Protein 1PWB (pdb70)

Sequence (452 aa):
ASLRQQVEALQGQVQHLQAAFSQYKKVELFPNGQSVGEKIFKTAGFVKPFTEAQLLCTQAGGQLASPRSAAENAALQQLVVAKNEAAFLSMTDSKTEGKFTYPTGESLVYSNWAPGEPNDDGGSEDCVEIFTNGKWNDRACGEKRLVVCEFASLRQQVEALQGQVQHLQAAFSQYKKVELFPNGQSVGEKIFKTAGFVKPFTEAQLLCTQAGGQLASPRSAAENAALQQLVVAKNEAAFLSMTDSKTEGKFTYPTGESLVYSNWAPGEPNDDGGSEDCVEIFTNGKWNDRACGEKRLVVCEFSLRQQVEALQGQVQHLQAAFSQYKKVELFPNGQSVGEKIFKTAGFVKPFTEAQLLCTQAGGQLASPRSAAENAALQQLVVAKNEAAFLSMTDSKTEGKFTYPTGESLVYSNWAPGEPNDDGGSEDCVEIFTNGKWNDRACGEKRLVVCEF

Foldseek 3Di:
DVVVVVVVVVVVVVVVVVVVVVVVVVVVPPPFWFDDDPKIKGFPLFKDFQVVLQCVQVVVVFGFAADQDPRSLVRVLSNCLVSVWKAWGQWWCVPPPPFIDHPVRHGHNDAFADPPPDDCPVVAFTTWIAHNVSHIYGHHSGDITTRMTMD/DVVVVVVVVVVVVVVVVVVVVVVVVVVVCPPAWFDFDPKIKGFPLFKDFQVVLQCVQVVVVFGFAADQDPRSLVRVLVNCLVSVWWAWGQWWCVPPPPFIDHPVRHGHNDAAADPPPPPCVVVAFTTWIAHNVSHIYGHHRRDITTRMTMD/DVVVVVVVVVVVVVVCVVVVVVVVVVVCPPAWFDFDPKMKGWPLFKDFQVVLQCVQVVVVFGFAADQDPRSLVRVLVNCLVSVWKAWGQWWCVPPPPFIDHPVRHGHNDAFADPPPPDCPVVAFTTWIAHNVSHIYGHHRRDMTTRMTMD

CATH classification: 3.10.100.10

Secondary structure (DSSP, 8-state):
-HHHHHHHHHHHHHHHHHHHHHHHHHHHHTTTEEEETTEEEEEEEEEEEHHHHHHHHHHTTSEE----SHHHHHHHHHHHHHHT--EE-S-B-SSSTT--B-TTSPBPS---BPTT----GGG---EEEE-TTS-EEEE-TTSEEEEEEE-/-HHHHHHHHHHHHHHHHHHHHHHHHHHHHTTTEEEETTEEEEEEEEEEEHHHHHHHHHHTTSEE----SHHHHHHHHHHHHHHT--EE-S-B-SSSTT--B-TTSPBPS---BPTT----GGG---EEEE-TTS-EEEE-TTSEEEEEEE-/-HHHHHHHHHHHHHHHHHHHHHHHHHHHTTTEEEETTEEEEEEEEEEEHHHHHHHHHHTTSEE----SHHHHHHHHHHHHHHT--EEEEEE-SSSTT--B-TTSPBPS---BPTT----GGG---EEEE-TTS-EEEE-TTSEEEEEEE-

Organism: Homo sapiens (NCBI:txid9606)

Structure (mmCIF, N/CA/C/O backbone):
data_1PWB
#
_entry.id   1PWB
#
_cell.length_a   55.480
_cell.length_b   108.300
_cell.length_c   55.780
_cell.angle_alpha   90.00
_cell.angle_beta   91.43
_cell.angle_gamma   90.00
#
_symmetry.space_group_name_H-M   'P 1 21 1'
#
loop_
_entity.id
_entity.type
_entity.pdbx_description
1 polymer 'Pulmonary surfactant-associated protein D'
2 branched alpha-D-glucopyranose-(1-4)-alpha-D-glucopyranose
3 non-polymer 'CALCIUM ION'
4 non-polymer alpha-D-glucopyranose
5 water water
#
loop_
_atom_site.group_PDB
_atom_site.id
_atom_site.type_symbol
_atom_site.label_atom_id
_atom_site.label_alt_id
_atom_site.label_comp_id
_atom_site.label_asym_id
_atom_site.label_entity_id
_atom_site.label_seq_id
_atom_site.pdbx_PDB_ins_code
_atom_site.Cartn_x
_atom_site.Cartn_y
_atom_site.Cartn_z
_atom_site.occupancy
_atom_site.B_iso_or_equiv
_atom_site.auth_seq_id
_atom_site.auth_comp_id
_atom_site.auth_asym_id
_atom_site.auth_atom_id
_atom_site.pdbx_PDB_model_num
ATOM 1 N N . ALA A 1 27 ? 0.756 48.578 30.079 1.00 45.20 205 ALA A N 1
ATOM 2 C CA . ALA A 1 27 ? 0.662 48.255 28.629 1.00 45.54 205 ALA A CA 1
ATOM 3 C C . ALA A 1 27 ? 2.057 48.334 28.009 1.00 46.02 205 ALA A C 1
ATOM 4 O O . ALA A 1 27 ? 2.257 48.026 26.818 1.00 46.86 205 ALA A O 1
ATOM 6 N N . SER A 1 28 ? 3.014 48.767 28.827 1.00 46.00 206 SER A N 1
ATOM 7 C CA . SER A 1 28 ? 4.397 48.887 28.406 1.00 45.75 206 SER A CA 1
ATOM 8 C C . SER A 1 28 ? 5.022 47.497 28.449 1.00 45.05 206 SER A C 1
ATOM 9 O O . SER A 1 28 ? 5.994 47.214 27.742 1.00 44.59 206 SER A O 1
ATOM 12 N N . LEU A 1 29 ? 4.469 46.634 29.299 1.00 44.64 207 LEU A N 1
ATOM 13 C CA . LEU A 1 29 ? 4.960 45.271 29.412 1.00 44.58 207 LEU A CA 1
ATOM 14 C C . LEU A 1 29 ? 4.313 44.501 28.258 1.00 45.28 207 LEU A C 1
ATOM 15 O O . LEU A 1 29 ? 4.929 43.614 27.663 1.00 44.93 207 LEU A O 1
ATOM 20 N N . ARG A 1 30 ? 3.073 44.862 27.941 1.00 46.19 208 ARG A N 1
ATOM 21 C CA . ARG A 1 30 ? 2.343 44.228 26.853 1.00 46.57 208 ARG A CA 1
ATOM 22 C C . ARG A 1 30 ? 3.135 44.385 25.560 1.00 46.24 208 ARG A C 1
ATOM 23 O O . ARG A 1 30 ? 3.336 43.416 24.825 1.00 46.24 208 ARG A O 1
ATOM 31 N N . GLN A 1 31 ? 3.582 45.610 25.292 1.00 45.72 209 GLN A N 1
ATOM 32 C CA . GLN A 1 31 ? 4.348 45.914 24.090 1.00 46.25 209 GLN A CA 1
ATOM 33 C C . GLN A 1 31 ? 5.735 45.283 24.150 1.00 45.55 209 GLN A C 1
ATOM 34 O O . GLN A 1 31 ? 6.297 44.899 23.124 1.00 45.19 209 GLN A O 1
ATOM 40 N N . GLN A 1 32 ? 6.283 45.183 25.355 1.00 44.63 210 GLN A N 1
ATOM 41 C CA . GLN A 1 32 ? 7.602 44.590 25.552 1.00 43.49 210 GLN A CA 1
ATOM 42 C C . GLN A 1 32 ? 7.543 43.086 25.282 1.00 42.10 210 GLN A C 1
ATOM 43 O O . GLN A 1 32 ? 8.450 42.516 24.671 1.00 41.29 210 GLN A O 1
ATOM 49 N N . VAL A 1 33 ? 6.468 42.457 25.747 1.00 40.66 211 VAL A N 1
ATOM 50 C CA . VAL A 1 33 ? 6.260 41.026 25.566 1.00 39.80 211 VAL A CA 1
ATOM 51 C C . VAL A 1 33 ? 6.014 40.754 24.090 1.00 39.31 211 VAL A C 1
ATOM 52 O O . VAL A 1 33 ? 6.460 39.743 23.545 1.00 38.86 211 VAL A O 1
ATOM 56 N N . GLU A 1 34 ? 5.299 41.673 23.450 1.00 38.33 212 GLU A N 1
ATOM 57 C CA . GLU A 1 34 ? 4.993 41.552 22.035 1.00 37.68 212 GLU A CA 1
ATOM 58 C C . GLU A 1 34 ? 6.292 41.583 21.243 1.00 35.51 212 GLU A C 1
ATOM 59 O O . GLU A 1 34 ? 6.484 40.793 20.321 1.00 34.44 212 GLU A O 1
ATOM 65 N N . ALA A 1 35 ? 7.185 42.494 21.618 1.00 32.42 213 ALA A N 1
ATOM 66 C CA . ALA A 1 35 ? 8.470 42.631 20.945 1.00 30.90 213 ALA A CA 1
ATOM 67 C C . ALA A 1 35 ? 9.317 41.378 21.131 1.00 30.38 213 ALA A C 1
ATOM 68 O O . ALA A 1 35 ? 9.810 40.793 20.168 1.00 28.83 213 ALA A O 1
ATOM 70 N N . LEU A 1 36 ? 9.475 40.971 22.384 1.00 29.84 214 LEU A N 1
ATOM 71 C CA . LEU A 1 36 ? 10.263 39.795 22.706 1.00 29.23 214 LEU A CA 1
ATOM 72 C C . LEU A 1 36 ? 9.773 38.551 21.973 1.00 28.20 214 LEU A C 1
ATOM 73 O O . LEU A 1 36 ? 10.572 37.734 21.525 1.00 27.84 214 LEU A O 1
ATOM 78 N N . GLN A 1 37 ? 8.460 38.406 21.840 1.00 27.19 215 GLN A N 1
ATOM 79 C CA . GLN A 1 37 ? 7.919 37.238 21.165 1.00 27.15 215 GLN A CA 1
ATOM 80 C C . GLN A 1 37 ? 8.240 37.234 19.677 1.00 25.61 215 GLN A C 1
ATOM 81 O O . GLN A 1 37 ? 8.484 36.179 19.095 1.00 24.23 215 GLN A O 1
ATOM 87 N N . GLY A 1 38 ? 8.225 38.413 19.061 1.00 23.90 216 GLY A N 1
ATOM 88 C CA . GLY A 1 38 ? 8.547 38.505 17.649 1.00 22.39 216 GLY A CA 1
ATOM 89 C C . GLY A 1 38 ? 9.977 38.038 17.446 1.00 22.07 216 GLY A C 1
ATOM 90 O O . GLY A 1 38 ? 10.275 37.284 16.518 1.00 21.59 216 GLY A O 1
ATOM 91 N N . GLN A 1 39 ? 10.866 38.483 18.328 1.00 20.74 217 GLN A N 1
ATOM 92 C CA . GLN A 1 39 ? 12.268 38.100 18.260 1.00 20.91 217 GLN A CA 1
ATOM 93 C C . GLN A 1 39 ? 12.423 36.602 18.468 1.00 18.35 217 GLN A C 1
ATOM 94 O O . GLN A 1 39 ? 13.234 35.953 17.804 1.00 17.24 217 GLN A O 1
ATOM 100 N N . VAL A 1 40 ? 11.649 36.066 19.404 1.00 16.89 218 VAL A N 1
ATOM 101 C CA . VAL A 1 40 ? 11.699 34.647 19.719 1.00 16.61 218 VAL A CA 1
ATOM 102 C C . VAL A 1 40 ? 11.174 33.820 18.553 1.00 15.45 218 VAL A C 1
ATOM 103 O O . VAL A 1 40 ? 11.742 32.785 18.200 1.00 14.13 218 VAL A O 1
ATOM 107 N N . GLN A 1 41 ? 10.099 34.282 17.935 1.00 15.52 219 GLN A N 1
ATOM 108 C CA . GLN A 1 41 ? 9.554 33.539 16.820 1.00 16.24 219 GLN A CA 1
ATOM 109 C C . GLN A 1 41 ? 10.468 33.625 15.596 1.00 15.53 219 GLN A C 1
ATOM 110 O O . GLN A 1 41 ? 10.557 32.681 14.817 1.00 14.54 219 GLN A O 1
ATOM 116 N N . HIS A 1 42 ? 11.172 34.743 15.440 1.00 15.54 220 HIS A N 1
ATOM 117 C CA . HIS A 1 42 ? 12.103 34.877 14.326 1.00 15.97 220 HIS A CA 1
ATOM 118 C C . HIS A 1 42 ? 13.274 33.920 14.563 1.00 16.42 220 HIS A C 1
ATOM 119 O O . HIS A 1 42 ? 13.796 33.311 13.627 1.00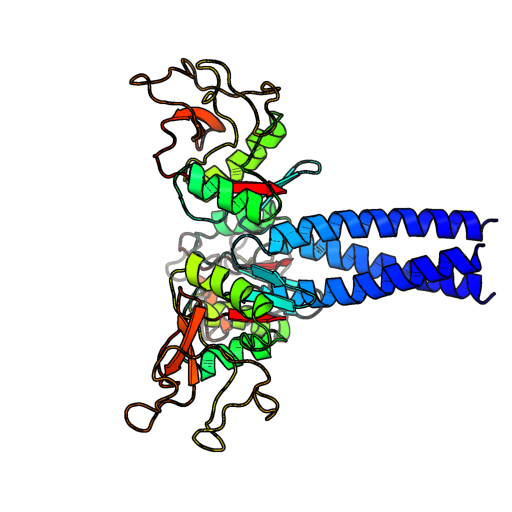 15.27 220 HIS A O 1
ATOM 126 N N . LEU A 1 43 ? 13.680 33.794 15.826 1.00 15.41 221 LEU A N 1
ATOM 127 C CA . LEU A 1 43 ? 14.773 32.902 16.207 1.00 15.23 221 LEU A CA 1
ATOM 128 C C . LEU A 1 43 ? 14.355 31.451 15.968 1.00 14.09 221 LEU A C 1
ATOM 129 O O . LEU A 1 43 ? 15.156 30.634 15.517 1.00 14.29 221 LEU A O 1
ATOM 134 N N . GLN A 1 44 ? 13.095 31.135 16.270 1.00 13.78 222 GLN A N 1
ATOM 135 C CA . GLN A 1 44 ? 12.568 29.784 16.064 1.00 13.38 222 GLN A CA 1
ATOM 136 C C . GLN A 1 44 ? 12.628 29.417 14.577 1.00 12.90 222 GLN A C 1
ATOM 137 O O . GLN A 1 44 ? 12.993 28.300 14.214 1.00 13.40 222 GLN A O 1
ATOM 143 N N . ALA A 1 45 ? 12.264 30.364 13.720 1.00 11.53 223 ALA A N 1
ATOM 144 C CA . ALA A 1 45 ? 12.282 30.136 12.275 1.00 11.19 223 ALA A CA 1
ATOM 145 C C . ALA A 1 45 ? 13.716 29.935 11.780 1.00 10.35 223 ALA A C 1
ATOM 146 O O . ALA A 1 45 ? 13.981 29.017 11.011 1.00 11.26 223 ALA A O 1
ATOM 148 N N . ALA A 1 46 ? 14.637 30.783 12.232 1.00 11.66 224 ALA A N 1
ATOM 149 C CA . ALA A 1 46 ? 16.036 30.678 11.819 1.00 12.41 224 ALA A CA 1
ATOM 150 C C . ALA A 1 46 ? 16.635 29.374 12.314 1.00 12.82 224 ALA A C 1
ATOM 151 O O . ALA A 1 46 ? 17.345 28.689 11.583 1.00 13.01 224 ALA A O 1
ATOM 153 N N . PHE A 1 47 ? 16.346 29.029 13.563 1.00 13.23 225 PHE A N 1
ATOM 154 C CA . PHE A 1 47 ? 16.870 27.795 14.122 1.00 14.43 225 PHE A CA 1
ATOM 155 C C . PHE A 1 47 ? 16.373 26.569 13.350 1.00 13.29 225 PHE A C 1
ATOM 156 O O . PHE A 1 47 ? 17.144 25.648 13.073 1.00 14.19 225 PHE A O 1
ATOM 164 N N . SER A 1 48 ? 15.086 26.556 13.012 1.00 13.58 226 SER A N 1
ATOM 165 C CA . SER A 1 48 ? 14.492 25.446 12.270 1.00 13.02 226 SER A CA 1
ATOM 166 C C . SER A 1 48 ? 15.186 25.263 10.917 1.00 12.09 226 SER A C 1
ATOM 167 O O . SER A 1 48 ? 15.453 24.138 10.490 1.00 12.65 226 SER A O 1
ATOM 170 N N . GLN A 1 49 ? 15.469 26.377 10.246 1.00 11.17 227 GLN A N 1
ATOM 171 C CA . GLN A 1 49 ? 16.142 26.331 8.954 1.00 11.22 227 GLN A CA 1
ATOM 172 C C . GLN A 1 49 ? 17.563 25.800 9.110 1.00 10.98 227 GLN A C 1
ATOM 173 O O . GLN A 1 49 ? 17.998 24.939 8.337 1.00 11.56 227 GLN A O 1
ATOM 179 N N . TYR A 1 50 ? 18.292 26.308 10.108 1.00 10.24 228 TYR A N 1
ATOM 180 C CA . TYR A 1 50 ? 19.665 25.864 10.320 1.00 10.69 228 TYR A CA 1
ATOM 181 C C . TYR A 1 50 ? 19.750 24.402 10.775 1.00 11.34 228 TYR A C 1
ATOM 182 O O . TYR A 1 50 ? 20.739 23.718 10.514 1.00 12.29 228 TYR A O 1
ATOM 191 N N . LYS A 1 51 ? 18.703 23.907 11.425 1.00 11.87 229 LYS A N 1
ATOM 192 C CA . LYS A 1 51 ? 18.693 22.516 11.859 1.00 13.67 229 LYS A CA 1
ATOM 193 C C . LYS A 1 51 ? 18.596 21.590 10.638 1.00 12.72 229 LYS A C 1
ATOM 194 O O . LYS A 1 51 ? 19.286 20.572 10.572 1.00 11.78 229 LYS A O 1
ATOM 200 N N . LYS A 1 52 ? 17.745 21.946 9.674 1.00 12.33 230 LYS A N 1
ATOM 201 C CA . LYS A 1 52 ? 17.595 21.148 8.452 1.00 12.54 230 LYS A CA 1
ATOM 202 C C . LYS A 1 52 ? 18.922 21.125 7.689 1.00 11.79 230 LYS A C 1
ATOM 203 O O . LYS A 1 52 ? 19.350 20.085 7.185 1.00 12.49 230 LYS A O 1
ATOM 209 N N . VAL A 1 53 ? 19.567 22.284 7.607 1.00 9.92 231 VAL A N 1
ATOM 210 C CA . VAL A 1 53 ? 20.852 22.407 6.930 1.00 10.73 231 VAL A CA 1
ATOM 211 C C . VAL A 1 53 ? 21.899 21.521 7.626 1.00 11.32 231 VAL A C 1
ATOM 212 O O . VAL A 1 53 ? 22.686 20.823 6.985 1.00 11.72 231 VAL A O 1
ATOM 216 N N . GLU A 1 54 ? 21.893 21.555 8.954 1.00 11.15 232 GLU A N 1
ATOM 217 C CA . GLU A 1 54 ? 22.837 20.795 9.758 1.00 10.92 232 GLU A CA 1
ATOM 218 C C . GLU A 1 54 ? 22.764 19.294 9.530 1.00 10.66 232 GLU A C 1
ATOM 219 O O . GLU A 1 54 ? 23.791 18.616 9.465 1.00 12.23 232 GLU A O 1
ATOM 225 N N . LEU A 1 55 ? 21.546 18.776 9.415 1.00 10.82 233 LEU A N 1
ATOM 226 C CA . LEU A 1 55 ? 21.347 17.343 9.244 1.00 10.79 233 LEU A CA 1
ATOM 227 C C . LEU A 1 55 ? 21.622 16.826 7.840 1.00 10.89 233 LEU A C 1
ATOM 228 O O . LEU A 1 55 ? 21.728 15.619 7.638 1.00 12.06 233 LEU A O 1
ATOM 233 N N . PHE A 1 56 ? 21.748 17.725 6.870 1.00 10.88 234 PHE A N 1
ATOM 234 C CA . PHE A 1 56 ? 22.015 17.295 5.503 1.00 11.25 234 PHE A CA 1
ATOM 235 C C . PHE A 1 56 ? 23.514 17.321 5.212 1.00 10.95 234 PHE A C 1
ATOM 236 O O . PHE A 1 56 ? 24.153 18.361 5.351 1.00 11.88 234 PHE A O 1
ATOM 244 N N . PRO A 1 57 ? 24.089 16.186 4.787 1.00 11.35 235 PRO A N 1
ATOM 245 C CA . PRO A 1 57 ? 23.522 14.857 4.547 1.00 11.36 235 PRO A CA 1
ATOM 246 C C . PRO A 1 57 ? 23.919 13.790 5.577 1.00 11.94 235 PRO A C 1
ATOM 247 O O . PRO A 1 57 ? 23.617 12.613 5.380 1.00 12.60 235 PRO A O 1
ATOM 251 N N . ASN A 1 58 ? 24.586 14.177 6.658 1.00 11.41 236 ASN A N 1
ATOM 252 C CA . ASN A 1 58 ? 25.063 13.182 7.614 1.00 12.18 236 ASN A CA 1
ATOM 253 C C . ASN A 1 58 ? 24.258 12.938 8.871 1.00 11.23 236 ASN A C 1
ATOM 254 O O . ASN A 1 58 ? 24.706 12.178 9.739 1.00 11.93 236 ASN A O 1
ATOM 259 N N . GLY A 1 59 ? 23.085 13.557 8.976 1.00 11.41 237 GLY A N 1
ATOM 260 C CA . GLY A 1 59 ? 22.265 13.366 10.161 1.00 11.56 237 GLY A CA 1
ATOM 261 C C . GLY A 1 59 ? 20.838 12.932 9.874 1.00 12.72 237 GLY A C 1
ATOM 262 O O . GLY A 1 59 ? 20.368 13.019 8.737 1.00 13.02 237 GLY A O 1
ATOM 263 N N . GLN A 1 60 ? 20.155 12.450 10.909 1.00 11.69 238 GLN A N 1
ATOM 264 C CA . GLN A 1 60 ? 18.768 12.017 10.803 1.00 12.94 238 GLN A CA 1
ATOM 265 C C . GLN A 1 60 ? 18.081 12.304 12.126 1.00 13.21 238 GLN A C 1
ATOM 266 O O . GLN A 1 60 ? 18.572 11.905 13.181 1.00 13.23 238 GLN A O 1
ATOM 272 N N . SER A 1 61 ? 16.951 12.994 12.074 1.00 12.86 239 SER A N 1
ATOM 273 C CA . SER A 1 61 ? 16.197 13.290 13.282 1.00 14.00 239 SER A CA 1
ATOM 274 C C . SER A 1 61 ? 14.989 12.353 13.337 1.00 14.37 239 SER A C 1
ATOM 275 O O . SER A 1 61 ? 14.328 12.123 12.328 1.00 15.58 239 SER A O 1
ATOM 280 N N . VAL A 1 62 ? 14.725 11.792 14.510 1.00 12.66 240 VAL A N 1
ATOM 281 C CA . VAL A 1 62 ? 13.589 10.902 14.706 1.00 12.85 240 VAL A CA 1
ATOM 282 C C . VAL A 1 62 ? 13.112 11.150 16.134 1.00 14.12 240 VAL A C 1
ATOM 283 O O . VAL A 1 62 ? 13.832 10.875 17.102 1.00 13.18 240 VAL A O 1
ATOM 287 N N . GLY A 1 63 ? 11.904 11.698 16.263 1.00 14.25 241 GLY A N 1
ATOM 288 C CA . GLY A 1 63 ? 11.394 12.020 17.582 1.00 14.88 241 GLY A CA 1
ATOM 289 C C . GLY A 1 63 ? 12.268 13.134 18.123 1.00 14.22 241 GLY A C 1
ATOM 290 O O . GLY A 1 63 ? 12.566 14.085 17.410 1.00 15.05 241 GLY A O 1
ATOM 291 N N . GLU A 1 64 ? 12.697 13.014 19.372 1.00 14.60 242 GLU A N 1
ATOM 292 C CA . GLU A 1 64 ? 13.556 14.026 19.978 1.00 15.09 242 GLU A CA 1
ATOM 293 C C . GLU A 1 64 ? 15.026 13.601 19.894 1.00 13.86 242 GLU A C 1
ATOM 294 O O . GLU A 1 64 ? 15.911 14.247 20.452 1.00 13.17 242 GLU A O 1
ATOM 300 N N . LYS A 1 65 ? 15.271 12.516 19.168 1.00 13.20 243 LYS A N 1
ATOM 301 C CA . LYS A 1 65 ? 16.615 11.978 19.000 1.00 12.57 243 LYS A CA 1
ATOM 302 C C . LYS A 1 65 ? 17.236 12.387 17.663 1.00 11.81 243 LYS A C 1
ATOM 303 O O . LYS A 1 65 ? 16.542 12.529 16.660 1.00 12.97 243 LYS A O 1
ATOM 309 N N . ILE A 1 66 ? 18.550 12.585 17.660 1.00 10.30 244 ILE A N 1
ATOM 310 C CA . ILE A 1 66 ? 19.259 12.935 16.441 1.00 10.33 244 ILE A CA 1
ATOM 311 C C . ILE A 1 66 ? 20.459 12.012 16.262 1.00 10.71 244 ILE A C 1
ATOM 312 O O . ILE A 1 66 ? 21.295 11.896 17.161 1.00 10.64 244 ILE A O 1
ATOM 317 N N . PHE A 1 67 ? 20.523 11.348 15.107 1.00 10.28 245 PHE A N 1
ATOM 318 C CA . PHE A 1 67 ? 21.640 10.471 14.764 1.00 10.13 245 PHE A CA 1
ATOM 319 C C . PHE A 1 67 ? 22.540 11.269 13.831 1.00 9.91 245 PHE A C 1
ATOM 320 O O . PHE A 1 67 ? 22.047 11.990 12.963 1.00 10.68 245 PHE A O 1
ATOM 328 N N . LYS A 1 68 ? 23.851 11.159 14.011 1.00 10.14 246 LYS A N 1
ATOM 329 C CA . LYS A 1 68 ? 24.784 11.822 13.106 1.00 10.37 246 LYS A CA 1
ATOM 330 C C . LYS A 1 68 ? 26.010 10.950 12.935 1.00 10.82 246 LYS A C 1
ATOM 331 O O . LYS A 1 68 ? 26.596 10.491 13.915 1.00 10.62 246 LYS A O 1
ATOM 337 N N . THR A 1 69 ? 26.391 10.709 11.687 1.00 10.49 247 THR A N 1
ATOM 338 C CA . THR A 1 69 ? 27.565 9.900 11.422 1.00 11.89 247 THR A CA 1
ATOM 339 C C . THR A 1 69 ? 28.804 10.770 11.234 1.00 11.84 247 THR A C 1
ATOM 340 O O . THR A 1 69 ? 28.726 11.901 10.735 1.00 12.33 247 THR A O 1
ATOM 344 N N . ALA A 1 70 ? 29.948 10.235 11.650 1.00 11.85 248 ALA A N 1
ATOM 345 C CA . ALA A 1 70 ? 31.220 10.929 11.512 1.00 12.96 248 ALA A CA 1
ATOM 346 C C . ALA A 1 70 ? 31.705 10.738 10.079 1.00 14.65 248 ALA A C 1
ATOM 347 O O . ALA A 1 70 ? 32.596 11.445 9.613 1.00 16.15 248 ALA A O 1
ATOM 349 N N . GLY A 1 71 ? 31.120 9.769 9.383 1.00 14.41 249 GLY A N 1
ATOM 350 C CA . GLY A 1 71 ? 31.512 9.524 8.010 1.00 16.46 249 GLY A CA 1
ATOM 351 C C . GLY A 1 71 ? 32.692 8.587 7.826 1.00 17.39 249 GLY A C 1
ATOM 352 O O . GLY A 1 71 ? 33.094 8.332 6.694 1.00 20.73 249 GLY A O 1
ATOM 353 N N . PHE A 1 72 ? 33.260 8.079 8.918 1.00 16.54 250 PHE A N 1
ATOM 354 C CA . PHE A 1 72 ? 34.388 7.150 8.828 1.00 16.15 250 PHE A CA 1
ATOM 355 C C . PHE A 1 72 ? 34.181 5.956 9.762 1.00 15.35 250 PHE A C 1
ATOM 356 O O . PHE A 1 72 ? 33.261 5.959 10.583 1.00 14.64 250 PHE A O 1
ATOM 364 N N . VAL A 1 73 ? 35.033 4.944 9.635 1.00 15.02 251 VAL A N 1
ATOM 365 C CA . VAL A 1 73 ? 34.927 3.748 10.467 1.00 14.20 251 VAL A CA 1
ATOM 366 C C . VAL A 1 73 ? 35.994 3.699 11.556 1.00 14.96 251 VAL A C 1
ATOM 367 O O . VAL A 1 73 ? 37.069 4.270 11.403 1.00 15.70 251 VAL A O 1
ATOM 371 N N . LYS A 1 74 ? 35.677 3.014 12.654 1.00 14.85 252 LYS A N 1
ATOM 372 C CA . LYS A 1 74 ? 36.584 2.856 13.793 1.00 15.50 252 LYS A CA 1
ATOM 373 C C . LYS A 1 74 ? 36.195 1.616 14.604 1.00 15.16 252 LYS A C 1
ATOM 374 O O . LYS A 1 74 ? 35.060 1.149 14.531 1.00 13.83 252 LYS A O 1
ATOM 380 N N . PRO A 1 75 ? 37.151 1.041 15.354 1.00 15.63 253 PRO A N 1
ATOM 381 C CA . PRO A 1 75 ? 36.805 -0.133 16.169 1.00 15.11 253 PRO A CA 1
ATOM 382 C C . PRO A 1 75 ? 35.834 0.383 17.241 1.00 13.97 253 PRO A C 1
ATOM 383 O O . PRO A 1 75 ? 35.760 1.591 17.475 1.00 13.35 253 PRO A O 1
ATOM 387 N N . PHE A 1 76 ? 35.111 -0.517 17.895 1.00 12.82 254 PHE A N 1
ATOM 388 C CA . PHE A 1 76 ? 34.122 -0.119 18.894 1.00 12.55 254 PHE A CA 1
ATOM 389 C C . PHE A 1 76 ? 34.583 0.815 20.011 1.00 13.04 254 PHE A C 1
ATOM 390 O O . PHE A 1 76 ? 33.954 1.838 20.260 1.00 12.21 254 PHE A O 1
ATOM 398 N N . THR A 1 77 ? 35.666 0.468 20.695 1.00 14.28 255 THR A N 1
ATOM 399 C CA . THR A 1 77 ? 36.132 1.301 21.799 1.00 15.17 255 THR A CA 1
ATOM 400 C C . THR A 1 77 ? 36.415 2.737 21.379 1.00 14.04 255 THR A C 1
ATOM 401 O O . THR A 1 77 ? 36.035 3.680 22.076 1.00 13.09 255 THR A O 1
ATOM 405 N N . GLU A 1 78 ? 37.076 2.897 20.239 1.00 13.35 256 GLU A N 1
ATOM 406 C CA . GLU A 1 78 ? 37.393 4.224 19.734 1.00 15.17 256 GLU A CA 1
ATOM 407 C C . GLU A 1 78 ? 36.132 4.972 19.308 1.00 14.37 256 GLU A C 1
ATOM 408 O O . GLU A 1 78 ? 36.015 6.176 19.522 1.00 14.07 256 GLU A O 1
ATOM 419 N N . ALA A 1 79 ? 35.183 4.253 18.717 1.00 13.12 257 ALA A N 1
ATOM 420 C CA . ALA A 1 79 ? 33.934 4.862 18.280 1.00 12.80 257 ALA A CA 1
ATOM 421 C C . ALA A 1 79 ? 33.125 5.319 19.495 1.00 12.37 257 ALA A C 1
ATOM 422 O O . ALA A 1 79 ? 32.539 6.403 19.493 1.00 12.46 257 ALA A O 1
ATOM 424 N N . GLN A 1 80 ? 33.100 4.483 20.532 1.00 12.19 258 GLN A N 1
ATOM 425 C CA . GLN A 1 80 ? 32.363 4.784 21.760 1.00 12.03 258 GLN A CA 1
ATOM 426 C C . GLN A 1 80 ? 32.931 6.027 22.438 1.00 11.94 258 GLN A C 1
ATOM 427 O O . GLN A 1 80 ? 32.185 6.870 22.938 1.00 12.31 258 GLN A O 1
ATOM 433 N N . LEU A 1 81 ? 34.259 6.136 22.444 1.00 12.61 259 LEU A N 1
ATOM 434 C CA . LEU A 1 81 ? 34.925 7.283 23.052 1.00 12.93 259 LEU A CA 1
ATOM 435 C C . LEU A 1 81 ? 34.598 8.570 22.291 1.00 12.55 259 LEU A C 1
ATOM 436 O O . LEU A 1 81 ? 34.367 9.612 22.899 1.00 13.45 259 LEU A O 1
ATOM 441 N N . LEU A 1 82 ? 34.569 8.490 20.961 1.00 12.35 260 LEU A N 1
ATOM 442 C CA . LEU A 1 82 ? 34.261 9.656 20.133 1.00 12.55 260 LEU A CA 1
ATOM 443 C C . LEU A 1 82 ? 32.871 10.194 20.463 1.00 12.53 260 LEU A C 1
ATOM 444 O O . LEU A 1 82 ? 32.692 11.400 20.628 1.00 13.80 260 LEU A O 1
ATOM 449 N N . CYS A 1 83 ? 31.890 9.302 20.570 1.00 12.44 261 CYS A N 1
ATOM 450 C CA . CYS A 1 83 ? 30.524 9.718 20.877 1.00 12.61 261 CYS A CA 1
ATOM 451 C C . CYS A 1 83 ? 30.363 10.288 22.286 1.00 13.54 261 CYS A C 1
ATOM 452 O O . CYS A 1 83 ? 29.691 11.304 22.474 1.00 13.58 261 CYS A O 1
ATOM 455 N N . THR A 1 84 ? 30.965 9.640 23.279 1.00 14.20 262 THR A N 1
ATOM 456 C CA . THR A 1 84 ? 30.847 10.129 24.647 1.00 14.45 262 THR A CA 1
ATOM 457 C C . THR A 1 84 ? 31.576 11.465 24.825 1.00 13.54 262 THR A C 1
ATOM 458 O O . THR A 1 84 ? 31.073 12.363 25.491 1.00 14.46 262 THR A O 1
ATOM 462 N N . GLN A 1 85 ? 32.751 11.610 24.222 1.00 13.79 263 GLN A N 1
ATOM 463 C CA . GLN A 1 85 ? 33.493 12.867 24.328 1.00 14.67 263 GLN A CA 1
ATOM 464 C C . GLN A 1 85 ? 32.711 14.005 23.666 1.00 15.30 263 GLN A C 1
ATOM 465 O O . GLN A 1 85 ? 32.857 15.171 24.037 1.00 15.75 263 GLN A O 1
ATOM 471 N N . ALA A 1 86 ? 31.878 13.657 22.689 1.00 13.72 264 ALA A N 1
ATOM 472 C CA . ALA A 1 86 ? 31.073 14.639 21.976 1.00 12.93 264 ALA A CA 1
ATOM 473 C C . ALA A 1 86 ? 29.784 14.981 22.733 1.00 12.60 264 ALA A C 1
ATOM 474 O O . ALA A 1 86 ? 28.977 15.786 22.267 1.00 13.33 264 ALA A O 1
ATOM 476 N N . GLY A 1 87 ? 29.595 14.361 23.895 1.00 12.08 265 GLY A N 1
ATOM 477 C CA . GLY A 1 87 ? 28.409 14.616 24.692 1.00 11.28 265 GLY A CA 1
ATOM 478 C C . GLY A 1 87 ? 27.230 13.730 24.348 1.00 11.82 265 GLY A C 1
ATOM 479 O O . GLY A 1 87 ? 26.105 14.003 24.751 1.00 12.81 265 GLY A O 1
ATOM 480 N N . GLY A 1 88 ? 27.479 12.670 23.589 1.00 11.92 266 GLY A N 1
ATOM 481 C CA . GLY A 1 88 ? 26.404 11.767 23.226 1.00 12.71 266 GLY A CA 1
ATOM 482 C C . GLY A 1 88 ? 26.814 10.331 23.474 1.00 13.39 266 GLY A C 1
ATOM 483 O O . GLY A 1 88 ? 27.589 10.047 24.388 1.00 13.13 266 GLY A O 1
ATOM 484 N N . GLN A 1 89 ? 26.285 9.418 22.669 1.00 13.00 267 GLN A N 1
ATOM 485 C CA . GLN A 1 89 ? 26.629 8.009 22.797 1.00 13.73 267 GLN A CA 1
ATOM 486 C C . GLN A 1 89 ? 26.427 7.325 21.453 1.00 12.80 267 GLN A C 1
ATOM 487 O O . GLN A 1 89 ? 25.849 7.909 20.541 1.00 11.66 267 GLN A O 1
ATOM 493 N N . LEU A 1 90 ? 26.929 6.101 21.319 1.00 11.70 268 LEU A N 1
ATOM 494 C CA . LEU A 1 90 ? 26.778 5.376 20.064 1.00 11.14 268 LEU A CA 1
ATOM 495 C C . LEU A 1 90 ? 25.289 5.160 19.784 1.00 9.97 268 LEU A C 1
ATOM 496 O O . LEU A 1 90 ? 24.470 5.110 20.712 1.00 10.44 268 LEU A O 1
ATOM 501 N N . ALA A 1 91 ? 24.945 5.053 18.500 1.00 9.56 269 ALA A N 1
ATOM 502 C CA . ALA A 1 91 ? 23.564 4.848 18.078 1.00 10.30 269 ALA A CA 1
ATOM 503 C C . ALA A 1 91 ? 22.910 3.718 18.870 1.00 9.88 269 ALA A C 1
ATOM 504 O O . ALA A 1 91 ? 23.428 2.605 18.924 1.00 10.16 269 ALA A O 1
ATOM 506 N N . SER A 1 92 ? 21.768 4.025 19.478 1.00 10.75 270 SER A N 1
ATOM 507 C CA . SER A 1 92 ? 21.018 3.069 20.290 1.00 11.46 270 SER A CA 1
ATOM 508 C C . SER A 1 92 ? 19.550 3.066 19.891 1.00 12.49 270 SER A C 1
ATOM 509 O O . SER A 1 92 ? 18.706 3.584 20.623 1.00 13.94 270 SER A O 1
ATOM 512 N N . PRO A 1 93 ? 19.226 2.478 18.724 1.00 12.87 271 PRO A N 1
ATOM 513 C CA . PRO A 1 93 ? 17.827 2.441 18.281 1.00 13.46 271 PRO A CA 1
ATOM 514 C C . PRO A 1 93 ? 16.943 1.691 19.282 1.00 14.46 271 PRO A C 1
ATOM 515 O O . PRO A 1 93 ? 17.188 0.522 19.599 1.00 14.29 271 PRO A O 1
ATOM 519 N N . ARG A 1 94 ? 15.921 2.377 19.782 1.00 13.82 272 ARG A N 1
ATOM 520 C CA . ARG A 1 94 ? 15.017 1.787 20.756 1.00 15.07 272 ARG A CA 1
ATOM 521 C C . ARG A 1 94 ? 13.628 1.457 20.207 1.00 15.63 272 ARG A C 1
ATOM 522 O O . ARG A 1 94 ? 12.749 1.041 20.955 1.00 16.05 272 ARG A O 1
ATOM 530 N N . SER A 1 95 ? 13.442 1.628 18.901 1.00 14.81 273 SER A N 1
ATOM 531 C CA . SER A 1 95 ? 12.161 1.344 18.257 1.00 15.45 273 SER A CA 1
ATOM 532 C C . SER A 1 95 ? 12.358 1.105 16.763 1.00 14.72 273 SER A C 1
ATOM 533 O O . SER A 1 95 ? 13.430 1.368 16.222 1.00 14.78 273 SER A O 1
ATOM 536 N N . ALA A 1 96 ? 11.323 0.605 16.096 1.00 14.47 274 ALA A N 1
ATOM 537 C CA . ALA A 1 96 ? 11.411 0.353 14.662 1.00 15.56 274 ALA A CA 1
ATOM 538 C C . ALA A 1 96 ? 11.638 1.676 13.923 1.00 14.62 274 ALA A C 1
ATOM 539 O O . ALA A 1 96 ? 12.363 1.721 12.931 1.00 16.03 274 ALA A O 1
ATOM 541 N N . ALA A 1 97 ? 11.022 2.748 14.417 1.00 15.98 275 ALA A N 1
ATOM 542 C CA . ALA A 1 97 ? 11.163 4.071 13.808 1.00 15.34 275 ALA A CA 1
ATOM 543 C C . ALA A 1 97 ? 12.598 4.567 13.925 1.00 14.56 275 ALA A C 1
ATOM 544 O O . ALA A 1 97 ? 13.163 5.085 12.960 1.00 15.09 275 ALA A O 1
ATOM 546 N N . GLU A 1 98 ? 13.190 4.412 15.107 1.00 13.90 276 GLU A N 1
ATOM 547 C CA . GLU A 1 98 ? 14.571 4.840 15.302 1.00 12.96 276 GLU A CA 1
ATOM 548 C C . GLU A 1 98 ? 15.524 4.008 14.446 1.00 12.10 276 GLU A C 1
ATOM 549 O O . GLU A 1 98 ? 16.463 4.540 13.852 1.00 12.68 276 GLU A O 1
ATOM 555 N N . ASN A 1 99 ? 15.279 2.703 14.371 1.00 12.29 277 ASN A N 1
ATOM 556 C CA . ASN A 1 99 ? 16.139 1.834 13.577 1.00 12.79 277 ASN A CA 1
ATOM 557 C C . ASN A 1 99 ? 16.099 2.212 12.094 1.00 13.03 277 ASN A C 1
ATOM 558 O O . ASN A 1 99 ? 17.128 2.189 11.409 1.00 13.05 277 ASN A O 1
ATOM 563 N N . ALA A 1 100 ? 14.906 2.558 11.608 1.00 13.73 278 ALA A N 1
ATOM 564 C CA . ALA A 1 100 ? 14.726 2.948 10.214 1.00 14.68 278 ALA A CA 1
ATOM 565 C C . ALA A 1 100 ? 15.499 4.229 9.902 1.00 15.11 278 ALA A C 1
ATOM 566 O O . ALA A 1 100 ? 16.091 4.357 8.832 1.00 15.60 278 ALA A O 1
ATOM 568 N N . ALA A 1 101 ? 15.490 5.175 10.839 1.00 14.70 279 ALA A N 1
ATOM 569 C CA . ALA A 1 101 ? 16.207 6.437 10.652 1.00 14.37 279 ALA A CA 1
ATOM 570 C C . ALA A 1 101 ? 17.705 6.173 10.598 1.00 13.87 279 ALA A C 1
ATOM 571 O O . ALA A 1 101 ? 18.399 6.691 9.728 1.00 14.48 279 ALA A O 1
ATOM 573 N N . LEU A 1 102 ? 18.203 5.356 11.528 1.00 12.99 280 LEU A N 1
ATOM 574 C CA . LEU A 1 102 ? 19.621 5.024 11.557 1.00 12.40 280 LEU A CA 1
ATOM 575 C C . LEU A 1 102 ? 19.995 4.300 10.260 1.00 13.00 280 LEU A C 1
ATOM 576 O O . LEU A 1 102 ? 21.059 4.547 9.687 1.00 13.51 280 LEU A O 1
ATOM 581 N N . GLN A 1 103 ? 19.114 3.411 9.803 1.00 13.90 281 GLN A N 1
ATOM 582 C CA . GLN A 1 103 ? 19.350 2.653 8.571 1.00 14.48 281 GLN A CA 1
ATOM 583 C C . GLN A 1 103 ? 19.573 3.577 7.371 1.00 15.10 281 GLN A C 1
ATOM 584 O O . GLN A 1 103 ? 20.363 3.267 6.478 1.00 15.58 281 GLN A O 1
ATOM 590 N N . GLN A 1 104 ? 18.889 4.718 7.363 1.00 15.80 282 GLN A N 1
ATOM 591 C CA . GLN A 1 104 ? 19.035 5.684 6.277 1.00 16.30 282 GLN A CA 1
ATOM 592 C C . GLN A 1 104 ? 20.492 6.115 6.128 1.00 16.46 282 GLN A C 1
ATOM 593 O O . GLN A 1 104 ? 21.018 6.195 5.015 1.00 16.59 282 GLN A O 1
ATOM 599 N N . LEU A 1 105 ? 21.147 6.387 7.255 1.00 15.77 283 LEU A N 1
ATOM 600 C CA . LEU A 1 105 ? 22.538 6.815 7.235 1.00 15.43 283 LEU A CA 1
ATOM 601 C C . LEU A 1 105 ? 23.476 5.693 6.802 1.00 15.98 283 LEU A C 1
ATOM 602 O O . LEU A 1 105 ? 24.441 5.924 6.068 1.00 16.54 283 LEU A O 1
ATOM 607 N N . VAL A 1 106 ? 23.197 4.478 7.268 1.00 15.76 284 VAL A N 1
ATOM 608 C CA . VAL A 1 106 ? 24.015 3.325 6.916 1.00 15.17 284 VAL A CA 1
ATOM 609 C C . VAL A 1 106 ? 23.900 3.073 5.407 1.00 15.14 284 VAL A C 1
ATOM 610 O O . VAL A 1 106 ? 24.897 2.778 4.739 1.00 14.87 284 VAL A O 1
ATOM 614 N N . VAL A 1 107 ? 22.683 3.201 4.885 1.00 15.47 285 VAL A N 1
ATOM 615 C CA . VAL A 1 107 ? 22.427 3.013 3.459 1.00 16.76 285 VAL A CA 1
ATOM 616 C C . VAL A 1 107 ? 23.136 4.099 2.651 1.00 17.57 285 VAL A C 1
ATOM 617 O O . VAL A 1 107 ? 23.763 3.809 1.631 1.00 18.17 285 VAL A O 1
ATOM 621 N N . ALA A 1 108 ? 23.040 5.347 3.109 1.00 18.22 286 ALA A N 1
ATOM 622 C CA . ALA A 1 108 ? 23.680 6.456 2.411 1.00 19.11 286 ALA A CA 1
ATOM 623 C C . ALA A 1 108 ? 25.198 6.300 2.325 1.00 19.40 286 ALA A C 1
ATOM 624 O O . ALA A 1 108 ? 25.799 6.566 1.282 1.00 19.14 286 ALA A O 1
ATOM 626 N N . LYS A 1 109 ? 25.818 5.865 3.418 1.00 19.02 287 LYS A N 1
ATOM 627 C CA . LYS A 1 109 ? 27.269 5.698 3.442 1.00 19.83 287 LYS A CA 1
ATOM 628 C C . LYS A 1 109 ? 27.686 4.320 2.937 1.00 19.34 287 LYS A C 1
ATOM 629 O O . LYS A 1 109 ? 28.861 4.082 2.651 1.00 18.05 287 LYS A O 1
ATOM 635 N N . ASN A 1 110 ? 26.711 3.421 2.821 1.00 20.04 288 ASN A N 1
ATOM 636 C CA . ASN A 1 110 ? 26.964 2.055 2.373 1.00 20.32 288 ASN A CA 1
ATOM 637 C C . ASN A 1 110 ? 28.027 1.407 3.260 1.00 19.78 288 ASN A C 1
ATOM 638 O O . ASN A 1 110 ? 28.944 0.733 2.773 1.00 19.64 288 ASN A O 1
ATOM 643 N N . GLU A 1 111 ? 27.898 1.623 4.569 1.00 18.10 289 GLU A N 1
ATOM 644 C CA . GLU A 1 111 ? 28.838 1.066 5.539 1.00 17.77 289 GLU A CA 1
ATOM 645 C C . GLU A 1 111 ? 28.085 0.665 6.805 1.00 15.91 289 GLU A C 1
ATOM 646 O O . GLU A 1 111 ? 27.421 1.500 7.423 1.00 13.75 289 GLU A O 1
ATOM 652 N N . ALA A 1 112 ? 28.187 -0.609 7.185 1.00 14.96 290 ALA A N 1
ATOM 653 C CA . ALA A 1 112 ? 27.531 -1.106 8.398 1.00 14.18 290 ALA A CA 1
ATOM 654 C C . ALA A 1 112 ? 28.089 -0.316 9.573 1.00 12.81 290 ALA A C 1
ATOM 655 O O . ALA A 1 112 ? 29.279 0.012 9.605 1.00 12.66 290 ALA A O 1
ATOM 657 N N . ALA A 1 113 ? 27.226 -0.026 10.542 1.00 12.57 291 ALA A N 1
ATOM 658 C CA . ALA A 1 113 ? 27.621 0.764 11.702 1.00 12.21 291 ALA A CA 1
ATOM 659 C C . ALA A 1 113 ? 27.513 -0.003 13.023 1.00 11.77 291 ALA A C 1
ATOM 660 O O . ALA A 1 113 ? 26.789 -0.988 13.132 1.00 12.84 291 ALA A O 1
ATOM 662 N N . PHE A 1 114 ? 28.246 0.463 14.027 1.00 11.61 292 PHE A N 1
ATOM 663 C CA . PHE A 1 114 ? 28.201 -0.133 15.365 1.00 11.31 292 PHE A CA 1
ATOM 664 C C . PHE A 1 114 ? 27.044 0.486 16.145 1.00 11.14 292 PHE A C 1
ATOM 665 O O . PHE A 1 114 ? 26.736 1.669 15.973 1.00 11.36 292 PHE A O 1
ATOM 673 N N . LEU A 1 115 ? 26.411 -0.312 17.000 1.00 11.03 293 LEU A N 1
ATOM 674 C CA . LEU A 1 115 ? 25.360 0.191 17.882 1.00 10.53 293 LEU A CA 1
ATOM 675 C C . LEU A 1 115 ? 26.086 0.315 19.224 1.00 10.15 293 LEU A C 1
ATOM 676 O O . LEU A 1 115 ? 27.232 -0.121 19.342 1.00 10.24 293 LEU A O 1
ATOM 681 N N . SER A 1 116 ? 25.439 0.896 20.225 1.00 10.35 294 SER A N 1
ATOM 682 C CA . SER A 1 116 ? 26.072 1.071 21.532 1.00 10.63 294 SER A CA 1
ATOM 683 C C . SER A 1 116 ? 26.082 -0.172 22.411 1.00 11.69 294 SER A C 1
ATOM 684 O O . SER A 1 116 ? 26.936 -0.304 23.300 1.00 12.67 294 SER A O 1
ATOM 687 N N . MET A 1 117 ? 25.124 -1.061 22.163 1.00 11.95 295 MET A N 1
ATOM 688 C CA . MET A 1 117 ? 24.928 -2.264 22.964 1.00 11.47 295 MET A CA 1
ATOM 689 C C . MET A 1 117 ? 25.941 -3.404 22.859 1.00 12.48 295 MET A C 1
ATOM 690 O O . MET A 1 117 ? 26.443 -3.715 21.782 1.00 12.70 295 MET A O 1
ATOM 695 N N . THR A 1 118 ? 26.225 -4.020 24.005 1.00 12.66 296 THR A N 1
ATOM 696 C CA . THR A 1 118 ? 27.168 -5.132 24.092 1.00 12.52 296 THR A CA 1
ATOM 697 C C . THR A 1 118 ? 26.710 -6.158 25.127 1.00 12.55 296 THR A C 1
ATOM 698 O O . THR A 1 118 ? 25.846 -5.875 25.955 1.00 12.47 296 THR A O 1
ATOM 702 N N . ASP A 1 119 ? 27.289 -7.355 25.067 1.00 13.41 297 ASP A N 1
ATOM 703 C CA . ASP A 1 119 ? 26.973 -8.394 26.043 1.00 13.31 297 ASP A CA 1
ATOM 704 C C . ASP A 1 119 ? 28.286 -8.831 26.678 1.00 13.96 297 ASP A C 1
ATOM 705 O O . ASP A 1 119 ? 28.505 -10.002 26.966 1.00 14.92 297 ASP A O 1
ATOM 710 N N . SER A 1 120 ? 29.155 -7.853 26.899 1.00 14.75 298 SER A N 1
ATOM 711 C CA . SER A 1 120 ? 30.464 -8.081 27.501 1.00 16.12 298 SER A CA 1
ATOM 712 C C . SER A 1 120 ? 30.391 -8.508 28.974 1.00 16.77 298 SER A C 1
ATOM 713 O O . SER A 1 120 ? 31.191 -9.332 29.425 1.00 17.25 298 SER A O 1
ATOM 716 N N . LYS A 1 121 ? 29.446 -7.946 29.722 1.00 17.05 299 LYS A N 1
ATOM 717 C CA . LYS A 1 121 ? 29.311 -8.278 31.138 1.00 18.63 299 LYS A CA 1
ATOM 718 C C . LYS A 1 121 ? 28.765 -9.685 31.360 1.00 18.44 299 LYS A C 1
ATOM 719 O O . LYS A 1 121 ? 29.292 -10.443 32.167 1.00 18.82 299 LYS A O 1
ATOM 725 N N . THR A 1 122 ? 27.698 -10.023 30.646 1.00 18.06 300 THR A N 1
ATOM 726 C CA . THR A 1 122 ? 27.078 -11.339 30.750 1.00 18.03 300 THR A CA 1
ATOM 727 C C . THR A 1 122 ? 26.816 -11.819 29.334 1.00 17.24 300 THR A C 1
ATOM 728 O O . THR A 1 122 ? 25.911 -11.312 28.667 1.00 16.68 300 THR A O 1
ATOM 732 N N . GLU A 1 123 ? 27.611 -12.780 28.873 1.00 15.94 301 GLU A N 1
ATOM 733 C CA . GLU A 1 123 ? 27.457 -13.318 27.522 1.00 15.70 301 GLU A CA 1
ATOM 734 C C . GLU A 1 123 ? 26.003 -13.694 27.216 1.00 16.90 301 GLU A C 1
ATOM 735 O O . GLU A 1 123 ? 25.340 -14.371 28.007 1.00 17.58 301 GLU A O 1
ATOM 741 N N . GLY A 1 124 ? 25.506 -13.237 26.068 1.00 16.62 302 GLY A N 1
ATOM 742 C CA . GLY A 1 124 ? 24.143 -13.540 25.670 1.00 16.67 302 GLY A CA 1
ATOM 743 C C . GLY A 1 124 ? 23.138 -12.478 26.062 1.00 17.06 302 GLY A C 1
ATOM 744 O O . GLY A 1 124 ? 22.045 -12.418 25.508 1.00 18.43 302 GLY A O 1
ATOM 745 N N . LYS A 1 125 ? 23.508 -11.632 27.017 1.00 17.34 303 LYS A N 1
ATOM 746 C CA . LYS A 1 125 ? 22.626 -10.570 27.483 1.00 18.19 303 LYS A CA 1
ATOM 747 C C . LYS A 1 125 ? 23.126 -9.195 27.037 1.00 16.33 303 LYS A C 1
ATOM 748 O O . LYS A 1 125 ? 24.024 -8.616 27.646 1.00 16.09 303 LYS A O 1
ATOM 754 N N . PHE A 1 126 ? 22.533 -8.678 25.966 1.00 15.62 304 PHE A N 1
ATOM 755 C CA . PHE A 1 126 ? 22.924 -7.381 25.430 1.00 14.66 304 PHE A CA 1
ATOM 756 C C . PHE A 1 126 ? 22.288 -6.237 26.202 1.00 14.37 304 PHE A C 1
ATOM 757 O O . PHE A 1 126 ? 21.105 -6.275 26.536 1.00 15.25 304 PHE A O 1
ATOM 765 N N . THR A 1 127 ? 23.089 -5.222 26.496 1.00 14.03 305 THR A N 1
ATOM 766 C CA . THR A 1 127 ? 22.609 -4.076 27.253 1.00 14.41 305 THR A CA 1
ATOM 767 C C . THR A 1 127 ? 23.119 -2.755 26.699 1.00 14.14 305 THR A C 1
ATOM 768 O O . THR A 1 127 ? 24.133 -2.710 25.991 1.00 13.40 305 THR A O 1
ATOM 772 N N . TYR A 1 128 ? 22.403 -1.686 27.040 1.00 14.31 306 TYR A N 1
ATOM 773 C CA . TYR A 1 128 ? 22.777 -0.340 26.642 1.00 15.01 306 TYR A CA 1
ATOM 774 C C . TYR A 1 128 ? 23.921 0.043 27.573 1.00 17.06 306 TYR A C 1
ATOM 775 O O . TYR A 1 128 ? 24.150 -0.629 28.577 1.00 16.82 306 TYR A O 1
ATOM 784 N N . PRO A 1 129 ? 24.666 1.113 27.249 1.00 19.08 307 PRO A N 1
ATOM 785 C CA . PRO A 1 129 ? 25.779 1.534 28.106 1.00 21.32 307 PRO A CA 1
ATOM 786 C C . PRO A 1 129 ? 25.416 1.655 29.598 1.00 23.35 307 PRO A C 1
ATOM 787 O O . PRO A 1 129 ? 26.279 1.503 30.466 1.00 24.72 307 PRO A O 1
ATOM 791 N N . THR A 1 130 ? 24.146 1.920 29.888 1.00 24.66 308 THR A N 1
ATOM 792 C CA . THR A 1 130 ? 23.674 2.060 31.266 1.00 26.75 308 THR A CA 1
ATOM 793 C C . THR A 1 130 ? 23.439 0.729 31.983 1.00 26.73 308 THR A C 1
ATOM 794 O O . THR A 1 130 ? 23.044 0.710 33.149 1.00 28.27 308 THR A O 1
ATOM 798 N N . GLY A 1 131 ? 23.670 -0.381 31.288 1.00 24.66 309 GLY A N 1
ATOM 799 C CA . GLY A 1 131 ? 23.461 -1.680 31.897 1.00 23.14 309 GLY A CA 1
ATOM 800 C C . GLY A 1 131 ? 22.032 -2.169 31.751 1.00 22.13 309 GLY A C 1
ATOM 801 O O . GLY A 1 131 ? 21.720 -3.302 32.110 1.00 22.21 309 GLY A O 1
ATOM 802 N N . GLU A 1 132 ? 21.161 -1.314 31.221 1.00 22.55 310 GLU A N 1
ATOM 803 C CA . GLU A 1 132 ? 19.753 -1.654 31.009 1.00 22.68 310 GLU A CA 1
ATOM 804 C C . GLU A 1 132 ? 19.589 -2.660 29.858 1.00 22.65 310 GLU A C 1
ATOM 805 O O . GLU A 1 132 ? 20.320 -2.609 28.866 1.00 21.53 310 GLU A O 1
ATOM 811 N N . SER A 1 133 ? 18.633 -3.574 29.995 1.00 21.88 311 SER A N 1
ATOM 812 C CA . SER A 1 133 ? 18.378 -4.583 28.967 1.00 22.69 311 SER A CA 1
ATOM 813 C C . SER A 1 133 ? 17.654 -3.990 27.756 1.00 21.43 311 SER A C 1
ATOM 814 O O . SER A 1 133 ? 16.896 -3.030 27.886 1.00 21.72 311 SER A O 1
ATOM 817 N N . LEU A 1 134 ? 17.886 -4.572 26.585 1.00 21.23 312 LEU A N 1
ATOM 818 C CA . LEU A 1 134 ? 17.273 -4.088 25.350 1.00 20.11 312 LEU A CA 1
ATOM 819 C C . LEU A 1 134 ? 15.754 -4.011 25.435 1.00 20.01 312 LEU A C 1
ATOM 820 O O . LEU A 1 134 ? 15.110 -4.879 26.018 1.00 21.50 312 LEU A O 1
ATOM 825 N N . VAL A 1 135 ? 15.184 -2.966 24.851 1.00 19.17 313 VAL A N 1
ATOM 826 C CA . VAL A 1 135 ? 13.736 -2.793 24.835 1.00 19.55 313 VAL A CA 1
ATOM 827 C C . VAL A 1 135 ? 13.241 -2.974 23.400 1.00 19.55 313 VAL A C 1
ATOM 828 O O . VAL A 1 135 ? 12.040 -2.909 23.130 1.00 20.30 313 VAL A O 1
ATOM 832 N N . TYR A 1 136 ? 14.188 -3.205 22.491 1.00 18.34 314 TYR A N 1
ATOM 833 C CA . TYR A 1 136 ? 13.913 -3.415 21.071 1.00 16.47 314 TYR A CA 1
ATOM 834 C C . TYR A 1 136 ? 15.124 -4.091 20.441 1.00 15.64 314 TYR A C 1
ATOM 835 O O . TYR A 1 136 ? 16.261 -3.863 20.857 1.00 15.15 314 TYR A O 1
ATOM 844 N N . SER A 1 137 ? 14.877 -4.937 19.447 1.00 16.31 315 SER A N 1
ATOM 845 C CA . SER A 1 137 ? 15.953 -5.625 18.740 1.00 16.46 315 SER A CA 1
ATOM 846 C C . SER A 1 137 ? 15.502 -5.945 17.314 1.00 16.42 315 SER A C 1
ATOM 847 O O . SER A 1 137 ? 14.302 -6.041 17.041 1.00 16.97 315 SER A O 1
ATOM 850 N N . ASN A 1 138 ? 16.464 -6.086 16.407 1.00 14.66 316 ASN A N 1
ATOM 851 C CA . ASN A 1 138 ? 16.168 -6.387 15.012 1.00 14.25 316 ASN A CA 1
ATOM 852 C C . ASN A 1 138 ? 17.240 -7.324 14.467 1.00 14.53 316 ASN A C 1
ATOM 853 O O . ASN A 1 138 ? 17.832 -7.067 13.419 1.00 14.48 316 ASN A O 1
ATOM 858 N N . TRP A 1 139 ? 17.478 -8.418 15.186 1.00 14.74 317 TRP A N 1
ATOM 859 C CA . TRP A 1 139 ? 18.482 -9.401 14.800 1.00 14.12 317 TRP A CA 1
ATOM 860 C C . TRP A 1 139 ? 18.185 -10.080 13.472 1.00 14.90 317 TRP A C 1
ATOM 861 O O . TRP A 1 139 ? 17.045 -10.447 13.192 1.00 15.25 317 TRP A O 1
ATOM 872 N N . ALA A 1 140 ? 19.222 -10.254 12.664 1.00 15.67 318 ALA A N 1
ATOM 873 C CA . ALA A 1 140 ? 19.075 -10.944 11.389 1.00 17.04 318 ALA A CA 1
ATOM 874 C C . ALA A 1 140 ? 18.847 -12.408 11.759 1.00 18.21 318 ALA A C 1
ATOM 875 O O . ALA A 1 140 ? 19.203 -12.831 12.859 1.00 17.67 318 ALA A O 1
ATOM 877 N N . PRO A 1 141 ? 18.241 -13.198 10.857 1.00 19.25 319 PRO A N 1
ATOM 878 C CA . PRO A 1 141 ? 18.001 -14.614 11.163 1.00 19.41 319 PRO A CA 1
ATOM 879 C C . PRO A 1 141 ? 19.282 -15.324 11.592 1.00 17.77 319 PRO A C 1
ATOM 880 O O . PRO A 1 141 ? 20.319 -15.177 10.951 1.00 18.80 319 PRO A O 1
ATOM 884 N N . GLY A 1 142 ? 19.204 -16.076 12.687 1.00 17.95 320 GLY A N 1
ATOM 885 C CA . GLY A 1 142 ? 20.367 -16.793 13.187 1.00 17.81 320 GLY A CA 1
ATOM 886 C C . GLY A 1 142 ? 21.257 -16.005 14.145 1.00 17.70 320 GLY A C 1
ATOM 887 O O . GLY A 1 142 ? 22.229 -16.549 14.670 1.00 18.82 320 GLY A O 1
ATOM 888 N N . GLU A 1 143 ? 20.931 -14.735 14.377 1.00 16.90 321 GLU A N 1
ATOM 889 C CA . GLU A 1 143 ? 21.720 -13.881 15.278 1.00 15.51 321 GLU A CA 1
ATOM 890 C C . GLU A 1 143 ? 20.928 -13.538 16.540 1.00 15.11 321 GLU A C 1
ATOM 891 O O . GLU A 1 143 ? 19.695 -13.566 16.526 1.00 14.86 321 GLU A O 1
ATOM 897 N N . PRO A 1 144 ? 21.627 -13.213 17.649 1.00 14.54 322 PRO A N 1
ATOM 898 C CA . PRO A 1 144 ? 23.091 -13.155 17.772 1.00 14.55 322 PRO A CA 1
ATOM 899 C C . PRO A 1 144 ? 23.625 -14.572 18.006 1.00 16.02 322 PRO A C 1
ATOM 900 O O . PRO A 1 144 ? 23.010 -15.347 18.739 1.00 18.21 322 PRO A O 1
ATOM 904 N N . ASN A 1 145 ? 24.760 -14.915 17.404 1.00 14.62 323 ASN A N 1
ATOM 905 C CA . ASN A 1 145 ? 25.295 -16.268 17.557 1.00 14.14 323 ASN A CA 1
ATOM 906 C C . ASN A 1 145 ? 26.665 -16.388 18.225 1.00 14.02 323 ASN A C 1
ATOM 907 O O . ASN A 1 145 ? 27.214 -17.489 18.309 1.00 13.90 323 ASN A O 1
ATOM 912 N N . ASP A 1 146 ? 27.210 -15.271 18.702 1.00 12.51 324 ASP A N 1
ATOM 913 C CA . ASP A 1 146 ? 28.522 -15.261 19.344 1.00 12.59 324 ASP A CA 1
ATOM 914 C C . ASP A 1 146 ? 29.530 -16.110 18.572 1.00 13.58 324 ASP A C 1
ATOM 915 O O . ASP A 1 146 ? 30.198 -16.983 19.139 1.00 14.18 324 ASP A O 1
ATOM 920 N N . ASP A 1 147 ? 29.645 -15.841 17.276 1.00 13.65 325 ASP A N 1
ATOM 921 C CA . ASP A 1 147 ? 30.561 -16.584 16.422 1.00 14.01 325 ASP A CA 1
ATOM 922 C C . ASP A 1 147 ? 31.990 -16.595 16.939 1.00 14.96 325 ASP A C 1
ATOM 923 O O . ASP A 1 147 ? 32.505 -15.575 17.394 1.00 16.00 325 ASP A O 1
ATOM 928 N N . GLY A 1 148 ? 32.625 -17.760 16.865 1.00 15.00 326 GLY A N 1
ATOM 929 C CA . GLY A 1 148 ? 33.991 -17.897 17.337 1.00 15.83 326 GLY A CA 1
ATOM 930 C C . GLY A 1 148 ? 34.076 -17.733 18.842 1.00 16.71 326 GLY A C 1
ATOM 931 O O . GLY A 1 148 ? 35.166 -17.722 19.415 1.00 19.46 326 GLY A O 1
ATOM 932 N N . GLY A 1 149 ? 32.919 -17.616 19.485 1.00 16.55 327 GLY A N 1
ATOM 933 C CA . GLY A 1 149 ? 32.875 -17.435 20.924 1.00 16.36 327 GLY A CA 1
ATOM 934 C C . GLY A 1 149 ? 33.441 -16.083 21.324 1.00 17.63 327 GLY A C 1
ATOM 935 O O . GLY A 1 149 ? 33.927 -15.911 22.446 1.00 17.97 327 GLY A O 1
ATOM 936 N N . SER A 1 150 ? 33.362 -15.109 20.418 1.00 17.56 328 SER A N 1
ATOM 937 C CA . SER A 1 150 ? 33.904 -13.786 20.695 1.00 17.75 328 SER A CA 1
ATOM 938 C C . SER A 1 150 ? 33.245 -12.624 19.940 1.00 16.61 328 SER A C 1
ATOM 939 O O . SER A 1 150 ? 33.938 -11.814 19.318 1.00 17.76 328 SER A O 1
ATOM 942 N N . GLU A 1 151 ? 31.920 -12.539 19.991 1.00 13.65 329 GLU A N 1
ATOM 943 C CA . GLU A 1 151 ? 31.208 -11.442 19.337 1.00 12.41 329 GLU A CA 1
ATOM 944 C C . GLU A 1 151 ? 30.350 -10.758 20.393 1.00 10.83 329 GLU A C 1
ATOM 945 O O . GLU A 1 151 ? 29.251 -11.218 20.705 1.00 11.43 329 GLU A O 1
ATOM 951 N N . ASP A 1 152 ? 30.859 -9.655 20.940 1.00 10.90 330 ASP A N 1
ATOM 952 C CA . ASP A 1 152 ? 30.146 -8.942 21.995 1.00 12.03 330 ASP A CA 1
ATOM 953 C C . ASP A 1 152 ? 29.611 -7.562 21.627 1.00 11.67 330 ASP A C 1
ATOM 954 O O . ASP A 1 152 ? 29.002 -6.885 22.460 1.00 11.88 330 ASP A O 1
ATOM 959 N N . CYS A 1 153 ? 29.843 -7.150 20.384 1.00 11.00 331 CYS A N 1
ATOM 960 C CA . CYS A 1 153 ? 29.356 -5.865 19.903 1.00 11.31 331 CYS A CA 1
ATOM 961 C C . CYS A 1 153 ? 28.276 -6.109 18.844 1.00 11.49 331 CYS A C 1
ATOM 962 O O . CYS A 1 153 ? 28.054 -7.252 18.433 1.00 11.74 331 CYS A O 1
ATOM 965 N N . VAL A 1 154 ? 27.595 -5.046 18.422 1.00 10.84 332 VAL A N 1
ATOM 966 C CA . VAL A 1 154 ? 26.526 -5.169 17.439 1.00 11.09 332 VAL A CA 1
ATOM 967 C C . VAL A 1 154 ? 26.677 -4.216 16.256 1.00 11.43 332 VAL A C 1
ATOM 968 O O . VAL A 1 154 ? 26.973 -3.039 16.436 1.00 11.42 332 VAL A O 1
ATOM 972 N N . GLU A 1 155 ? 26.473 -4.742 15.050 1.00 11.66 333 GLU A N 1
ATOM 973 C CA . GLU A 1 155 ? 26.537 -3.943 13.828 1.00 11.07 333 GLU A CA 1
ATOM 974 C C . GLU A 1 155 ? 25.160 -3.963 13.165 1.00 12.05 333 GLU A C 1
ATOM 975 O O . GLU A 1 155 ? 24.423 -4.954 13.274 1.00 11.87 333 GLU A O 1
ATOM 981 N N . ILE A 1 156 ? 24.804 -2.867 12.498 1.00 11.65 334 ILE A N 1
ATOM 982 C CA . ILE A 1 156 ? 23.534 -2.792 11.782 1.00 11.57 334 ILE A CA 1
ATOM 983 C C . ILE A 1 156 ? 23.878 -2.708 10.288 1.00 12.09 334 ILE A C 1
ATOM 984 O O . ILE A 1 156 ? 24.691 -1.877 9.868 1.00 11.53 334 ILE A O 1
ATOM 989 N N . PHE A 1 157 ? 23.272 -3.597 9.503 1.00 12.01 335 PHE A N 1
ATOM 990 C CA . PHE A 1 157 ? 23.501 -3.670 8.058 1.00 13.55 335 PHE A CA 1
ATOM 991 C C . PHE A 1 157 ? 22.673 -2.652 7.268 1.00 13.56 335 PHE A C 1
ATOM 992 O O . PHE A 1 157 ? 21.767 -2.018 7.813 1.00 12.77 335 PHE A O 1
ATOM 1000 N N . THR A 1 158 ? 22.965 -2.531 5.969 1.00 14.09 336 THR A N 1
ATOM 1001 C CA . THR A 1 158 ? 22.223 -1.606 5.112 1.00 15.12 336 THR A CA 1
ATOM 1002 C C . THR A 1 158 ? 20.745 -1.986 5.025 1.00 15.03 336 THR A C 1
ATOM 1003 O O . THR A 1 158 ? 19.913 -1.160 4.652 1.00 16.57 336 THR A O 1
ATOM 1007 N N . ASN A 1 159 ? 20.415 -3.234 5.356 1.00 15.32 337 ASN A N 1
ATOM 1008 C CA . ASN A 1 159 ? 19.016 -3.669 5.339 1.00 15.37 337 ASN A CA 1
ATOM 1009 C C . ASN A 1 159 ? 18.355 -3.457 6.710 1.00 15.01 337 ASN A C 1
ATOM 1010 O O . ASN A 1 159 ? 17.227 -3.882 6.946 1.00 14.90 337 ASN A O 1
ATOM 1015 N N . GLY A 1 160 ? 19.072 -2.790 7.610 1.00 15.26 338 GLY A N 1
ATOM 1016 C CA . GLY A 1 160 ? 18.540 -2.509 8.930 1.00 13.51 338 GLY A CA 1
ATOM 1017 C C . GLY A 1 160 ? 18.637 -3.622 9.960 1.00 13.67 338 GLY A C 1
ATOM 1018 O O . GLY A 1 160 ? 18.410 -3.375 11.139 1.00 15.24 338 GLY A O 1
ATOM 1019 N N . LYS A 1 161 ? 18.969 -4.838 9.536 1.00 13.59 339 LYS A N 1
ATOM 1020 C CA . LYS A 1 161 ? 19.070 -5.962 10.474 1.00 13.97 339 LYS A CA 1
ATOM 1021 C C . LYS A 1 161 ? 20.362 -5.920 11.291 1.00 12.58 339 LYS A C 1
ATOM 1022 O O . LYS A 1 161 ? 21.349 -5.320 10.873 1.00 13.43 339 LYS A O 1
ATOM 1028 N N . TRP A 1 162 ? 20.349 -6.568 12.452 1.00 12.07 340 TRP A N 1
ATOM 1029 C CA . TRP A 1 162 ? 21.507 -6.589 13.343 1.00 12.31 340 TRP A CA 1
ATOM 1030 C C . TRP A 1 162 ? 22.254 -7.918 13.373 1.00 12.51 340 TRP A C 1
ATOM 1031 O O . TRP A 1 162 ? 21.674 -8.984 13.153 1.00 12.98 340 TRP A O 1
ATOM 1042 N N . ASN A 1 163 ? 23.538 -7.837 13.698 1.00 11.87 341 ASN A N 1
ATOM 1043 C CA . ASN A 1 163 ? 24.396 -9.010 13.801 1.00 11.81 341 ASN A CA 1
ATOM 1044 C C . ASN A 1 163 ? 25.433 -8.743 14.885 1.00 12.23 341 ASN A C 1
ATOM 1045 O O . ASN A 1 163 ? 26.024 -7.662 14.912 1.00 11.82 341 ASN A O 1
ATOM 1050 N N . ASP A 1 164 ? 25.654 -9.697 15.792 1.00 11.38 342 ASP A N 1
ATOM 1051 C CA . ASP A 1 164 ? 26.693 -9.473 16.785 1.00 11.60 342 ASP A CA 1
ATOM 1052 C C . ASP A 1 164 ? 28.014 -9.686 16.041 1.00 11.27 342 ASP A C 1
ATOM 1053 O O . ASP A 1 164 ? 28.126 -10.558 15.171 1.00 11.61 342 ASP A O 1
ATOM 1058 N N . ARG A 1 165 ? 28.997 -8.853 16.350 1.00 11.72 343 ARG A N 1
ATOM 1059 C CA . ARG A 1 165 ? 30.285 -8.905 15.674 1.00 13.42 343 ARG A CA 1
ATOM 1060 C C . ARG A 1 165 ? 31.406 -8.574 16.661 1.00 13.40 343 ARG A C 1
ATOM 1061 O O . ARG A 1 165 ? 31.159 -7.944 17.698 1.00 12.99 343 ARG A O 1
ATOM 1076 N N . ALA A 1 166 ? 32.626 -9.003 16.346 1.00 12.60 344 ALA A N 1
ATOM 1077 C CA . ALA A 1 166 ? 33.774 -8.745 17.210 1.00 13.24 344 ALA A CA 1
ATOM 1078 C C . ALA A 1 166 ? 33.996 -7.238 17.370 1.00 12.98 344 ALA A C 1
ATOM 1079 O O . ALA A 1 166 ? 34.035 -6.500 16.385 1.00 12.78 344 ALA A O 1
ATOM 1081 N N . CYS A 1 167 ? 34.153 -6.789 18.612 1.00 13.30 345 CYS A N 1
ATOM 1082 C CA . CYS A 1 167 ? 34.344 -5.370 18.898 1.00 13.46 345 CYS A CA 1
ATOM 1083 C C . CYS A 1 167 ? 35.585 -4.757 18.250 1.00 13.65 345 CYS A C 1
ATOM 1084 O O . CYS A 1 167 ? 35.682 -3.535 18.119 1.00 13.63 345 CYS A O 1
ATOM 1087 N N . GLY A 1 168 ? 36.523 -5.602 17.839 1.00 14.18 346 GLY A N 1
ATOM 1088 C CA . GLY A 1 168 ? 37.741 -5.115 17.214 1.00 14.67 346 GLY A CA 1
ATOM 1089 C C . GLY A 1 168 ? 37.603 -4.736 15.748 1.00 15.02 346 GLY A C 1
ATOM 1090 O O . GLY A 1 168 ? 38.512 -4.128 15.179 1.00 15.82 346 GLY A O 1
ATOM 1091 N N . GLU A 1 169 ? 36.488 -5.098 15.122 1.00 15.28 347 GLU A N 1
ATOM 1092 C CA . GLU A 1 169 ? 36.262 -4.757 13.717 1.00 15.61 347 GLU A CA 1
ATOM 1093 C C . GLU A 1 169 ? 36.001 -3.261 13.623 1.00 15.03 347 GLU A C 1
ATOM 1094 O O . GLU A 1 169 ? 35.592 -2.640 14.597 1.00 14.90 347 GLU A O 1
ATOM 1100 N N . LYS A 1 170 ? 36.233 -2.687 12.449 1.00 15.31 348 LYS A N 1
ATOM 1101 C CA . LYS A 1 170 ? 35.992 -1.265 12.250 1.00 15.76 348 LYS A CA 1
ATOM 1102 C C . LYS A 1 170 ? 34.664 -1.093 11.541 1.00 14.39 348 LYS A C 1
ATOM 1103 O O . LYS A 1 170 ? 34.422 -1.720 10.512 1.00 14.34 348 LYS A O 1
ATOM 1109 N N . ARG A 1 171 ? 33.804 -0.247 12.093 1.00 13.11 349 ARG A N 1
ATOM 1110 C CA . ARG A 1 171 ? 32.492 -0.008 11.504 1.00 12.42 349 ARG A CA 1
ATOM 1111 C C . ARG A 1 171 ? 32.176 1.486 11.492 1.00 12.11 349 ARG A C 1
ATOM 1112 O O . ARG A 1 171 ? 32.816 2.270 12.207 1.00 11.59 349 ARG A O 1
ATOM 1120 N N . LEU A 1 172 ? 31.194 1.878 10.683 1.00 11.35 350 LEU A N 1
ATOM 1121 C CA . LEU A 1 172 ? 30.815 3.283 10.593 1.00 11.32 350 LEU A CA 1
ATOM 1122 C C . LEU A 1 172 ? 30.462 3.819 11.975 1.00 10.94 350 LEU A C 1
ATOM 1123 O O . LEU A 1 172 ? 29.759 3.166 12.741 1.00 11.09 350 LEU A O 1
ATOM 1128 N N . VAL A 1 173 ? 30.968 5.009 12.284 1.00 11.10 351 VAL A N 1
ATOM 1129 C CA . VAL A 1 173 ? 30.701 5.659 13.559 1.00 10.66 351 VAL A CA 1
ATOM 1130 C C . VAL A 1 173 ? 29.468 6.557 13.451 1.00 10.04 351 VAL A C 1
ATOM 1131 O O . VAL A 1 173 ? 29.454 7.522 12.691 1.00 10.86 351 VAL A O 1
ATOM 1135 N N . VAL A 1 174 ? 28.428 6.213 14.202 1.00 9.70 352 VAL A N 1
ATOM 1136 C CA . VAL A 1 174 ? 27.200 6.991 14.231 1.00 9.67 352 VAL A CA 1
ATOM 1137 C C . VAL A 1 174 ? 26.835 7.234 15.698 1.00 9.41 352 VAL A C 1
ATOM 1138 O O . VAL A 1 174 ? 26.691 6.290 16.481 1.00 10.56 352 VAL A O 1
ATOM 1142 N N . CYS A 1 175 ? 26.721 8.500 16.077 1.00 9.96 353 CYS A N 1
ATOM 1143 C CA . CYS A 1 175 ? 26.373 8.846 17.450 1.00 11.18 353 CYS A CA 1
ATOM 1144 C C . CYS A 1 175 ? 24.945 9.383 17.508 1.00 11.44 353 CYS A C 1
ATOM 1145 O O . CYS A 1 175 ? 24.381 9.812 16.494 1.00 11.54 353 CYS A O 1
ATOM 1148 N N . GLU A 1 176 ? 24.353 9.338 18.695 1.00 10.55 354 GLU A N 1
ATOM 1149 C CA . GLU A 1 176 ? 23.022 9.882 18.890 1.00 10.19 354 GLU A CA 1
ATOM 1150 C C . GLU A 1 176 ? 23.143 10.975 19.952 1.00 11.58 354 GLU A C 1
ATOM 1151 O O . GLU A 1 176 ? 23.968 10.888 20.881 1.00 11.21 354 GLU A O 1
ATOM 1157 N N . PHE A 1 177 ? 22.347 12.022 19.774 1.00 11.75 355 PHE A N 1
ATOM 1158 C CA . PHE A 1 177 ? 22.325 13.167 20.678 1.00 11.94 355 PHE A CA 1
ATOM 1159 C C . PHE A 1 177 ? 20.864 13.503 21.012 1.00 13.36 355 PHE A C 1
ATOM 1160 O O . PHE A 1 177 ? 19.962 12.934 20.351 1.00 12.93 355 PHE A O 1
ATOM 1169 N N . ALA B 1 27 ? 5.016 43.072 39.402 1.00 43.62 205 ALA B N 1
ATOM 1170 C CA . ALA B 1 27 ? 6.479 43.095 39.699 1.00 43.97 205 ALA B CA 1
ATOM 1171 C C . ALA B 1 27 ? 7.111 41.787 39.235 1.00 43.31 205 ALA B C 1
ATOM 1172 O O . ALA B 1 27 ? 8.226 41.773 38.691 1.00 43.79 205 ALA B O 1
ATOM 1174 N N . SER B 1 28 ? 6.400 40.689 39.477 1.00 43.04 206 SER B N 1
ATOM 1175 C CA . SER B 1 28 ? 6.864 39.367 39.094 1.00 42.98 206 SER B CA 1
ATOM 1176 C C . SER B 1 28 ? 6.854 39.250 37.569 1.00 42.53 206 SER B C 1
ATOM 1177 O O . SER B 1 28 ? 7.798 38.733 36.971 1.00 42.31 206 SER B O 1
ATOM 1180 N N . LEU B 1 29 ? 5.778 39.727 36.947 1.00 42.26 207 LEU B N 1
ATOM 1181 C CA . LEU B 1 29 ? 5.655 39.681 35.496 1.00 42.31 207 LEU B CA 1
ATOM 1182 C C . LEU B 1 29 ? 6.757 40.524 34.873 1.00 42.94 207 LEU B C 1
ATOM 1183 O O . LEU B 1 29 ? 7.337 40.149 33.854 1.00 43.34 207 LEU B O 1
ATOM 1188 N N . ARG B 1 30 ? 7.045 41.665 35.492 1.00 43.24 208 ARG B N 1
ATOM 1189 C CA . ARG B 1 30 ? 8.091 42.556 35.007 1.00 43.49 208 ARG B CA 1
ATOM 1190 C C . ARG B 1 30 ? 9.432 41.834 35.113 1.00 42.61 208 ARG B C 1
ATOM 1191 O O . ARG B 1 30 ? 10.210 41.797 34.159 1.00 42.21 208 ARG B O 1
ATOM 1199 N N . GLN B 1 31 ? 9.689 41.260 36.284 1.00 41.84 209 GLN B N 1
ATOM 1200 C CA . GLN B 1 31 ? 10.923 40.527 36.533 1.00 41.74 209 GLN B CA 1
ATOM 1201 C C . GLN B 1 31 ? 11.054 39.370 35.547 1.00 39.79 209 GLN B C 1
ATOM 1202 O O . GLN B 1 31 ? 12.139 39.096 35.043 1.00 39.63 209 GLN B O 1
ATOM 1208 N N . GLN B 1 32 ? 9.942 38.696 35.281 1.00 38.70 210 GLN B N 1
ATOM 1209 C CA . GLN B 1 32 ? 9.928 37.571 34.352 1.00 37.90 210 GLN B CA 1
ATOM 1210 C C . GLN B 1 32 ? 10.333 38.019 32.951 1.00 36.98 210 GLN B C 1
ATOM 1211 O O . GLN B 1 32 ? 11.122 37.353 32.278 1.00 36.17 210 GLN B O 1
ATOM 1217 N N . VAL B 1 33 ? 9.782 39.150 32.520 1.00 35.84 211 VAL B N 1
ATOM 1218 C CA . VAL B 1 33 ? 10.070 39.703 31.201 1.00 34.71 211 VAL B CA 1
ATOM 1219 C C . VAL B 1 33 ? 11.552 40.055 31.065 1.00 35.33 211 VAL B C 1
ATOM 1220 O O . VAL B 1 33 ? 12.196 39.713 30.066 1.00 35.56 211 VAL B O 1
ATOM 1224 N N . GLU B 1 34 ? 12.092 40.737 32.066 1.00 33.71 212 GLU B N 1
ATOM 1225 C CA . GLU B 1 34 ? 13.492 41.118 32.034 1.00 33.61 212 GLU B CA 1
ATOM 1226 C C . GLU B 1 34 ? 14.371 39.878 31.955 1.00 32.03 212 GLU B C 1
ATOM 1227 O O . GLU B 1 34 ? 15.390 39.871 31.270 1.00 31.20 212 GLU B O 1
ATOM 1233 N N . ALA B 1 35 ? 13.964 38.827 32.660 1.00 30.68 213 ALA B N 1
ATOM 1234 C CA . ALA B 1 35 ? 14.714 37.575 32.669 1.00 29.23 213 ALA B CA 1
ATOM 1235 C C . ALA B 1 35 ? 14.757 36.988 31.259 1.00 27.88 213 ALA B C 1
ATOM 1236 O O . ALA B 1 35 ? 15.815 36.599 30.771 1.00 26.77 213 ALA B O 1
ATOM 1238 N N . LEU B 1 36 ? 13.598 36.936 30.609 1.00 27.16 214 LEU B N 1
ATOM 1239 C CA . LEU B 1 36 ? 13.498 36.412 29.255 1.00 26.23 214 LEU B CA 1
ATOM 1240 C C . LEU B 1 36 ? 14.365 37.219 28.291 1.00 26.55 214 LEU B C 1
ATOM 1241 O O . LEU B 1 36 ? 14.953 36.670 27.361 1.00 25.44 214 LEU B O 1
ATOM 1246 N N . GLN B 1 37 ? 14.452 38.522 28.528 1.00 27.36 215 GLN B N 1
ATOM 1247 C CA . GLN B 1 37 ? 15.250 39.398 27.679 1.00 28.59 215 GLN B CA 1
ATOM 1248 C C . GLN B 1 37 ? 16.714 38.967 27.642 1.00 26.30 215 GLN B C 1
ATOM 1249 O O . GLN B 1 37 ? 17.332 38.926 26.574 1.00 25.64 215 GLN B O 1
ATOM 1255 N N . GLY B 1 38 ? 17.262 38.647 28.812 1.00 24.26 216 GLY B N 1
ATOM 1256 C CA . GLY B 1 38 ? 18.650 38.222 28.899 1.00 21.43 216 GLY B CA 1
ATOM 1257 C C . GLY B 1 38 ? 18.896 36.851 28.286 1.00 18.82 216 GLY B C 1
ATOM 1258 O O . GLY B 1 38 ? 19.944 36.609 27.690 1.00 18.46 216 GLY B O 1
ATOM 1259 N N . GLN B 1 39 ? 17.929 35.952 28.436 1.00 18.49 217 GLN B N 1
ATOM 1260 C CA . GLN B 1 39 ? 18.047 34.611 27.883 1.00 18.02 217 GLN B CA 1
ATOM 1261 C C . GLN B 1 39 ? 17.999 34.672 26.364 1.00 17.94 217 GLN B C 1
ATOM 1262 O O . GLN B 1 39 ? 18.752 33.975 25.684 1.00 17.77 217 GLN B O 1
ATOM 1268 N N . VAL B 1 40 ? 17.111 35.508 25.835 1.00 16.95 218 VAL B N 1
ATOM 1269 C CA . VAL B 1 40 ? 16.987 35.656 24.395 1.00 15.76 218 VAL B CA 1
ATOM 1270 C C . VAL B 1 40 ? 18.265 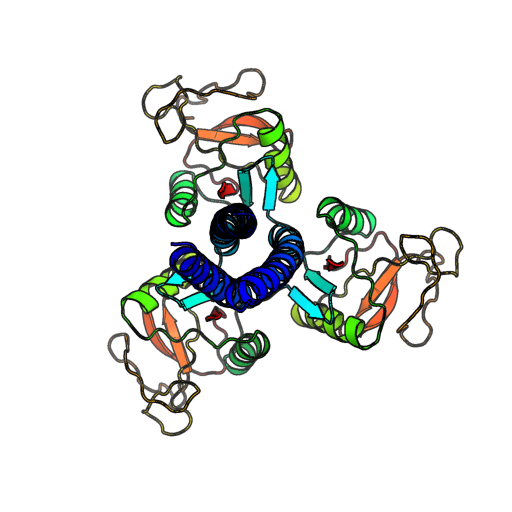36.280 23.842 1.00 16.39 218 VAL B C 1
ATOM 1271 O O . VAL B 1 40 ? 18.757 35.860 22.789 1.00 16.48 218 VAL B O 1
ATOM 1275 N N . GLN B 1 41 ? 18.815 37.270 24.543 1.00 15.89 219 GLN B N 1
ATOM 1276 C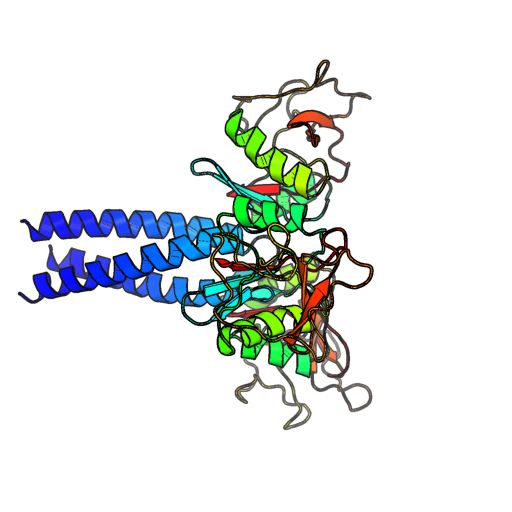 CA . GLN B 1 41 ? 20.049 37.902 24.080 1.00 15.60 219 GLN B CA 1
ATOM 1277 C C . GLN B 1 41 ? 21.171 36.871 24.033 1.00 14.24 219 GLN B C 1
ATOM 1278 O O . GLN B 1 41 ? 22.008 36.894 23.127 1.00 13.65 219 GLN B O 1
ATOM 1284 N N . HIS B 1 42 ? 21.190 35.958 25.001 1.00 13.51 220 HIS B N 1
ATOM 1285 C CA . HIS B 1 42 ? 22.228 34.930 25.011 1.00 13.35 220 HIS B CA 1
ATOM 1286 C C . HIS B 1 42 ? 22.051 33.988 23.815 1.00 12.10 220 HIS B C 1
ATOM 1287 O O . HIS B 1 42 ? 23.015 33.656 23.130 1.00 12.44 220 HIS B O 1
ATOM 1294 N N . LEU B 1 43 ? 20.813 33.567 23.573 1.00 12.50 221 LEU B N 1
ATOM 1295 C CA . LEU B 1 43 ? 20.514 32.667 22.458 1.00 12.55 221 LEU B CA 1
ATOM 1296 C C . LEU B 1 43 ? 20.900 33.289 21.118 1.00 13.22 221 LEU B C 1
ATOM 1297 O O . LEU B 1 43 ? 21.550 32.649 20.289 1.00 12.25 221 LEU B O 1
ATOM 1302 N N . GLN B 1 44 ? 20.513 34.544 20.913 1.00 12.89 222 GLN B N 1
ATOM 1303 C CA . GLN B 1 44 ? 20.826 35.233 19.670 1.00 14.23 222 GLN B CA 1
ATOM 1304 C C . GLN B 1 44 ? 22.336 35.315 19.415 1.00 14.24 222 GLN B C 1
ATOM 1305 O O . GLN B 1 44 ? 22.798 35.048 18.299 1.00 13.17 222 GLN B O 1
ATOM 1311 N N . ALA B 1 45 ? 23.104 35.671 20.445 1.00 13.38 223 ALA B N 1
ATOM 1312 C CA . ALA B 1 45 ? 24.554 35.768 20.308 1.00 13.46 223 ALA B CA 1
ATOM 1313 C C . ALA B 1 45 ? 25.198 34.397 20.059 1.00 13.22 223 ALA B C 1
ATOM 1314 O O . ALA B 1 45 ? 26.064 34.253 19.195 1.00 13.75 223 ALA B O 1
ATOM 1316 N N . ALA B 1 46 ? 24.768 33.390 20.816 1.00 13.58 224 ALA B N 1
ATOM 1317 C CA . ALA B 1 46 ? 25.312 32.038 20.676 1.00 13.74 224 ALA B CA 1
ATOM 1318 C C . ALA B 1 46 ? 24.977 31.453 19.307 1.00 13.51 224 ALA B C 1
ATOM 1319 O O . ALA B 1 46 ? 25.827 30.834 18.663 1.00 14.21 224 ALA B O 1
ATOM 1321 N N . PHE B 1 47 ? 23.741 31.664 18.860 1.00 13.68 225 PHE B N 1
ATOM 1322 C CA . PHE B 1 47 ? 23.295 31.154 17.572 1.00 14.23 225 PHE B CA 1
ATOM 1323 C C . PHE B 1 47 ? 24.001 31.854 16.411 1.00 14.23 225 PHE B C 1
ATOM 1324 O O . PHE B 1 47 ? 24.335 31.233 15.404 1.00 13.13 225 PHE B O 1
ATOM 1332 N N . SER B 1 48 ? 24.227 33.152 16.555 1.00 14.14 226 SER B N 1
ATOM 1333 C CA . SER B 1 48 ? 24.899 33.915 15.516 1.00 14.72 226 SER B CA 1
ATOM 1334 C C . SER B 1 48 ? 26.274 33.306 15.223 1.00 14.71 226 SER B C 1
ATOM 1335 O O . SER B 1 48 ? 26.709 33.243 14.072 1.00 13.86 226 SER B O 1
ATOM 1338 N N . GLN B 1 49 ? 26.954 32.848 16.270 1.00 13.74 227 GLN B N 1
ATOM 1339 C CA . GLN B 1 49 ? 28.267 32.233 16.107 1.00 13.21 227 GLN B CA 1
ATOM 1340 C C . GLN B 1 49 ? 28.158 30.869 15.418 1.00 12.61 227 GLN B C 1
ATOM 1341 O O . GLN B 1 49 ? 28.911 30.552 14.497 1.00 12.29 227 GLN B O 1
ATOM 1347 N N . TYR B 1 50 ? 27.207 30.066 15.874 1.00 11.92 228 TYR B N 1
ATOM 1348 C CA . TYR B 1 50 ? 27.007 28.743 15.308 1.00 12.20 228 TYR B CA 1
ATOM 1349 C C . TYR B 1 50 ? 26.572 28.736 13.839 1.00 11.61 228 TYR B C 1
ATOM 1350 O O . TYR B 1 50 ? 26.837 27.777 13.119 1.00 11.60 228 TYR B O 1
ATOM 1359 N N . LYS B 1 51 ? 25.916 29.801 13.392 1.00 11.77 229 LYS B N 1
ATOM 1360 C CA . LYS B 1 51 ? 25.496 29.886 11.998 1.00 12.13 229 LYS B CA 1
ATOM 1361 C C . LYS B 1 51 ? 26.748 29.885 11.120 1.00 12.61 229 LYS B C 1
ATOM 1362 O O . LYS B 1 51 ? 26.805 29.184 10.108 1.00 12.14 229 LYS B O 1
ATOM 1368 N N . LYS B 1 52 ? 27.754 30.663 11.523 1.00 12.11 230 LYS B N 1
ATOM 1369 C CA . LYS B 1 52 ? 29.008 30.748 10.772 1.00 12.22 230 LYS B CA 1
ATOM 1370 C C . LYS B 1 52 ? 29.756 29.421 10.813 1.00 11.48 230 LYS B C 1
ATOM 1371 O O . LYS B 1 52 ? 30.295 28.964 9.807 1.00 10.94 230 LYS B O 1
ATOM 1377 N N . VAL B 1 53 ? 29.782 28.804 11.984 1.00 10.83 231 VAL B N 1
ATOM 1378 C CA . VAL B 1 53 ? 30.473 27.531 12.145 1.00 11.19 231 VAL B CA 1
ATOM 1379 C C . VAL B 1 53 ? 29.835 26.464 11.259 1.00 11.35 231 VAL B C 1
ATOM 1380 O O . VAL B 1 53 ? 30.524 25.716 10.566 1.00 11.70 231 VAL B O 1
ATOM 1384 N N . GLU B 1 54 ? 28.509 26.410 11.279 1.00 10.84 232 GLU B N 1
ATOM 1385 C CA . GLU B 1 54 ? 27.761 25.432 10.509 1.00 11.50 232 GLU B CA 1
ATOM 1386 C C . GLU B 1 54 ? 27.976 25.516 8.999 1.00 11.34 232 GLU B C 1
ATOM 1387 O O . GLU B 1 54 ? 28.187 24.496 8.340 1.00 12.07 232 GLU B O 1
ATOM 1393 N N . LEU B 1 55 ? 27.931 26.729 8.456 1.00 10.55 233 LEU B N 1
ATOM 1394 C CA . LEU B 1 55 ? 28.081 26.917 7.016 1.00 10.91 233 LEU B CA 1
ATOM 1395 C C . LEU B 1 55 ? 29.497 26.671 6.483 1.00 10.73 233 LEU B C 1
ATOM 1396 O O . LEU B 1 55 ? 29.699 26.575 5.273 1.00 10.73 233 LEU B O 1
ATOM 1401 N N . PHE B 1 56 ? 30.472 26.568 7.383 1.00 11.27 234 PHE B N 1
ATOM 1402 C CA . PHE B 1 56 ? 31.854 26.318 6.987 1.00 11.34 234 PHE B CA 1
ATOM 1403 C C . PHE B 1 56 ? 32.149 24.817 6.984 1.00 11.45 234 PHE B C 1
ATOM 1404 O O . PHE B 1 56 ? 31.946 24.146 7.987 1.00 11.12 234 PHE B O 1
ATOM 1412 N N . PRO B 1 57 ? 32.639 24.273 5.853 1.00 11.00 235 PRO B N 1
ATOM 1413 C CA . PRO B 1 57 ? 32.959 24.871 4.552 1.00 11.31 235 PRO B CA 1
ATOM 1414 C C . PRO B 1 57 ? 31.975 24.521 3.429 1.00 12.04 235 PRO B C 1
ATOM 1415 O O . PRO B 1 57 ? 32.226 24.857 2.268 1.00 13.14 235 PRO B O 1
ATOM 1419 N N . ASN B 1 58 ? 30.873 23.858 3.762 1.00 11.41 236 ASN B N 1
ATOM 1420 C CA . ASN B 1 58 ? 29.939 23.407 2.739 1.00 11.37 236 ASN B CA 1
ATOM 1421 C C . ASN B 1 58 ? 28.633 24.164 2.534 1.00 11.64 236 ASN B C 1
ATOM 1422 O O . ASN B 1 58 ? 27.776 23.719 1.758 1.00 12.81 236 ASN B O 1
ATOM 1427 N N . GLY B 1 59 ? 28.482 25.306 3.191 1.00 11.29 237 GLY B N 1
ATOM 1428 C CA . GLY B 1 59 ? 27.260 26.071 3.038 1.00 11.42 237 GLY B CA 1
ATOM 1429 C C . GLY B 1 59 ? 27.489 27.485 2.545 1.00 12.12 237 GLY B C 1
ATOM 1430 O O . GLY B 1 59 ? 28.598 28.009 2.615 1.00 13.30 237 GLY B O 1
ATOM 1431 N N . GLN B 1 60 ? 26.428 28.098 2.035 1.00 12.45 238 GLN B N 1
ATOM 1432 C CA . GLN B 1 60 ? 26.477 29.465 1.530 1.00 13.04 238 GLN B CA 1
ATOM 1433 C C . GLN B 1 60 ? 25.125 30.104 1.801 1.00 12.81 238 GLN B C 1
ATOM 1434 O O . GLN B 1 60 ? 24.104 29.628 1.318 1.00 12.24 238 GLN B O 1
ATOM 1440 N N . SER B 1 61 ? 25.126 31.179 2.578 1.00 12.65 239 SER B N 1
ATOM 1441 C CA . SER B 1 61 ? 23.903 31.892 2.908 1.00 13.14 239 SER B CA 1
ATOM 1442 C C . SER B 1 61 ? 23.779 33.081 1.957 1.00 12.85 239 SER B C 1
ATOM 1443 O O . SER B 1 61 ? 24.759 33.779 1.705 1.00 14.69 239 SER B O 1
ATOM 1446 N N . VAL B 1 62 ? 22.588 33.300 1.417 1.00 11.79 240 VAL B N 1
ATOM 1447 C CA . VAL B 1 62 ? 22.365 34.419 0.505 1.00 12.31 240 VAL B CA 1
ATOM 1448 C C . VAL B 1 62 ? 20.927 34.879 0.703 1.00 11.67 240 VAL B C 1
ATOM 1449 O O . VAL B 1 62 ? 19.983 34.175 0.351 1.00 12.06 240 VAL B O 1
ATOM 1453 N N . GLY B 1 63 ? 20.765 36.069 1.272 1.00 12.09 241 GLY B N 1
ATOM 1454 C CA . GLY B 1 63 ? 19.429 36.557 1.550 1.00 12.19 241 GLY B CA 1
ATOM 1455 C C . GLY B 1 63 ? 18.871 35.637 2.626 1.00 12.23 241 GLY B C 1
ATOM 1456 O O . GLY B 1 63 ? 19.542 35.384 3.627 1.00 12.78 241 GLY B O 1
ATOM 1457 N N . GLU B 1 64 ? 17.670 35.109 2.411 1.00 12.59 242 GLU B N 1
ATOM 1458 C CA . GLU B 1 64 ? 17.043 34.200 3.368 1.00 13.99 242 GLU B CA 1
ATOM 1459 C C . GLU B 1 64 ? 17.205 32.736 2.970 1.00 13.15 242 GLU B C 1
ATOM 1460 O O . GLU B 1 64 ? 16.630 31.852 3.597 1.00 13.31 242 GLU B O 1
ATOM 1466 N N . LYS B 1 65 ? 17.988 32.488 1.929 1.00 11.91 243 LYS B N 1
ATOM 1467 C CA . LYS B 1 65 ? 18.208 31.134 1.427 1.00 11.61 243 LYS B CA 1
ATOM 1468 C C . LYS B 1 65 ? 19.585 30.596 1.820 1.00 10.52 243 LYS B C 1
ATOM 1469 O O . LYS B 1 65 ? 20.541 31.356 1.988 1.00 11.16 243 LYS B O 1
ATOM 1475 N N . ILE B 1 66 ? 19.675 29.281 1.985 1.00 9.83 244 ILE B N 1
ATOM 1476 C CA . ILE B 1 66 ? 20.943 28.646 2.318 1.00 9.80 244 ILE B CA 1
ATOM 1477 C C . ILE B 1 66 ? 21.181 27.456 1.403 1.00 9.12 244 ILE B C 1
ATOM 1478 O O . ILE B 1 66 ? 20.340 26.567 1.305 1.00 10.42 244 ILE B O 1
ATOM 1483 N N . PHE B 1 67 ? 22.314 27.476 0.707 1.00 9.51 245 PHE B N 1
ATOM 1484 C CA . PHE B 1 67 ? 22.720 26.382 -0.173 1.00 10.14 245 PHE B CA 1
ATOM 1485 C C . PHE B 1 67 ? 23.677 25.522 0.647 1.00 10.62 245 PHE B C 1
ATOM 1486 O O . PHE B 1 67 ? 24.520 26.046 1.378 1.00 10.78 245 PHE B O 1
ATOM 1494 N N . LYS B 1 68 ? 23.560 24.207 0.520 1.00 9.84 246 LYS B N 1
ATOM 1495 C CA . LYS B 1 68 ? 24.449 23.304 1.240 1.00 10.74 246 LYS B CA 1
ATOM 1496 C C . LYS B 1 68 ? 24.761 22.115 0.345 1.00 9.67 246 LYS B C 1
ATOM 1497 O O . LYS B 1 68 ? 23.851 21.436 -0.137 1.00 10.17 246 LYS B O 1
ATOM 1503 N N . THR B 1 69 ? 26.046 21.877 0.105 1.00 9.40 247 THR B N 1
ATOM 1504 C CA . THR B 1 69 ? 26.424 20.748 -0.724 1.00 11.15 247 THR B CA 1
ATOM 1505 C C . THR B 1 69 ? 26.674 19.495 0.106 1.00 11.81 247 THR B C 1
ATOM 1506 O O . THR B 1 69 ? 27.162 19.574 1.236 1.00 12.06 247 THR B O 1
ATOM 1510 N N . ALA B 1 70 ? 26.325 18.346 -0.462 1.00 12.12 248 ALA B N 1
ATOM 1511 C CA . ALA B 1 70 ? 26.526 17.062 0.191 1.00 13.72 248 ALA B CA 1
ATOM 1512 C C . ALA B 1 70 ? 27.972 16.646 -0.002 1.00 14.74 248 ALA B C 1
ATOM 1513 O O . ALA B 1 70 ? 28.457 15.749 0.677 1.00 17.12 248 ALA B O 1
ATOM 1515 N N . GLY B 1 71 ? 28.650 17.291 -0.950 1.00 14.92 249 GLY B N 1
ATOM 1516 C CA . GLY B 1 71 ? 30.049 16.996 -1.203 1.00 15.81 249 GLY B CA 1
ATOM 1517 C C . GLY B 1 71 ? 30.364 15.888 -2.194 1.00 17.09 249 GLY B C 1
ATOM 1518 O O . GLY B 1 71 ? 31.536 15.640 -2.487 1.00 20.17 249 GLY B O 1
ATOM 1519 N N . PHE B 1 72 ? 29.340 15.217 -2.710 1.00 15.79 250 PHE B N 1
ATOM 1520 C CA . PHE B 1 72 ? 29.544 14.138 -3.665 1.00 15.71 250 PHE B CA 1
ATOM 1521 C C . PHE B 1 72 ? 28.600 14.299 -4.846 1.00 15.19 250 PHE B C 1
ATOM 1522 O O . PHE B 1 72 ? 27.697 15.133 -4.810 1.00 14.55 250 PHE B O 1
ATOM 1530 N N . VAL B 1 73 ? 28.807 13.491 -5.883 1.00 15.25 251 VAL B N 1
ATOM 1531 C CA . VAL B 1 73 ? 27.976 13.551 -7.090 1.00 14.02 251 VAL B CA 1
ATOM 1532 C C . VAL B 1 73 ? 26.974 12.402 -7.185 1.00 14.17 251 VAL B C 1
ATOM 1533 O O . VAL B 1 73 ? 27.219 11.304 -6.686 1.00 14.98 251 VAL B O 1
ATOM 1537 N N . LYS B 1 74 ? 25.840 12.668 -7.830 1.00 14.34 252 LYS B N 1
ATOM 1538 C CA . LYS B 1 74 ? 24.783 11.675 -8.009 1.00 14.50 252 LYS B CA 1
ATOM 1539 C C . LYS B 1 74 ? 23.954 12.043 -9.229 1.00 15.24 252 LYS B C 1
ATOM 1540 O O . LYS B 1 74 ? 23.953 13.197 -9.652 1.00 14.64 252 LYS B O 1
ATOM 1546 N N . PRO B 1 75 ? 23.260 11.060 -9.831 1.00 16.02 253 PRO B N 1
ATOM 1547 C CA . PRO B 1 75 ? 22.420 11.355 -10.999 1.00 15.64 253 PRO B CA 1
ATOM 1548 C C . PRO B 1 75 ? 21.257 12.220 -10.500 1.00 14.84 253 PRO B C 1
ATOM 1549 O O . PRO B 1 75 ? 20.956 12.222 -9.304 1.00 14.14 253 PRO B O 1
ATOM 1553 N N . PHE B 1 76 ? 20.597 12.937 -11.402 1.00 13.47 254 PHE B N 1
ATOM 1554 C CA . PHE B 1 76 ? 19.502 13.826 -11.020 1.00 13.31 254 PHE B CA 1
ATOM 1555 C C . PHE B 1 76 ? 18.411 13.287 -10.093 1.00 13.37 254 PHE B C 1
ATOM 1556 O O . PHE B 1 76 ? 18.085 13.913 -9.084 1.00 13.67 254 PHE B O 1
ATOM 1564 N N . THR B 1 77 ? 17.826 12.143 -10.432 1.00 14.56 255 THR B N 1
ATOM 1565 C CA . THR B 1 77 ? 16.754 11.588 -9.609 1.00 15.30 255 THR B CA 1
ATOM 1566 C C . THR B 1 77 ? 17.210 11.301 -8.177 1.00 14.46 255 THR B C 1
ATOM 1567 O O . THR B 1 77 ? 16.466 11.559 -7.223 1.00 14.41 255 THR B O 1
ATOM 1571 N N . GLU B 1 78 ? 18.429 10.782 -8.033 1.00 14.00 256 GLU B N 1
ATOM 1572 C CA . GLU B 1 78 ? 18.991 10.476 -6.714 1.00 15.55 256 GLU B CA 1
ATOM 1573 C C . GLU B 1 78 ? 19.221 11.773 -5.925 1.00 14.47 256 GLU B C 1
ATOM 1574 O O . GLU B 1 78 ? 18.846 11.880 -4.754 1.00 13.72 256 GLU B O 1
ATOM 1580 N N . ALA B 1 79 ? 19.846 12.747 -6.581 1.00 13.05 257 ALA B N 1
ATOM 1581 C CA . ALA B 1 79 ? 20.133 14.040 -5.963 1.00 12.46 257 ALA B CA 1
ATOM 1582 C C . ALA B 1 79 ? 18.855 14.726 -5.502 1.00 12.61 257 ALA B C 1
ATOM 1583 O O . ALA B 1 79 ? 18.773 15.245 -4.387 1.00 12.69 257 ALA B O 1
ATOM 1585 N N . GLN B 1 80 ? 17.855 14.728 -6.374 1.00 11.88 258 GLN B N 1
ATOM 1586 C CA . GLN B 1 80 ? 16.578 15.358 -6.074 1.00 12.86 258 GLN B CA 1
ATOM 1587 C C . GLN B 1 80 ? 15.911 14.733 -4.850 1.00 13.21 258 GLN B C 1
ATOM 1588 O O . GLN B 1 80 ? 15.360 15.441 -4.007 1.00 12.82 258 GLN B O 1
ATOM 1594 N N . LEU B 1 81 ? 15.965 13.407 -4.762 1.00 13.77 259 LEU B N 1
ATOM 1595 C CA . LEU B 1 81 ? 15.370 12.699 -3.637 1.00 14.70 259 LEU B CA 1
ATOM 1596 C C . LEU B 1 81 ? 16.104 13.039 -2.343 1.00 14.89 259 LEU B C 1
ATOM 1597 O O . LEU B 1 81 ? 15.476 13.236 -1.303 1.00 15.88 259 LEU B O 1
ATOM 1602 N N . LEU B 1 82 ? 17.430 13.110 -2.407 1.00 14.84 260 LEU B N 1
ATOM 1603 C CA . LEU B 1 82 ? 18.223 13.446 -1.228 1.00 14.76 260 LEU B CA 1
ATOM 1604 C C . LEU B 1 82 ? 17.781 14.795 -0.655 1.00 14.79 260 LEU B C 1
ATOM 1605 O O . LEU B 1 82 ? 17.549 14.929 0.547 1.00 14.56 260 LEU B O 1
ATOM 1610 N N . CYS B 1 83 ? 17.659 15.799 -1.519 1.00 14.16 261 CYS B N 1
ATOM 1611 C CA . CYS B 1 83 ? 17.253 17.126 -1.069 1.00 13.75 261 CYS B CA 1
ATOM 1612 C C . CYS B 1 83 ? 15.836 17.157 -0.513 1.00 15.00 261 CYS B C 1
ATOM 1613 O O . CYS B 1 83 ? 15.595 17.748 0.543 1.00 13.92 261 CYS B O 1
ATOM 1616 N N . THR B 1 84 ? 14.899 16.529 -1.224 1.00 15.51 262 THR B N 1
ATOM 1617 C CA . THR B 1 84 ? 13.505 16.536 -0.796 1.00 16.29 262 THR B CA 1
ATOM 1618 C C . THR B 1 84 ? 13.297 15.820 0.525 1.00 14.81 262 THR B C 1
ATOM 1619 O O . THR B 1 84 ? 12.552 16.297 1.376 1.00 15.95 262 THR B O 1
ATOM 1623 N N . GLN B 1 85 ? 13.952 14.682 0.697 1.00 14.62 263 GLN B N 1
ATOM 1624 C CA . GLN B 1 85 ? 13.827 13.932 1.938 1.00 16.87 263 GLN B CA 1
ATOM 1625 C C . GLN B 1 85 ? 14.446 14.707 3.100 1.00 16.15 263 GLN B C 1
ATOM 1626 O O . GLN B 1 85 ? 14.036 14.533 4.249 1.00 17.19 263 GLN B O 1
ATOM 1632 N N . ALA B 1 86 ? 15.419 15.566 2.796 1.00 14.77 264 ALA B N 1
ATOM 1633 C CA . ALA B 1 86 ? 16.088 16.376 3.814 1.00 14.04 264 ALA B CA 1
ATOM 1634 C C . ALA B 1 86 ? 15.283 17.625 4.169 1.00 13.88 264 ALA B C 1
ATOM 1635 O O . ALA B 1 86 ? 15.705 18.428 5.002 1.00 13.55 264 ALA B O 1
ATOM 1637 N N . GLY B 1 87 ? 14.125 17.787 3.533 1.00 13.16 265 GLY B N 1
ATOM 1638 C CA . GLY B 1 87 ? 13.283 18.934 3.815 1.00 13.66 265 GLY B CA 1
ATOM 1639 C C . GLY B 1 87 ? 13.573 20.158 2.973 1.00 13.59 265 GLY B C 1
ATOM 1640 O O . GLY B 1 87 ? 13.123 21.257 3.288 1.00 14.76 265 GLY B O 1
ATOM 1641 N N . GLY B 1 88 ? 14.344 19.975 1.908 1.00 14.55 266 GLY B N 1
ATOM 1642 C CA . GLY B 1 88 ? 14.664 21.087 1.030 1.00 14.37 266 GLY B CA 1
ATOM 1643 C C . GLY B 1 88 ? 14.388 20.699 -0.408 1.00 14.56 266 GLY B C 1
ATOM 1644 O O . GLY B 1 88 ? 13.435 19.970 -0.689 1.00 15.02 266 GLY B O 1
ATOM 1645 N N . GLN B 1 89 ? 15.216 21.195 -1.321 1.00 14.02 267 GLN B N 1
ATOM 1646 C CA . GLN B 1 89 ? 15.087 20.874 -2.735 1.00 13.69 267 GLN B CA 1
ATOM 1647 C C . GLN B 1 89 ? 16.403 21.211 -3.417 1.00 12.84 267 GLN B C 1
ATOM 1648 O O . GLN B 1 89 ? 17.256 21.879 -2.836 1.00 12.16 267 GLN B O 1
ATOM 1654 N N . LEU B 1 90 ? 16.586 20.727 -4.641 1.00 12.02 268 LEU B N 1
ATOM 1655 C CA . LEU B 1 90 ? 17.815 20.999 -5.367 1.00 10.49 268 LEU B CA 1
ATOM 1656 C C . LEU B 1 90 ? 17.987 22.497 -5.564 1.00 8.82 268 LEU B C 1
ATOM 1657 O O . LEU B 1 90 ? 17.004 23.233 -5.650 1.00 9.92 268 LEU B O 1
ATOM 1662 N N . ALA B 1 91 ? 19.238 22.938 -5.623 1.00 9.83 269 ALA B N 1
ATOM 1663 C CA . ALA B 1 91 ? 19.551 24.355 -5.809 1.00 9.81 269 ALA B CA 1
ATOM 1664 C C . ALA B 1 91 ? 18.706 24.983 -6.929 1.00 10.31 269 ALA B C 1
ATOM 1665 O O . ALA B 1 91 ? 18.690 24.495 -8.059 1.00 10.27 269 ALA B O 1
ATOM 1667 N N . SER B 1 92 ? 18.015 26.071 -6.601 1.00 10.43 270 SER B N 1
ATOM 1668 C CA . SER B 1 92 ? 17.158 26.781 -7.552 1.00 11.22 270 SER B CA 1
ATOM 1669 C C . SER B 1 92 ? 17.453 28.275 -7.503 1.00 10.57 270 SER B C 1
ATOM 1670 O O . SER B 1 92 ? 16.670 29.048 -6.959 1.00 11.37 270 SER B O 1
ATOM 1673 N N . PRO B 1 93 ? 18.597 28.702 -8.069 1.00 11.80 271 PRO B N 1
ATOM 1674 C CA . PRO B 1 93 ? 18.925 30.134 -8.044 1.00 12.52 271 PRO B CA 1
ATOM 1675 C C . PRO B 1 93 ? 17.878 30.965 -8.782 1.00 12.97 271 PRO B C 1
ATOM 1676 O O . PRO B 1 93 ? 17.603 30.722 -9.956 1.00 13.43 271 PRO B O 1
ATOM 1680 N N . ARG B 1 94 ? 17.289 31.936 -8.089 1.00 12.73 272 ARG B N 1
ATOM 1681 C CA . ARG B 1 94 ? 16.253 32.776 -8.683 1.00 13.39 272 ARG B CA 1
ATOM 1682 C C . ARG B 1 94 ? 16.697 34.215 -8.917 1.00 13.45 272 ARG B C 1
ATOM 1683 O O . ARG B 1 94 ? 15.880 35.092 -9.200 1.00 14.09 272 ARG B O 1
ATOM 1691 N N . SER B 1 95 ? 17.999 34.448 -8.799 1.00 12.56 273 SER B N 1
ATOM 1692 C CA . SER B 1 95 ? 18.571 35.768 -9.025 1.00 12.49 273 SER B CA 1
ATOM 1693 C C . SER B 1 95 ? 20.069 35.629 -9.262 1.00 12.34 273 SER B C 1
ATOM 1694 O O . SER B 1 95 ? 20.653 34.579 -8.978 1.00 11.92 273 SER B O 1
ATOM 1697 N N . ALA B 1 96 ? 20.685 36.684 -9.792 1.00 11.32 274 ALA B N 1
ATOM 1698 C CA . ALA B 1 96 ? 22.115 36.681 -10.059 1.00 11.37 274 ALA B CA 1
ATOM 1699 C C . ALA B 1 96 ? 22.917 36.496 -8.773 1.00 11.43 274 ALA B C 1
ATOM 1700 O O . ALA B 1 96 ? 23.955 35.839 -8.774 1.00 12.32 274 ALA B O 1
ATOM 1702 N N . ALA B 1 97 ? 22.438 37.089 -7.682 1.00 12.96 275 ALA B N 1
ATOM 1703 C CA . ALA B 1 97 ? 23.109 36.983 -6.384 1.00 13.21 275 ALA B CA 1
ATOM 1704 C C . ALA B 1 97 ? 23.069 35.542 -5.877 1.00 11.59 275 ALA B C 1
ATOM 1705 O O . ALA B 1 97 ? 24.064 35.018 -5.381 1.00 12.97 275 ALA B O 1
ATOM 1707 N N . GLU B 1 98 ? 21.914 34.902 -6.005 1.00 11.69 276 GLU B N 1
ATOM 1708 C CA . GLU B 1 98 ? 21.784 33.511 -5.578 1.00 11.12 276 GLU B CA 1
ATOM 1709 C C . GLU B 1 98 ? 22.676 32.628 -6.446 1.00 10.99 276 GLU B C 1
ATOM 1710 O O . GLU B 1 98 ? 23.336 31.715 -5.955 1.00 10.86 276 GLU B O 1
ATOM 1716 N N . ASN B 1 99 ? 22.708 32.917 -7.744 1.00 10.99 277 ASN B N 1
ATOM 1717 C CA . ASN B 1 99 ? 23.534 32.141 -8.666 1.00 10.71 277 ASN B CA 1
ATOM 1718 C C . ASN B 1 99 ? 25.023 32.264 -8.323 1.00 10.27 277 ASN B C 1
ATOM 1719 O O . ASN B 1 99 ? 25.760 31.282 -8.376 1.00 10.51 277 ASN B O 1
ATOM 1724 N N . ALA B 1 100 ? 25.456 33.472 -7.971 1.00 11.30 278 ALA B N 1
ATOM 1725 C CA . ALA B 1 100 ? 26.852 33.706 -7.607 1.00 12.84 278 ALA B CA 1
ATOM 1726 C C . ALA B 1 100 ? 27.208 32.987 -6.297 1.00 12.70 278 ALA B C 1
ATOM 1727 O O . ALA B 1 100 ? 28.331 32.502 -6.133 1.00 13.73 278 ALA B O 1
ATOM 1729 N N . ALA B 1 101 ? 26.257 32.916 -5.369 1.00 12.50 279 ALA B N 1
ATOM 1730 C CA . ALA B 1 101 ? 26.496 32.233 -4.100 1.00 12.57 279 ALA B CA 1
ATOM 1731 C C . ALA B 1 101 ? 26.654 30.731 -4.337 1.00 12.89 279 ALA B C 1
ATOM 1732 O O . ALA B 1 101 ? 27.554 30.093 -3.790 1.00 13.85 279 ALA B O 1
ATOM 1734 N N . LEU B 1 102 ? 25.771 30.166 -5.157 1.00 12.52 280 LEU B N 1
ATOM 1735 C CA . LEU B 1 102 ? 25.826 28.744 -5.472 1.00 12.10 280 LEU B CA 1
ATOM 1736 C C . LEU B 1 102 ? 27.131 28.443 -6.204 1.00 12.33 280 LEU B C 1
ATOM 1737 O O . LEU B 1 102 ? 27.779 27.427 -5.958 1.00 13.82 280 LEU B O 1
ATOM 1742 N N . GLN B 1 103 ? 27.514 29.338 -7.107 1.00 12.57 281 GLN B N 1
ATOM 1743 C CA . GLN B 1 103 ? 28.741 29.165 -7.872 1.00 13.73 281 GLN B CA 1
ATOM 1744 C C . GLN B 1 103 ? 29.964 29.019 -6.965 1.00 14.68 281 GLN B C 1
ATOM 1745 O O . GLN B 1 103 ? 30.911 28.316 -7.301 1.00 13.81 281 GLN B O 1
ATOM 1751 N N . GLN B 1 104 ? 29.940 29.687 -5.816 1.00 16.00 282 GLN B N 1
ATOM 1752 C CA . GLN B 1 104 ? 31.046 29.612 -4.867 1.00 17.36 282 GLN B CA 1
ATOM 1753 C C . GLN B 1 104 ? 31.271 28.181 -4.388 1.00 16.51 282 GLN B C 1
ATOM 1754 O O . GLN B 1 104 ? 32.410 27.745 -4.226 1.00 17.97 282 GLN B O 1
ATOM 1760 N N . LEU B 1 105 ? 30.189 27.451 -4.147 1.00 15.00 283 LEU B N 1
ATOM 1761 C CA . LEU B 1 105 ? 30.309 26.075 -3.691 1.00 14.86 283 LEU B CA 1
ATOM 1762 C C . LEU B 1 105 ? 30.816 25.201 -4.815 1.00 15.65 283 LEU B C 1
ATOM 1763 O O . LEU B 1 105 ? 31.625 24.302 -4.599 1.00 16.61 283 LEU B O 1
ATOM 1768 N N . VAL B 1 106 ? 30.326 25.464 -6.022 1.00 15.32 284 VAL B N 1
ATOM 1769 C CA . VAL B 1 106 ? 30.731 24.697 -7.196 1.00 15.12 284 VAL B CA 1
ATOM 1770 C C . VAL B 1 106 ? 32.223 24.895 -7.436 1.00 13.92 284 VAL B C 1
ATOM 1771 O O . VAL B 1 106 ? 32.947 23.943 -7.718 1.00 14.81 284 VAL B O 1
ATOM 1775 N N . VAL B 1 107 ? 32.675 26.137 -7.306 1.00 14.58 285 VAL B N 1
ATOM 1776 C CA . VAL B 1 107 ? 34.083 26.463 -7.484 1.00 15.74 285 VAL B CA 1
ATOM 1777 C C . VAL B 1 107 ? 34.910 25.761 -6.398 1.00 16.42 285 VAL B C 1
ATOM 1778 O O . VAL B 1 107 ? 35.942 25.160 -6.691 1.00 17.89 285 VAL B O 1
ATOM 1782 N N . ALA B 1 108 ? 34.443 25.825 -5.154 1.00 17.54 286 ALA B N 1
ATOM 1783 C CA . ALA B 1 108 ? 35.141 25.197 -4.028 1.00 18.05 286 ALA B CA 1
ATOM 1784 C C . ALA B 1 108 ? 35.324 23.697 -4.227 1.00 18.11 286 ALA B C 1
ATOM 1785 O O . ALA B 1 108 ? 36.403 23.167 -3.989 1.00 19.67 286 ALA B O 1
ATOM 1787 N N . LYS B 1 109 ? 34.277 23.015 -4.662 1.00 17.67 287 LYS B N 1
ATOM 1788 C CA . LYS B 1 109 ? 34.354 21.578 -4.886 1.00 19.41 287 LYS B CA 1
ATOM 1789 C C . LYS B 1 109 ? 34.883 21.249 -6.283 1.00 19.80 287 LYS B C 1
ATOM 1790 O O . LYS B 1 109 ? 35.209 20.097 -6.579 1.00 20.78 287 LYS B O 1
ATOM 1796 N N . ASN B 1 110 ? 34.979 22.268 -7.130 1.00 19.11 288 ASN B N 1
ATOM 1797 C CA . ASN B 1 110 ? 35.440 22.088 -8.499 1.00 18.60 288 ASN B CA 1
ATOM 1798 C C . ASN B 1 110 ? 34.635 20.983 -9.187 1.00 18.03 288 ASN B C 1
ATOM 1799 O O . ASN B 1 110 ? 35.185 20.124 -9.873 1.00 18.15 288 ASN B O 1
ATOM 1804 N N . GLU B 1 111 ? 33.322 21.013 -8.985 1.00 16.78 289 GLU B N 1
ATOM 1805 C CA . GLU B 1 111 ? 32.419 20.033 -9.573 1.00 15.84 289 GLU B CA 1
ATOM 1806 C C . GLU B 1 111 ? 31.118 20.716 -9.969 1.00 14.18 289 GLU B C 1
ATOM 1807 O O . GLU B 1 111 ? 30.442 21.299 -9.124 1.00 13.83 289 GLU B O 1
ATOM 1813 N N . ALA B 1 112 ? 30.779 20.654 -11.254 1.00 12.63 290 ALA B N 1
ATOM 1814 C CA . ALA B 1 112 ? 29.535 21.239 -11.743 1.00 11.57 290 ALA B CA 1
ATOM 1815 C C . ALA B 1 112 ? 28.400 20.551 -10.983 1.00 10.74 290 ALA B C 1
ATOM 1816 O O . ALA B 1 112 ? 28.492 19.360 -10.671 1.00 11.39 290 ALA B O 1
ATOM 1818 N N . ALA B 1 113 ? 27.337 21.294 -10.682 1.00 11.19 291 ALA B N 1
ATOM 1819 C CA . ALA B 1 113 ? 26.203 20.744 -9.933 1.00 10.72 291 ALA B CA 1
ATOM 1820 C C . ALA B 1 113 ? 24.867 20.801 -10.674 1.00 11.25 291 ALA B C 1
ATOM 1821 O O . ALA B 1 113 ? 24.683 21.590 -11.605 1.00 12.10 291 ALA B O 1
ATOM 1823 N N . PHE B 1 114 ? 23.931 19.959 -10.251 1.00 10.86 292 PHE B N 1
ATOM 1824 C CA . PHE B 1 114 ? 22.601 19.952 -10.844 1.00 11.14 292 PHE B CA 1
ATOM 1825 C C . PHE B 1 114 ? 21.750 21.051 -10.203 1.00 12.30 292 PHE B C 1
ATOM 1826 O O . PHE B 1 114 ? 21.894 21.360 -9.009 1.00 11.15 292 PHE B O 1
ATOM 1834 N N . LEU B 1 115 ? 20.873 21.646 -11.005 1.00 11.53 293 LEU B N 1
ATOM 1835 C CA . LEU B 1 115 ? 19.937 22.637 -10.505 1.00 10.51 293 LEU B CA 1
ATOM 1836 C C . LEU B 1 115 ? 18.650 21.816 -10.395 1.00 11.09 293 LEU B C 1
ATOM 1837 O O . LEU B 1 115 ? 18.630 20.646 -10.798 1.00 11.07 293 LEU B O 1
ATOM 1842 N N . SER B 1 116 ? 17.586 22.405 -9.858 1.00 10.60 294 SER B N 1
ATOM 1843 C CA . SER B 1 116 ? 16.329 21.680 -9.688 1.00 11.75 294 SER B CA 1
ATOM 1844 C C . SER B 1 116 ? 15.444 21.626 -10.930 1.00 11.69 294 SER B C 1
ATOM 1845 O O . SER B 1 116 ? 14.591 20.751 -11.056 1.00 12.76 294 SER B O 1
ATOM 1848 N N . MET B 1 117 ? 15.653 22.573 -11.835 1.00 12.52 295 MET B N 1
ATOM 1849 C CA . MET B 1 117 ? 14.830 22.717 -13.032 1.00 12.39 295 MET B CA 1
ATOM 1850 C C . MET B 1 117 ? 15.041 21.746 -14.191 1.00 11.37 295 MET B C 1
ATOM 1851 O O . MET B 1 117 ? 16.153 21.315 -14.474 1.00 12.19 295 MET B O 1
ATOM 1856 N N . THR B 1 118 ? 13.941 21.401 -14.855 1.00 13.07 296 THR B N 1
ATOM 1857 C CA . THR B 1 118 ? 13.971 20.479 -15.991 1.00 13.35 296 THR B CA 1
ATOM 1858 C C . THR B 1 118 ? 12.861 20.822 -16.988 1.00 13.91 296 THR B C 1
ATOM 1859 O O . THR B 1 118 ? 11.902 21.517 -16.646 1.00 14.41 296 THR B O 1
ATOM 1863 N N . ASP B 1 119 ? 13.004 20.347 -18.225 1.00 14.59 297 ASP B N 1
ATOM 1864 C CA . ASP B 1 119 ? 11.969 20.552 -19.231 1.00 14.59 297 ASP B CA 1
ATOM 1865 C C . ASP B 1 119 ? 11.466 19.164 -19.615 1.00 16.31 297 ASP B C 1
ATOM 1866 O O . ASP B 1 119 ? 11.192 18.870 -20.776 1.00 16.38 297 ASP B O 1
ATOM 1871 N N . SER B 1 120 ? 11.348 18.315 -18.600 1.00 16.63 298 SER B N 1
ATOM 1872 C CA . SER B 1 120 ? 10.885 16.944 -18.761 1.00 20.11 298 SER B CA 1
ATOM 1873 C C . SER B 1 120 ? 9.423 16.850 -19.177 1.00 21.76 298 SER B C 1
ATOM 1874 O O . SER B 1 120 ? 9.045 15.943 -19.914 1.00 23.19 298 SER B O 1
ATOM 1877 N N . LYS B 1 121 ? 8.592 17.772 -18.699 1.00 22.36 299 LYS B N 1
ATOM 1878 C CA . LYS B 1 121 ? 7.179 17.742 -19.058 1.00 23.02 299 LYS B CA 1
ATOM 1879 C C . LYS B 1 121 ? 6.994 18.225 -20.480 1.00 22.40 299 LYS B C 1
ATOM 1880 O O . LYS B 1 121 ? 6.466 17.502 -21.321 1.00 23.45 299 LYS B O 1
ATOM 1886 N N . THR B 1 122 ? 7.437 19.451 -20.740 1.00 22.54 300 THR B N 1
ATOM 1887 C CA . THR B 1 122 ? 7.330 20.058 -22.061 1.00 22.69 300 THR B CA 1
ATOM 1888 C C . THR B 1 122 ? 8.702 20.509 -22.565 1.00 21.72 300 THR B C 1
ATOM 1889 O O . THR B 1 122 ? 9.262 21.498 -22.083 1.00 21.16 300 THR B O 1
ATOM 1893 N N . GLU B 1 123 ? 9.230 19.779 -23.545 1.00 20.41 301 GLU B N 1
ATOM 1894 C CA . GLU B 1 123 ? 10.541 20.073 -24.123 1.00 18.86 301 GLU B CA 1
ATOM 1895 C C . GLU B 1 123 ? 10.695 21.542 -24.502 1.00 19.08 301 GLU B C 1
ATOM 1896 O O . GLU B 1 123 ? 9.828 22.121 -25.159 1.00 19.51 301 GLU B O 1
ATOM 1902 N N . GLY B 1 124 ? 11.805 22.140 -24.079 1.00 18.06 302 GLY B N 1
ATOM 1903 C CA . GLY B 1 124 ? 12.053 23.536 -24.382 1.00 18.10 302 GLY B CA 1
ATOM 1904 C C . GLY B 1 124 ? 11.519 24.481 -23.320 1.00 19.19 302 GLY B C 1
ATOM 1905 O O . GLY B 1 124 ? 11.859 25.665 -23.321 1.00 20.03 302 GLY B O 1
ATOM 1906 N N . LYS B 1 125 ? 10.687 23.967 -22.415 1.00 19.09 303 LYS B N 1
ATOM 1907 C CA . LYS B 1 125 ? 10.116 24.776 -21.342 1.00 20.26 303 LYS B CA 1
ATOM 1908 C C . LYS B 1 125 ? 10.598 24.321 -19.968 1.00 18.56 303 LYS B C 1
ATOM 1909 O O . LYS B 1 125 ? 10.068 23.375 -19.387 1.00 17.81 303 LYS B O 1
ATOM 1915 N N . PHE B 1 126 ? 11.604 25.015 -19.442 1.00 17.48 304 PHE B N 1
ATOM 1916 C CA . PHE B 1 126 ? 12.160 24.673 -18.140 1.00 16.59 304 PHE B CA 1
ATOM 1917 C C . PHE B 1 126 ? 11.348 25.239 -16.976 1.00 16.25 304 PHE B C 1
ATOM 1918 O O . PHE B 1 126 ? 10.961 26.406 -16.977 1.00 16.44 304 PHE B O 1
ATOM 1926 N N . THR B 1 127 ? 11.093 24.396 -15.983 1.00 16.36 305 THR B N 1
ATOM 1927 C CA . THR B 1 127 ? 10.323 24.808 -14.820 1.00 16.69 305 THR B CA 1
ATOM 1928 C C . THR B 1 127 ? 10.927 24.332 -13.497 1.00 17.25 305 THR B C 1
ATOM 1929 O O . THR B 1 127 ? 11.778 23.435 -13.465 1.00 16.27 305 THR B O 1
ATOM 1933 N N . TYR B 1 128 ? 10.471 24.943 -12.405 1.00 17.69 306 TYR B N 1
ATOM 1934 C CA . TYR B 1 128 ? 10.912 24.569 -11.067 1.00 17.50 306 TYR B CA 1
ATOM 1935 C C . TYR B 1 128 ? 10.110 23.328 -10.677 1.00 18.71 306 TYR B C 1
ATOM 1936 O O . TYR B 1 128 ? 9.116 23.011 -11.327 1.00 17.64 306 TYR B O 1
ATOM 1945 N N . PRO B 1 129 ? 10.525 22.613 -9.618 1.00 20.08 307 PRO B N 1
ATOM 1946 C CA . PRO B 1 129 ? 9.779 21.412 -9.211 1.00 21.75 307 PRO B CA 1
ATOM 1947 C C . PRO B 1 129 ? 8.285 21.669 -8.985 1.00 23.37 307 PRO B C 1
ATOM 1948 O O . PRO B 1 129 ? 7.481 20.740 -9.037 1.00 24.79 307 PRO B O 1
ATOM 1952 N N . THR B 1 130 ? 7.921 22.924 -8.738 1.00 24.88 308 THR B N 1
ATOM 1953 C CA . THR B 1 130 ? 6.521 23.291 -8.517 1.00 26.98 308 THR B CA 1
ATOM 1954 C C . THR B 1 130 ? 5.763 23.454 -9.834 1.00 26.82 308 THR B C 1
ATOM 1955 O O . THR B 1 130 ? 4.532 23.516 -9.845 1.00 28.95 308 THR B O 1
ATOM 1959 N N . GLY B 1 131 ? 6.500 23.537 -10.935 1.00 25.70 309 GLY B N 1
ATOM 1960 C CA . GLY B 1 131 ? 5.876 23.692 -12.234 1.00 23.92 309 GLY B CA 1
ATOM 1961 C C . GLY B 1 131 ? 5.903 25.124 -12.725 1.00 24.34 309 GLY B C 1
ATOM 1962 O O . GLY B 1 131 ? 5.503 25.405 -13.852 1.00 24.76 309 GLY B O 1
ATOM 1963 N N . GLU B 1 132 ? 6.372 26.036 -11.881 1.00 23.26 310 GLU B N 1
ATOM 1964 C CA . GLU B 1 132 ? 6.444 27.450 -12.236 1.00 23.42 310 GLU B CA 1
ATOM 1965 C C . GLU B 1 132 ? 7.578 27.706 -13.240 1.00 22.76 310 GLU B C 1
ATOM 1966 O O . GLU B 1 132 ? 8.623 27.053 -13.186 1.00 20.72 310 GLU B O 1
ATOM 1972 N N . SER B 1 133 ? 7.362 28.645 -14.160 1.00 21.59 311 SER B N 1
ATOM 1973 C CA . SER B 1 133 ? 8.372 28.990 -15.166 1.00 21.46 311 SER B CA 1
ATOM 1974 C C . SER B 1 133 ? 9.543 29.723 -14.519 1.00 20.02 311 SER B C 1
ATOM 1975 O O . SER B 1 133 ? 9.385 30.365 -13.484 1.00 19.54 311 SER B O 1
ATOM 1978 N N . LEU B 1 134 ? 10.713 29.633 -15.147 1.00 19.79 312 LEU B N 1
ATOM 1979 C CA . LEU B 1 134 ? 11.926 30.270 -14.634 1.00 19.26 312 LEU B CA 1
ATOM 1980 C C . LEU B 1 134 ? 11.798 31.784 -14.479 1.00 19.55 312 LEU B C 1
ATOM 1981 O O . LEU B 1 134 ? 11.242 32.456 -15.348 1.00 20.58 312 LEU B O 1
ATOM 1986 N N . VAL B 1 135 ? 12.315 32.321 -13.376 1.00 18.29 313 VAL B N 1
ATOM 1987 C CA . VAL B 1 135 ? 12.266 33.762 -13.143 1.00 17.62 313 VAL B CA 1
ATOM 1988 C C . VAL B 1 135 ? 13.664 34.347 -13.331 1.00 16.41 313 VAL B C 1
ATOM 1989 O O . VAL B 1 135 ? 13.867 35.562 -13.282 1.00 16.85 313 VAL B O 1
ATOM 1993 N N . TYR B 1 136 ? 14.621 33.460 -13.566 1.00 14.06 314 TYR B N 1
ATOM 1994 C CA . TYR B 1 136 ? 16.009 33.844 -13.780 1.00 12.64 314 TYR B CA 1
ATOM 1995 C C . TYR B 1 136 ? 16.719 32.687 -14.479 1.00 11.51 314 TYR B C 1
ATOM 1996 O O . TYR B 1 136 ? 16.364 31.527 -14.291 1.00 12.62 314 TYR B O 1
ATOM 2005 N N . SER B 1 137 ? 17.712 33.011 -15.292 1.00 11.87 315 SER B N 1
ATOM 2006 C CA . SER B 1 137 ? 18.500 31.996 -15.972 1.00 12.30 315 SER B CA 1
ATOM 2007 C C . SER B 1 137 ? 19.858 32.594 -16.310 1.00 11.39 315 SER B C 1
ATOM 2008 O O . SER B 1 137 ? 19.998 33.814 -16.418 1.00 12.14 315 SER B O 1
ATOM 2011 N N . ASN B 1 138 ? 20.867 31.742 -16.443 1.00 10.91 316 ASN B N 1
ATOM 2012 C CA . ASN B 1 138 ? 22.203 32.207 -16.786 1.00 10.46 316 ASN B CA 1
ATOM 2013 C C . ASN B 1 138 ? 22.825 31.241 -17.784 1.00 9.94 316 ASN B C 1
ATOM 2014 O O . ASN B 1 138 ? 23.957 30.789 -17.618 1.00 11.22 316 ASN B O 1
ATOM 2019 N N . TRP B 1 139 ? 22.070 30.946 -18.835 1.00 10.35 317 TRP B N 1
ATOM 2020 C CA . TRP B 1 139 ? 22.506 30.016 -19.879 1.00 10.52 317 TRP B CA 1
ATOM 2021 C C . TRP B 1 139 ? 23.792 30.416 -20.585 1.00 10.67 317 TRP B C 1
ATOM 2022 O O . TRP B 1 139 ? 23.991 31.583 -20.919 1.00 11.52 317 TRP B O 1
ATOM 2033 N N . ALA B 1 140 ? 24.669 29.444 -20.812 1.00 10.97 318 ALA B N 1
ATOM 2034 C CA . ALA B 1 140 ? 25.888 29.712 -21.551 1.00 11.08 318 ALA B CA 1
ATOM 2035 C C . ALA B 1 140 ? 25.372 29.969 -22.975 1.00 12.53 318 ALA B C 1
ATOM 2036 O O . ALA B 1 140 ? 24.273 29.525 -23.330 1.00 11.86 318 ALA B O 1
ATOM 2038 N N . PRO B 1 141 ? 26.137 30.703 -23.798 1.00 13.49 319 PRO B N 1
ATOM 2039 C CA . PRO B 1 141 ? 25.685 30.977 -25.167 1.00 14.34 319 PRO B CA 1
ATOM 2040 C C . PRO B 1 141 ? 25.309 29.709 -25.932 1.00 14.47 319 PRO B C 1
ATOM 2041 O O . PRO B 1 141 ? 26.045 28.722 -25.917 1.00 15.01 319 PRO B O 1
ATOM 2045 N N . GLY B 1 142 ? 24.152 29.737 -26.584 1.00 14.33 320 GLY B N 1
ATOM 2046 C CA . GLY B 1 142 ? 23.719 28.578 -27.351 1.00 15.99 320 GLY B CA 1
ATOM 2047 C C . GLY B 1 142 ? 22.915 27.544 -26.576 1.00 15.13 320 GLY B C 1
ATOM 2048 O O . GLY B 1 142 ? 22.355 26.625 -27.173 1.00 15.18 320 GLY B O 1
ATOM 2049 N N . GLU B 1 143 ? 22.858 27.686 -25.256 1.00 13.27 321 GLU B N 1
ATOM 2050 C CA . GLU B 1 143 ? 22.110 26.755 -24.414 1.00 12.33 321 GLU B CA 1
ATOM 2051 C C . GLU B 1 143 ? 20.774 27.356 -23.979 1.00 11.73 321 GLU B C 1
ATOM 2052 O O . GLU B 1 143 ? 20.637 28.574 -23.890 1.00 12.82 321 GLU B O 1
ATOM 2058 N N . PRO B 1 144 ? 19.766 26.512 -23.704 1.00 11.75 322 PRO B N 1
ATOM 2059 C CA . PRO B 1 144 ? 19.808 25.045 -23.782 1.00 11.66 322 PRO B CA 1
ATOM 2060 C C . PRO B 1 144 ? 19.703 24.576 -25.240 1.00 12.33 322 PRO B C 1
ATOM 2061 O O . PRO B 1 144 ? 18.995 25.194 -26.046 1.00 12.88 322 PRO B O 1
ATOM 2065 N N . ASN B 1 145 ? 20.403 23.491 -25.570 1.00 11.30 323 ASN B N 1
ATOM 2066 C CA . ASN B 1 145 ? 20.391 22.969 -26.930 1.00 11.33 323 ASN B CA 1
ATOM 2067 C C . ASN B 1 145 ? 19.893 21.530 -27.066 1.00 11.98 323 ASN B C 1
ATOM 2068 O O . ASN B 1 145 ? 19.964 20.958 -28.159 1.00 13.05 323 ASN B O 1
ATOM 2073 N N . ASP B 1 146 ? 19.380 20.954 -25.980 1.00 11.62 324 ASP B N 1
ATOM 2074 C CA . ASP B 1 146 ? 18.858 19.580 -26.005 1.00 12.61 324 ASP B CA 1
ATOM 2075 C C . ASP B 1 146 ? 19.766 18.662 -26.827 1.00 12.79 324 ASP B C 1
ATOM 2076 O O . ASP B 1 146 ? 19.301 17.902 -27.671 1.00 13.83 324 ASP B O 1
ATOM 2081 N N . ASP B 1 147 ? 21.065 18.743 -26.580 1.00 13.05 325 ASP B N 1
ATOM 2082 C CA . ASP B 1 147 ? 22.039 17.944 -27.314 1.00 14.51 325 ASP B CA 1
ATOM 2083 C C . ASP B 1 147 ? 21.679 16.462 -27.410 1.00 15.06 325 ASP B C 1
ATOM 2084 O O . ASP B 1 147 ? 21.356 15.821 -26.404 1.00 14.92 325 ASP B O 1
ATOM 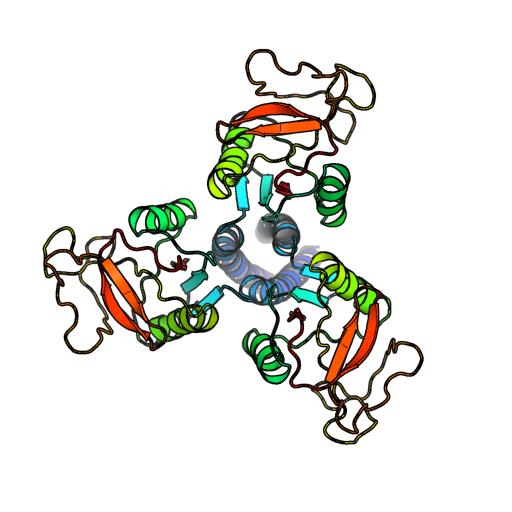2089 N N . GLY B 1 148 ? 21.740 15.918 -28.626 1.00 14.45 326 GLY B N 1
ATOM 2090 C CA . GLY B 1 148 ? 21.409 14.515 -28.824 1.00 14.41 326 GLY B CA 1
ATOM 2091 C C . GLY B 1 148 ? 19.936 14.226 -28.608 1.00 14.79 326 GLY B C 1
ATOM 2092 O O . GLY B 1 148 ? 19.522 13.066 -28.578 1.00 16.19 326 GLY B O 1
ATOM 2093 N N . GLY B 1 149 ? 19.149 15.290 -28.459 1.00 15.08 327 GLY B N 1
ATOM 2094 C CA . GLY B 1 149 ? 17.721 15.162 -28.229 1.00 15.27 327 GLY B CA 1
ATOM 2095 C C . GLY B 1 149 ? 17.406 14.557 -26.872 1.00 16.66 327 GLY B C 1
ATOM 2096 O O . GLY B 1 149 ? 16.312 14.020 -26.668 1.00 17.34 327 GLY B O 1
ATOM 2097 N N . SER B 1 150 ? 18.336 14.678 -25.926 1.00 16.20 328 SER B N 1
ATOM 2098 C CA . SER B 1 150 ? 18.136 14.070 -24.619 1.00 17.10 328 SER B CA 1
ATOM 2099 C C . SER B 1 150 ? 18.706 14.812 -23.406 1.00 16.26 328 SER B C 1
ATOM 2100 O O . SER B 1 150 ? 19.275 14.184 -22.507 1.00 17.44 328 SER B O 1
ATOM 2103 N N . GLU B 1 151 ? 18.562 16.130 -23.369 1.00 13.90 329 GLU B N 1
ATOM 2104 C CA . GLU B 1 151 ? 19.056 16.899 -22.229 1.00 12.53 329 GLU B CA 1
ATOM 2105 C C . GLU B 1 151 ? 17.901 17.658 -21.587 1.00 11.76 329 GLU B C 1
ATOM 2106 O O . GLU B 1 151 ? 17.489 18.705 -22.081 1.00 10.84 329 GLU B O 1
ATOM 2112 N N . ASP B 1 152 ? 17.380 17.126 -20.480 1.00 12.23 330 ASP B N 1
ATOM 2113 C CA . ASP B 1 152 ? 16.254 17.758 -19.800 1.00 11.98 330 ASP B CA 1
ATOM 2114 C C . ASP B 1 152 ? 16.574 18.312 -18.415 1.00 11.50 330 ASP B C 1
ATOM 2115 O O . ASP B 1 152 ? 15.701 18.887 -17.770 1.00 12.67 330 ASP B O 1
ATOM 2120 N N . CYS B 1 153 ? 17.814 18.132 -17.964 1.00 11.33 331 CYS B N 1
ATOM 2121 C CA . CYS B 1 153 ? 18.239 18.644 -16.664 1.00 12.51 331 CYS B CA 1
ATOM 2122 C C . CYS B 1 153 ? 19.218 19.802 -16.873 1.00 12.90 331 CYS B C 1
ATOM 2123 O O . CYS B 1 153 ? 19.633 20.073 -18.007 1.00 12.40 331 CYS B O 1
ATOM 2126 N N . VAL B 1 154 ? 19.577 20.496 -15.795 1.00 11.90 332 VAL B N 1
ATOM 2127 C CA . VAL B 1 154 ? 20.484 21.635 -15.910 1.00 11.45 332 VAL B CA 1
ATOM 2128 C C . VAL B 1 154 ? 21.652 21.559 -14.934 1.00 11.52 332 VAL B C 1
ATOM 2129 O O . VAL B 1 154 ? 21.474 21.222 -13.765 1.00 11.71 332 VAL B O 1
ATOM 2133 N N . GLU B 1 155 ? 22.845 21.877 -15.426 1.00 11.20 333 GLU B N 1
ATOM 2134 C CA . GLU B 1 155 ? 24.044 21.887 -14.596 1.00 11.59 333 GLU B CA 1
ATOM 2135 C C . GLU B 1 155 ? 24.619 23.304 -14.602 1.00 11.47 333 GLU B C 1
ATOM 2136 O O . GLU B 1 155 ? 24.453 24.054 -15.569 1.00 10.76 333 GLU B O 1
ATOM 2142 N N . ILE B 1 156 ? 25.268 23.681 -13.508 1.00 10.92 334 ILE B N 1
ATOM 2143 C CA . ILE B 1 156 ? 25.898 24.989 -13.415 1.00 10.46 334 ILE B CA 1
ATOM 2144 C C . ILE B 1 156 ? 27.401 24.729 -13.349 1.00 10.82 334 ILE B C 1
ATOM 2145 O O . ILE B 1 156 ? 27.870 23.905 -12.555 1.00 10.79 334 ILE B O 1
ATOM 2150 N N . PHE B 1 157 ? 28.148 25.406 -14.217 1.00 10.76 335 PHE B N 1
ATOM 2151 C CA . PHE B 1 157 ? 29.604 25.260 -14.285 1.00 12.38 335 PHE B CA 1
ATOM 2152 C C . PHE B 1 157 ? 30.330 26.096 -13.225 1.00 12.70 335 PHE B C 1
ATOM 2153 O O . PHE B 1 157 ? 29.721 26.892 -12.505 1.00 11.48 335 PHE B O 1
ATOM 2161 N N . THR B 1 158 ? 31.650 25.929 -13.156 1.00 13.68 336 THR B N 1
ATOM 2162 C CA . THR B 1 158 ? 32.453 26.683 -12.201 1.00 15.33 336 THR B CA 1
ATOM 2163 C C . THR B 1 158 ? 32.462 28.170 -12.552 1.00 15.68 336 THR B C 1
ATOM 2164 O O . THR B 1 158 ? 32.788 29.010 -11.714 1.00 15.73 336 THR B O 1
ATOM 2168 N N . ASN B 1 159 ? 32.109 28.502 -13.794 1.00 15.32 337 ASN B N 1
ATOM 2169 C CA . ASN B 1 159 ? 32.065 29.902 -14.198 1.00 14.64 337 ASN B CA 1
ATOM 2170 C C . ASN B 1 159 ? 30.660 30.476 -13.970 1.00 14.13 337 ASN B C 1
ATOM 2171 O O . ASN B 1 159 ? 30.373 31.607 -14.361 1.00 14.19 337 ASN B O 1
ATOM 2176 N N . GLY B 1 160 ? 29.796 29.682 -13.337 1.00 12.88 338 GLY B N 1
ATOM 2177 C CA . GLY B 1 160 ? 28.443 30.122 -13.035 1.00 12.01 338 GLY B CA 1
ATOM 2178 C C . GLY B 1 160 ? 27.402 30.019 -14.142 1.00 12.06 338 GLY B C 1
ATOM 2179 O O . GLY B 1 160 ? 26.217 30.275 -13.904 1.00 10.19 338 GLY B O 1
ATOM 2180 N N . LYS B 1 161 ? 27.834 29.643 -15.346 1.00 11.16 339 LYS B N 1
ATOM 2181 C CA . LYS B 1 161 ? 26.925 29.530 -16.486 1.00 11.33 339 LYS B CA 1
ATOM 2182 C C . LYS B 1 161 ? 26.188 28.197 -16.478 1.00 11.28 339 LYS B C 1
ATOM 2183 O O . LYS B 1 161 ? 26.690 27.202 -15.946 1.00 11.06 339 LYS B O 1
ATOM 2189 N N . TRP B 1 162 ? 24.998 28.188 -17.070 1.00 10.69 340 TRP B N 1
ATOM 2190 C CA . TRP B 1 162 ? 24.170 26.990 -17.127 1.00 10.93 340 TRP B CA 1
ATOM 2191 C C . TRP B 1 162 ? 24.247 26.268 -18.470 1.00 11.37 340 TRP B C 1
ATOM 2192 O O . TRP B 1 162 ? 24.482 26.878 -19.514 1.00 12.06 340 TRP B O 1
ATOM 2203 N N . ASN B 1 163 ? 24.013 24.961 -18.420 1.00 10.88 341 ASN B N 1
ATOM 2204 C CA . ASN B 1 163 ? 24.009 24.119 -19.604 1.00 10.77 341 ASN B CA 1
ATOM 2205 C C . ASN B 1 163 ? 23.011 22.992 -19.370 1.00 11.30 341 ASN B C 1
ATOM 2206 O O . ASN B 1 163 ? 23.040 22.359 -18.312 1.00 11.55 341 ASN B O 1
ATOM 2211 N N . ASP B 1 164 ? 22.109 22.746 -20.318 1.00 10.62 342 ASP B N 1
ATOM 2212 C CA . ASP B 1 164 ? 21.189 21.635 -20.118 1.00 10.77 342 ASP B CA 1
ATOM 2213 C C . ASP B 1 164 ? 21.993 20.360 -20.374 1.00 10.66 342 ASP B C 1
ATOM 2214 O O . ASP B 1 164 ? 22.842 20.309 -21.272 1.00 10.89 342 ASP B O 1
ATOM 2219 N N . ARG B 1 165 ? 21.747 19.345 -19.552 1.00 11.04 343 ARG B N 1
ATOM 2220 C CA . ARG B 1 165 ? 22.482 18.088 -19.626 1.00 11.61 343 ARG B CA 1
ATOM 2221 C C . ARG B 1 165 ? 21.574 16.899 -19.332 1.00 11.32 343 ARG B C 1
ATOM 2222 O O . ARG B 1 165 ? 20.514 17.053 -18.724 1.00 11.92 343 ARG B O 1
ATOM 2230 N N . ALA B 1 166 ? 22.002 15.716 -19.766 1.00 12.74 344 ALA B N 1
ATOM 2231 C CA . ALA B 1 166 ? 21.244 14.483 -19.541 1.00 12.86 344 ALA B CA 1
ATOM 2232 C C . ALA B 1 166 ? 21.118 14.222 -18.038 1.00 12.14 344 ALA B C 1
ATOM 2233 O O . ALA B 1 166 ? 22.098 14.290 -17.294 1.00 12.42 344 ALA B O 1
ATOM 2235 N N . CYS B 1 167 ? 19.902 13.919 -17.608 1.00 13.16 345 CYS B N 1
ATOM 2236 C CA . CYS B 1 167 ? 19.603 13.675 -16.199 1.00 13.98 345 CYS B CA 1
ATOM 2237 C C . CYS B 1 167 ? 20.293 12.454 -15.620 1.00 14.72 345 CYS B C 1
ATOM 2238 O O . CYS B 1 167 ? 20.380 12.311 -14.395 1.00 15.64 345 CYS B O 1
ATOM 2241 N N . GLY B 1 168 ? 20.783 11.581 -16.496 1.00 14.71 346 GLY B N 1
ATOM 2242 C CA . GLY B 1 168 ? 21.464 10.378 -16.045 1.00 14.92 346 GLY B CA 1
ATOM 2243 C C . GLY B 1 168 ? 22.904 10.619 -15.640 1.00 15.03 346 GLY B C 1
ATOM 2244 O O . GLY B 1 168 ? 23.537 9.745 -15.044 1.00 16.44 346 GLY B O 1
ATOM 2245 N N . GLU B 1 169 ? 23.424 11.801 -15.965 1.00 14.93 347 GLU B N 1
ATOM 2246 C CA . GLU B 1 169 ? 24.798 12.170 -15.624 1.00 15.71 347 GLU B CA 1
ATOM 2247 C C . GLU B 1 169 ? 24.907 12.410 -14.120 1.00 13.95 347 GLU B C 1
ATOM 2248 O O . GLU B 1 169 ? 23.917 12.722 -13.465 1.00 14.53 347 GLU B O 1
ATOM 2254 N N . LYS B 1 170 ? 26.116 12.268 -13.586 1.00 14.23 348 LYS B N 1
ATOM 2255 C CA . LYS B 1 170 ? 26.366 12.466 -12.157 1.00 14.77 348 LYS B CA 1
ATOM 2256 C C . LYS B 1 170 ? 26.969 13.841 -11.912 1.00 13.56 348 LYS B C 1
ATOM 2257 O O . LYS B 1 170 ? 28.034 14.161 -12.442 1.00 14.08 348 LYS B O 1
ATOM 2263 N N . ARG B 1 171 ? 26.289 14.654 -11.107 1.00 12.61 349 ARG B N 1
ATOM 2264 C CA . ARG B 1 171 ? 26.771 15.999 -10.798 1.00 12.19 349 ARG B CA 1
ATOM 2265 C C . ARG B 1 171 ? 26.743 16.264 -9.287 1.00 11.59 349 ARG B C 1
ATOM 2266 O O . ARG B 1 171 ? 26.067 15.562 -8.537 1.00 11.65 349 ARG B O 1
ATOM 2274 N N . LEU B 1 172 ? 27.490 17.277 -8.854 1.00 11.19 350 LEU B N 1
ATOM 2275 C CA . LEU B 1 172 ? 27.554 17.640 -7.440 1.00 11.18 350 LEU B CA 1
ATOM 2276 C C . LEU B 1 172 ? 26.155 17.907 -6.895 1.00 11.24 350 LEU B C 1
ATOM 2277 O O . LEU B 1 172 ? 25.353 18.608 -7.525 1.00 10.72 350 LEU B O 1
ATOM 2282 N N . VAL B 1 173 ? 25.874 17.347 -5.721 1.00 11.06 351 VAL B N 1
ATOM 2283 C CA . VAL B 1 173 ? 24.583 17.515 -5.067 1.00 11.08 351 VAL B CA 1
ATOM 2284 C C . VAL B 1 173 ? 24.604 18.741 -4.153 1.00 11.13 351 VAL B C 1
ATOM 2285 O O . VAL B 1 173 ? 25.393 18.811 -3.204 1.00 11.03 351 VAL B O 1
ATOM 2289 N N . VAL B 1 174 ? 23.751 19.712 -4.463 1.00 10.71 352 VAL B N 1
ATOM 2290 C CA . VAL B 1 174 ? 23.638 20.928 -3.669 1.00 9.03 352 VAL B CA 1
ATOM 2291 C C . VAL B 1 174 ? 22.158 21.198 -3.444 1.00 10.60 352 VAL B C 1
ATOM 2292 O O . VAL B 1 174 ? 21.389 21.314 -4.404 1.00 10.46 352 VAL B O 1
ATOM 2296 N N . CYS B 1 175 ? 21.751 21.281 -2.180 1.00 10.78 353 CYS B N 1
ATOM 2297 C CA . CYS B 1 175 ? 20.356 21.554 -1.855 1.00 10.86 353 CYS B CA 1
ATOM 2298 C C . CYS B 1 175 ? 20.198 22.963 -1.316 1.00 10.35 353 CYS B C 1
ATOM 2299 O O . CYS B 1 175 ? 21.171 23.601 -0.913 1.00 11.70 353 CYS B O 1
ATOM 2302 N N . GLU B 1 176 ? 18.969 23.454 -1.333 1.00 9.62 354 GLU B N 1
ATOM 2303 C CA . GLU B 1 176 ? 18.685 24.764 -0.778 1.00 10.42 354 GLU B CA 1
ATOM 2304 C C . GLU B 1 176 ? 17.648 24.567 0.323 1.00 10.82 354 GLU B C 1
ATOM 2305 O O . GLU B 1 176 ? 16.765 23.704 0.228 1.00 10.31 354 GLU B O 1
ATOM 2311 N N . PHE B 1 177 ? 17.792 25.366 1.372 1.00 10.79 355 PHE B N 1
ATOM 2312 C CA . PHE B 1 177 ? 16.913 25.335 2.530 1.00 11.62 355 PHE B CA 1
ATOM 2313 C C . PHE B 1 177 ? 16.467 26.753 2.895 1.00 12.67 355 PHE B C 1
ATOM 2314 O O . PHE B 1 177 ? 17.040 27.723 2.356 1.00 13.30 355 PHE B O 1
ATOM 2323 N N . SER C 1 28 ? -4.136 38.200 30.597 1.00 43.18 206 SER C N 1
ATOM 2324 C CA . SER C 1 28 ? -3.720 37.971 29.180 1.00 44.02 206 SER C CA 1
ATOM 2325 C C . SER C 1 28 ? -2.202 38.075 29.049 1.00 43.65 206 SER C C 1
ATOM 2326 O O . SER C 1 28 ? -1.577 37.281 28.352 1.00 44.44 206 SER C O 1
ATOM 2329 N N . LEU C 1 29 ? -1.620 39.059 29.727 1.00 42.84 207 LEU C N 1
ATOM 2330 C CA . LEU C 1 29 ? -0.176 39.259 29.694 1.00 42.74 207 LEU C CA 1
ATOM 2331 C C . LEU C 1 29 ? 0.495 38.064 30.343 1.00 43.60 207 LEU C C 1
ATOM 2332 O O . LEU C 1 29 ? 1.478 37.529 29.828 1.00 43.43 207 LEU C O 1
ATOM 2337 N N . ARG C 1 30 ? -0.048 37.650 31.481 1.00 44.12 208 ARG C N 1
ATOM 2338 C CA . ARG C 1 30 ? 0.490 36.518 32.217 1.00 44.83 208 ARG C CA 1
ATOM 2339 C C . ARG C 1 30 ? 0.403 35.257 31.372 1.00 44.52 208 ARG C C 1
ATOM 2340 O O . ARG C 1 30 ? 1.254 34.371 31.466 1.00 44.36 208 ARG C O 1
ATOM 2348 N N . GLN C 1 31 ? -0.634 35.187 30.546 1.00 44.63 209 GLN C N 1
ATOM 2349 C CA . GLN C 1 31 ? -0.837 34.041 29.669 1.00 44.83 209 GLN C CA 1
ATOM 2350 C C . GLN C 1 31 ? 0.238 34.019 28.586 1.00 44.23 209 GLN C C 1
ATOM 2351 O O . GLN C 1 31 ? 0.842 32.981 28.316 1.00 43.52 209 GLN C O 1
ATOM 2357 N N . GLN C 1 32 ? 0.471 35.178 27.976 1.00 43.39 210 GLN C N 1
ATOM 2358 C CA . GLN C 1 32 ? 1.463 35.318 26.915 1.00 42.71 210 GLN C CA 1
ATOM 2359 C C . GLN C 1 32 ? 2.888 35.139 27.425 1.00 40.85 210 GLN C C 1
ATOM 2360 O O . GLN C 1 32 ? 3.721 34.519 26.761 1.00 38.88 210 GLN C O 1
ATOM 2366 N N . VAL C 1 33 ? 3.165 35.691 28.603 1.00 39.74 211 VAL C N 1
ATOM 2367 C CA . VAL C 1 33 ? 4.489 35.585 29.203 1.00 38.70 211 VAL C CA 1
ATOM 2368 C C . VAL C 1 33 ? 4.824 34.118 29.431 1.00 39.74 211 VAL C C 1
ATOM 2369 O O . VAL C 1 33 ? 5.959 33.690 29.219 1.00 39.21 211 VAL C O 1
ATOM 2373 N N . GLU C 1 34 ? 3.829 33.352 29.864 1.00 40.50 212 GLU C N 1
ATOM 2374 C CA . GLU C 1 34 ? 4.025 31.930 30.117 1.00 40.50 212 GLU C CA 1
ATOM 2375 C C . GLU C 1 34 ? 4.343 31.183 28.823 1.00 37.94 212 GLU C C 1
ATOM 2376 O O . GLU C 1 34 ? 5.212 30.307 28.803 1.00 38.25 212 GLU C O 1
ATOM 2382 N N . ALA C 1 35 ? 3.643 31.528 27.747 1.00 34.19 213 ALA C N 1
ATOM 2383 C CA . ALA C 1 35 ? 3.873 30.892 26.456 1.00 31.94 213 ALA C CA 1
ATOM 2384 C C . ALA C 1 35 ? 5.289 31.219 25.978 1.00 30.88 213 ALA C C 1
ATOM 2385 O O . ALA C 1 35 ? 5.993 30.353 25.459 1.00 29.94 213 ALA C O 1
ATOM 2387 N N . LEU C 1 36 ? 5.697 32.472 26.165 1.00 28.89 214 LEU C N 1
ATOM 2388 C CA . LEU C 1 36 ? 7.029 32.928 25.768 1.00 27.50 214 LEU C CA 1
ATOM 2389 C C . LEU C 1 36 ? 8.123 32.243 26.595 1.00 26.86 214 LEU C C 1
ATOM 2390 O O . LEU C 1 36 ? 9.195 31.917 26.079 1.00 25.77 214 LEU C O 1
ATOM 2395 N N . GLN C 1 37 ? 7.851 32.028 27.878 1.00 25.21 215 GLN C N 1
ATOM 2396 C CA . GLN C 1 37 ? 8.811 31.372 28.756 1.00 25.20 215 GLN C CA 1
ATOM 2397 C C . GLN C 1 37 ? 9.036 29.947 28.263 1.00 23.73 215 GLN C C 1
ATOM 2398 O O . GLN C 1 37 ? 10.175 29.470 28.203 1.00 23.37 215 GLN C O 1
ATOM 2404 N N . GLY C 1 38 ? 7.941 29.278 27.906 1.00 22.19 216 GLY C N 1
ATOM 2405 C CA . GLY C 1 38 ? 8.023 27.916 27.409 1.00 21.30 216 GLY C CA 1
ATOM 2406 C C . GLY C 1 38 ? 8.769 27.841 26.090 1.00 20.68 216 GLY C C 1
ATOM 2407 O O . GLY C 1 38 ? 9.538 26.907 25.857 1.00 20.72 216 GLY C O 1
ATOM 2408 N N . GLN C 1 39 ? 8.542 28.827 25.223 1.00 20.15 217 GLN C N 1
ATOM 2409 C CA . GLN C 1 39 ? 9.206 28.878 23.925 1.00 18.88 217 GLN C CA 1
ATOM 2410 C C . GLN C 1 39 ? 10.713 29.038 24.107 1.00 17.85 217 GLN C C 1
ATOM 2411 O O . GLN C 1 39 ? 11.502 28.417 23.398 1.00 18.03 217 GLN C O 1
ATOM 2417 N N . VAL C 1 40 ? 11.106 29.883 25.053 1.00 15.98 218 VAL C N 1
ATOM 2418 C CA . VAL C 1 40 ? 12.518 30.121 25.311 1.00 15.30 218 VAL C CA 1
ATOM 2419 C C . VAL C 1 40 ? 13.181 28.891 25.926 1.00 15.49 218 VAL C C 1
ATOM 2420 O O . VAL C 1 40 ? 14.303 28.538 25.569 1.00 14.17 218 VAL C O 1
ATOM 2424 N N . GLN C 1 41 ? 12.483 28.238 26.846 1.00 16.64 219 GLN C N 1
ATOM 2425 C CA . GLN C 1 41 ? 13.010 27.036 27.486 1.00 17.38 219 GLN C CA 1
ATOM 2426 C C . GLN C 1 41 ? 13.216 25.952 26.430 1.00 16.32 219 GLN C C 1
ATOM 2427 O O . GLN C 1 41 ? 14.212 25.228 26.454 1.00 15.22 219 GLN C O 1
ATOM 2433 N N . HIS C 1 42 ? 12.267 25.846 25.498 1.00 15.57 220 HIS C N 1
ATOM 2434 C CA . HIS C 1 42 ? 12.362 24.854 24.428 1.00 14.70 220 HIS C CA 1
ATOM 2435 C C . HIS C 1 42 ? 13.574 25.144 23.547 1.00 13.19 220 HIS C C 1
ATOM 2436 O O . HIS C 1 42 ? 14.320 24.243 23.183 1.00 12.51 220 HIS C O 1
ATOM 2443 N N . LEU C 1 43 ? 13.766 26.412 23.211 1.00 13.23 221 LEU C N 1
ATOM 2444 C CA . LEU C 1 43 ? 14.884 26.813 22.373 1.00 13.24 221 LEU C CA 1
ATOM 2445 C C . LEU C 1 43 ? 16.217 26.531 23.049 1.00 13.45 221 LEU C C 1
ATOM 2446 O O . LEU C 1 43 ? 17.169 26.110 22.392 1.00 12.54 221 LEU C O 1
ATOM 2451 N N . GLN C 1 44 ? 16.291 26.766 24.356 1.00 12.44 222 GLN C N 1
ATOM 2452 C CA . GLN C 1 44 ? 17.529 26.516 25.087 1.00 11.56 222 GLN C CA 1
ATOM 2453 C C . GLN C 1 44 ? 17.891 25.032 25.024 1.00 10.81 222 GLN C C 1
ATOM 2454 O O . GLN C 1 44 ? 19.053 24.679 24.844 1.00 11.12 222 GLN C O 1
ATOM 2460 N N . ALA C 1 45 ? 16.889 24.170 25.157 1.00 10.45 223 ALA C N 1
ATOM 2461 C CA . ALA C 1 45 ? 17.105 22.724 25.093 1.00 10.12 223 ALA C CA 1
ATOM 2462 C C . ALA C 1 45 ? 17.457 22.294 23.664 1.00 10.31 223 ALA C C 1
ATOM 2463 O O . ALA C 1 45 ? 18.400 21.531 23.447 1.00 10.68 223 ALA C O 1
ATOM 2465 N N . ALA C 1 46 ? 16.704 22.791 22.688 1.00 9.99 224 ALA C N 1
ATOM 2466 C CA . ALA C 1 46 ? 16.968 22.436 21.295 1.00 11.79 224 ALA C CA 1
ATOM 2467 C C . ALA C 1 46 ? 18.341 22.930 20.849 1.00 10.81 224 ALA C C 1
ATOM 2468 O O . ALA C 1 46 ? 19.080 22.222 20.169 1.00 11.36 224 ALA C O 1
ATOM 2470 N N . PHE C 1 47 ? 18.685 24.149 21.241 1.00 11.28 225 PHE C N 1
ATOM 2471 C CA . PHE C 1 47 ? 19.968 24.720 20.861 1.00 12.55 225 PHE C CA 1
ATOM 2472 C C . PHE C 1 47 ? 21.137 23.937 21.441 1.00 12.05 225 PHE C C 1
ATOM 2473 O O . PHE C 1 47 ? 22.130 23.681 20.762 1.00 12.34 225 PHE C O 1
ATOM 2481 N N . SER C 1 48 ? 21.015 23.558 22.706 1.00 11.82 226 SER C N 1
ATOM 2482 C CA . SER C 1 48 ? 22.073 22.813 23.363 1.00 12.33 226 SER C CA 1
ATOM 2483 C C . SER C 1 48 ? 22.330 21.472 22.659 1.00 11.16 226 SER C C 1
ATOM 2484 O O . SER C 1 48 ? 23.479 21.070 22.476 1.00 12.20 226 SER C O 1
ATOM 2487 N N . GLN C 1 49 ? 21.263 20.782 22.263 1.00 10.47 227 GLN C N 1
ATOM 2488 C CA . GLN C 1 49 ? 21.412 19.506 21.556 1.00 10.55 227 GLN C CA 1
ATOM 2489 C C . GLN C 1 49 ? 22.063 19.745 20.186 1.00 10.30 227 GLN C C 1
ATOM 2490 O O . GLN C 1 49 ? 22.965 19.019 19.776 1.00 10.83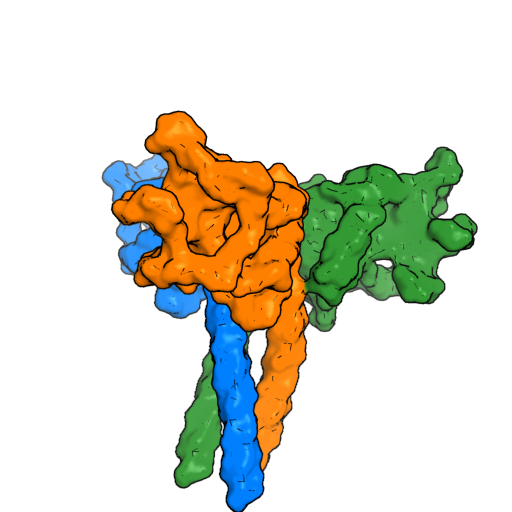 227 GLN C O 1
ATOM 2496 N N . TYR C 1 50 ? 21.599 20.781 19.494 1.00 9.77 228 TYR C N 1
ATOM 2497 C CA . TYR C 1 50 ? 22.105 21.132 18.180 1.00 10.04 228 TYR C CA 1
ATOM 2498 C C . TYR C 1 50 ? 23.607 21.458 18.202 1.00 10.52 228 TYR C C 1
ATOM 2499 O O . TYR C 1 50 ? 24.350 21.087 17.291 1.00 10.48 228 TYR C O 1
ATOM 2508 N N . LYS C 1 51 ? 24.056 22.155 19.239 1.00 10.29 229 LYS C N 1
ATOM 2509 C CA . LYS C 1 51 ? 25.471 22.499 19.347 1.00 10.88 229 LYS C CA 1
ATOM 2510 C C . LYS C 1 51 ? 26.334 21.233 19.341 1.00 10.60 229 LYS C C 1
ATOM 2511 O O . LYS C 1 51 ? 27.366 21.178 18.668 1.00 10.73 229 LYS C O 1
ATOM 2517 N N . LYS C 1 52 ? 25.908 20.219 20.092 1.00 10.61 230 LYS C N 1
ATOM 2518 C CA . LYS C 1 52 ? 26.646 18.960 20.156 1.00 11.46 230 LYS C CA 1
ATOM 2519 C C . LYS C 1 52 ? 26.721 18.321 18.768 1.00 10.63 230 LYS C C 1
ATOM 2520 O O . LYS C 1 52 ? 27.779 17.855 18.330 1.00 10.79 230 LYS C O 1
ATOM 2526 N N . VAL C 1 53 ? 25.580 18.309 18.088 1.00 10.42 231 VAL C N 1
ATOM 2527 C CA . VAL C 1 53 ? 25.487 17.735 16.760 1.00 9.90 231 VAL C CA 1
ATOM 2528 C C . VAL C 1 53 ? 26.420 18.454 15.787 1.00 11.30 231 VAL C C 1
ATOM 2529 O O . VAL C 1 53 ? 27.155 17.809 15.041 1.00 12.02 231 VAL C O 1
ATOM 2533 N N . GLU C 1 54 ? 26.400 19.785 15.809 1.00 10.89 232 GLU C N 1
ATOM 2534 C CA . GLU C 1 54 ? 27.236 20.571 14.909 1.00 10.65 232 GLU C CA 1
ATOM 2535 C C . GLU C 1 54 ? 28.728 20.337 15.115 1.00 10.82 232 GLU C C 1
ATOM 2536 O O . GLU C 1 54 ? 29.473 20.174 14.144 1.00 12.01 232 GLU C O 1
ATOM 2542 N N . LEU C 1 55 ? 29.163 20.310 16.373 1.00 11.12 233 LEU C N 1
ATOM 2543 C CA . LEU C 1 55 ? 30.581 20.136 16.686 1.00 11.18 233 LEU C CA 1
ATOM 2544 C C . LEU C 1 55 ? 31.120 18.727 16.390 1.00 11.39 233 LEU C C 1
ATOM 2545 O O . LEU C 1 55 ? 32.332 18.537 16.274 1.00 10.74 233 LEU C O 1
ATOM 2550 N N . PHE C 1 56 ? 30.227 17.749 16.248 1.00 11.26 234 PHE C N 1
ATOM 2551 C CA . PHE C 1 56 ? 30.655 16.384 15.960 1.00 12.01 234 PHE C CA 1
ATOM 2552 C C . PHE C 1 56 ? 30.689 16.107 14.458 1.00 12.67 234 PHE C C 1
ATOM 2553 O O . PHE C 1 56 ? 29.696 16.292 13.769 1.00 13.47 234 PHE C O 1
ATOM 2561 N N . PRO C 1 57 ? 31.835 15.647 13.932 1.00 12.64 235 PRO C N 1
ATOM 2562 C CA . PRO C 1 57 ? 33.128 15.352 14.556 1.00 12.73 235 PRO C CA 1
ATOM 2563 C C . PRO C 1 57 ? 34.237 16.370 14.264 1.00 12.84 235 PRO C C 1
ATOM 2564 O O . PRO C 1 57 ? 35.383 16.159 14.665 1.00 13.44 235 PRO C O 1
ATOM 2568 N N . ASN C 1 58 ? 33.913 17.462 13.580 1.00 12.11 236 ASN C N 1
ATOM 2569 C CA . ASN C 1 58 ? 34.943 18.419 13.181 1.00 12.22 236 ASN C CA 1
ATOM 2570 C C . ASN C 1 58 ? 35.136 19.721 13.947 1.00 12.21 236 ASN C C 1
ATOM 2571 O O . ASN C 1 58 ? 35.932 20.567 13.522 1.00 13.07 236 ASN C O 1
ATOM 2576 N N . GLY C 1 59 ? 34.442 19.885 15.069 1.00 10.94 237 GLY C N 1
ATOM 2577 C CA . GLY C 1 59 ? 34.576 21.106 15.839 1.00 11.44 237 GLY C CA 1
ATOM 2578 C C . GLY C 1 59 ? 35.005 20.896 17.279 1.00 12.19 237 GLY C C 1
ATOM 2579 O O . GLY C 1 59 ? 34.874 19.808 17.836 1.00 13.09 237 GLY C O 1
ATOM 2580 N N . GLN C 1 60 ? 35.530 21.959 17.874 1.00 13.04 238 GLN C N 1
ATOM 2581 C CA . GLN C 1 60 ? 35.988 21.939 19.258 1.00 14.77 238 GLN C CA 1
ATOM 2582 C C . GLN C 1 60 ? 35.668 23.283 19.870 1.00 15.64 238 GLN C C 1
ATOM 2583 O O . GLN C 1 60 ? 36.030 24.327 19.328 1.00 15.26 238 GLN C O 1
ATOM 2589 N N . SER C 1 61 ? 34.985 23.253 21.005 1.00 16.12 239 SER C N 1
ATOM 2590 C CA . SER C 1 61 ? 34.615 24.472 21.694 1.00 17.39 239 SER C CA 1
ATOM 2591 C C . SER C 1 61 ? 35.519 24.645 22.917 1.00 17.80 239 SER C C 1
ATOM 2592 O O . SER C 1 61 ? 35.719 23.702 23.682 1.00 19.07 239 SER C O 1
ATOM 2595 N N . VAL C 1 62 ? 36.077 25.839 23.084 1.00 16.93 240 VAL C N 1
ATOM 2596 C CA . VAL C 1 62 ? 36.949 26.137 24.221 1.00 17.53 240 VAL C CA 1
ATOM 2597 C C . VAL C 1 62 ? 36.724 27.595 24.609 1.00 16.76 240 VAL C C 1
ATOM 2598 O O . VAL C 1 62 ? 37.065 28.513 23.867 1.00 15.77 240 VAL C O 1
ATOM 2602 N N . GLY C 1 63 ? 36.135 27.802 25.782 1.00 18.09 241 GLY C N 1
ATOM 2603 C CA . GLY C 1 63 ? 35.843 29.155 26.212 1.00 18.65 241 GLY C CA 1
ATOM 2604 C C . GLY C 1 63 ? 34.744 29.669 25.299 1.00 18.87 241 GLY C C 1
ATOM 2605 O O . GLY C 1 63 ? 33.746 28.984 25.082 1.00 20.21 241 GLY C O 1
ATOM 2606 N N . GLU C 1 64 ? 34.925 30.862 24.752 1.00 19.04 242 GLU C N 1
ATOM 2607 C CA . GLU C 1 64 ? 33.940 31.436 23.849 1.00 20.01 242 GLU C CA 1
ATOM 2608 C C . GLU C 1 64 ? 34.384 31.232 22.399 1.00 18.39 242 GLU C C 1
ATOM 2609 O O . GLU C 1 64 ? 33.775 31.759 21.467 1.00 17.93 242 GLU C O 1
ATOM 2615 N N . LYS C 1 65 ? 35.444 30.454 22.214 1.00 15.93 243 LYS C N 1
ATOM 2616 C CA . LYS C 1 65 ? 35.971 30.205 20.878 1.00 14.68 243 LYS C CA 1
ATOM 2617 C C . LYS C 1 65 ? 35.585 28.825 20.362 1.00 13.72 243 LYS C C 1
ATOM 2618 O O . LYS C 1 65 ? 35.404 27.881 21.134 1.00 14.18 243 LYS C O 1
ATOM 2624 N N . ILE C 1 66 ? 35.435 28.725 19.045 1.00 12.80 244 ILE C N 1
ATOM 2625 C CA . ILE C 1 66 ? 35.118 27.454 18.411 1.00 12.50 244 ILE C CA 1
ATOM 2626 C C . ILE C 1 66 ? 36.052 27.217 17.226 1.00 12.04 244 ILE C C 1
ATOM 2627 O O . ILE C 1 66 ? 36.175 28.063 16.339 1.00 11.72 244 ILE C O 1
ATOM 2632 N N . PHE C 1 67 ? 36.727 26.073 17.249 1.00 11.60 245 PHE C N 1
ATOM 2633 C CA . PHE C 1 67 ? 37.623 25.671 16.168 1.00 11.86 245 PHE C CA 1
ATOM 2634 C C . PHE C 1 67 ? 36.856 24.672 15.297 1.00 11.83 245 PHE C C 1
ATOM 2635 O O . PHE C 1 67 ? 36.149 23.800 15.813 1.00 11.44 245 PHE C O 1
ATOM 2643 N N . LYS C 1 68 ? 36.968 24.806 13.981 1.00 12.17 246 LYS C N 1
ATOM 2644 C CA . LYS C 1 68 ? 36.331 23.843 13.098 1.00 11.85 246 LYS C CA 1
ATOM 2645 C C . LYS C 1 68 ? 37.239 23.585 11.911 1.00 12.06 246 LYS C C 1
ATOM 2646 O O . LYS C 1 68 ? 37.731 24.523 11.278 1.00 11.51 246 LYS C O 1
ATOM 2652 N N . THR C 1 69 ? 37.474 22.309 11.629 1.00 12.01 247 THR C N 1
ATOM 2653 C CA . THR C 1 69 ? 38.320 21.945 10.504 1.00 13.13 247 THR C CA 1
ATOM 2654 C C . THR C 1 69 ? 37.480 21.709 9.258 1.00 13.76 247 THR C C 1
ATOM 2655 O O . THR C 1 69 ? 36.333 21.247 9.343 1.00 13.51 247 THR C O 1
ATOM 2659 N N . ALA C 1 70 ? 38.052 22.048 8.106 1.00 14.04 248 ALA C N 1
ATOM 2660 C CA . ALA C 1 70 ? 37.378 21.857 6.826 1.00 15.54 248 ALA C CA 1
ATOM 2661 C C . ALA C 1 70 ? 37.538 20.398 6.390 1.00 16.54 248 ALA C C 1
ATOM 2662 O O . ALA C 1 70 ? 36.859 19.931 5.473 1.00 16.22 248 ALA C O 1
ATOM 2664 N N . GLY C 1 71 ? 38.444 19.683 7.051 1.00 16.04 249 GLY C N 1
ATOM 2665 C CA . GLY C 1 71 ? 38.656 18.289 6.720 1.00 17.55 249 GLY C CA 1
ATOM 2666 C C . GLY C 1 71 ? 39.648 18.032 5.603 1.00 18.19 249 GLY C C 1
ATOM 2667 O O . GLY C 1 71 ? 39.955 16.877 5.317 1.00 21.23 249 GLY C O 1
ATOM 2668 N N . PHE C 1 72 ? 40.147 19.089 4.966 1.00 17.42 250 PHE C N 1
ATOM 2669 C CA . PHE C 1 72 ? 41.118 18.938 3.881 1.00 17.54 250 PHE C CA 1
ATOM 2670 C C . PHE C 1 72 ? 42.294 19.905 4.034 1.00 17.13 250 PHE C C 1
ATOM 2671 O O . PHE C 1 72 ? 42.271 20.789 4.894 1.00 15.93 250 PHE C O 1
ATOM 2679 N N . VAL C 1 73 ? 43.317 19.736 3.197 1.00 16.52 251 VAL C N 1
ATOM 2680 C CA . VAL C 1 73 ? 44.503 20.586 3.254 1.00 16.10 251 VAL C CA 1
ATOM 2681 C C . VAL C 1 73 ? 44.560 21.614 2.134 1.00 16.55 251 VAL C C 1
ATOM 2682 O O . VAL C 1 73 ? 44.006 21.400 1.062 1.00 17.78 251 VAL C O 1
ATOM 2686 N N . LYS C 1 74 ? 45.249 22.723 2.390 1.00 15.92 252 LYS C N 1
ATOM 2687 C CA . LYS C 1 74 ? 45.417 23.795 1.411 1.00 16.70 252 LYS C CA 1
ATOM 2688 C C . LYS C 1 74 ? 46.666 24.595 1.783 1.00 18.37 252 LYS C C 1
ATOM 2689 O O . LYS C 1 74 ? 47.141 24.516 2.919 1.00 16.94 252 LYS C O 1
ATOM 2695 N N . PRO C 1 75 ? 47.237 25.346 0.824 1.00 17.96 253 PRO C N 1
ATOM 2696 C CA . PRO C 1 75 ? 48.421 26.146 1.159 1.00 17.69 253 PRO C CA 1
ATOM 2697 C C . PRO C 1 75 ? 47.911 27.304 2.024 1.00 16.41 253 PRO C C 1
ATOM 2698 O O . PRO C 1 75 ? 46.707 27.572 2.053 1.00 16.56 253 PRO C O 1
ATOM 2702 N N . PHE C 1 76 ? 48.810 27.999 2.705 1.00 14.80 254 PHE C N 1
ATOM 2703 C CA . PHE C 1 76 ? 48.407 29.083 3.591 1.00 14.69 254 PHE C CA 1
ATOM 2704 C C . PHE C 1 76 ? 47.447 30.148 3.048 1.00 16.70 254 PHE C C 1
ATOM 2705 O O . PHE C 1 76 ? 46.401 30.400 3.642 1.00 17.20 254 PHE C O 1
ATOM 2713 N N . THR C 1 77 ? 47.795 30.786 1.935 1.00 17.94 255 THR C N 1
ATOM 2714 C CA . THR C 1 77 ? 46.939 31.837 1.383 1.00 17.44 255 THR C CA 1
ATOM 2715 C C . THR C 1 77 ? 45.507 31.381 1.108 1.00 16.13 255 THR C C 1
ATOM 2716 O O . THR C 1 77 ? 44.558 32.116 1.383 1.00 16.47 255 THR C O 1
ATOM 2720 N N . GLU C 1 78 ? 45.355 30.174 0.578 1.00 15.87 256 GLU C N 1
ATOM 2721 C CA . GLU C 1 78 ? 44.035 29.637 0.270 1.00 17.80 256 GLU C CA 1
ATOM 2722 C C . GL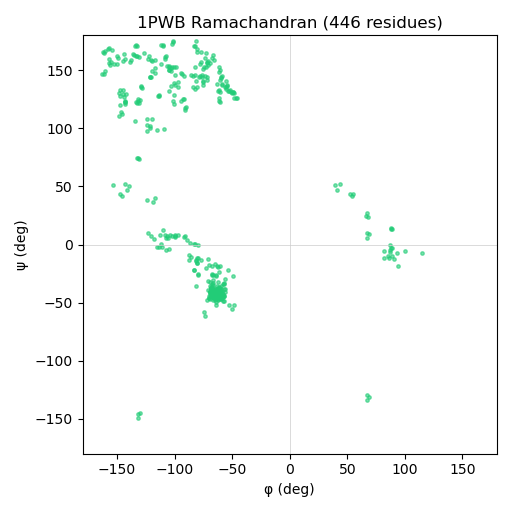U C 1 78 ? 43.296 29.333 1.558 1.00 16.97 256 GLU C C 1
ATOM 2723 O O . GLU C 1 78 ? 42.118 29.655 1.693 1.00 17.92 256 GLU C O 1
ATOM 2734 N N . ALA C 1 79 ? 43.994 28.713 2.505 1.00 15.03 257 ALA C N 1
ATOM 2735 C CA . ALA C 1 79 ? 43.394 28.378 3.791 1.00 14.66 257 ALA C CA 1
ATOM 2736 C C . ALA C 1 79 ? 42.914 29.643 4.500 1.00 14.65 257 ALA C C 1
ATOM 2737 O O . ALA C 1 79 ? 41.812 29.688 5.039 1.00 15.49 257 ALA C O 1
ATOM 2739 N N . GLN C 1 80 ? 43.748 30.676 4.488 1.00 14.59 258 GLN C N 1
ATOM 2740 C CA . GLN C 1 80 ? 43.428 31.947 5.124 1.00 15.72 258 GLN C CA 1
ATOM 2741 C C . GLN C 1 80 ? 42.192 32.616 4.517 1.00 16.52 258 GLN C C 1
ATOM 2742 O O . GLN C 1 80 ? 41.371 33.187 5.229 1.00 15.64 258 GLN C O 1
ATOM 2748 N N . LEU C 1 81 ? 42.073 32.551 3.195 1.00 17.45 259 LEU C N 1
ATOM 2749 C CA . LEU C 1 81 ? 40.940 33.160 2.508 1.00 17.94 259 LEU C CA 1
ATOM 2750 C C . LEU C 1 81 ? 39.636 32.428 2.818 1.00 16.75 259 LEU C C 1
ATOM 2751 O O . LEU C 1 81 ? 38.588 33.055 2.971 1.00 16.86 259 LEU C O 1
ATOM 2756 N N . LEU C 1 82 ? 39.701 31.106 2.906 1.00 15.90 260 LEU C N 1
ATOM 2757 C CA . LEU C 1 82 ? 38.520 30.305 3.219 1.00 16.40 260 LEU C CA 1
ATOM 2758 C C . LEU C 1 82 ? 37.964 30.720 4.582 1.00 16.46 260 LEU C C 1
ATOM 2759 O O . LEU C 1 82 ? 36.757 30.908 4.744 1.00 15.75 260 LEU C O 1
ATOM 2764 N N . CYS C 1 83 ? 38.853 30.867 5.564 1.00 15.55 261 CYS C N 1
ATOM 2765 C CA . CYS C 1 83 ? 38.430 31.250 6.901 1.00 15.19 261 CYS C CA 1
ATOM 2766 C C . CYS C 1 83 ? 37.832 32.646 6.940 1.00 15.69 261 CYS C C 1
ATOM 2767 O O . CYS C 1 83 ? 36.767 32.846 7.514 1.00 16.04 261 CYS C O 1
ATOM 2770 N N . THR C 1 84 ? 38.508 33.615 6.334 1.00 16.72 262 THR C N 1
ATOM 2771 C CA . THR C 1 84 ? 37.999 34.984 6.341 1.00 17.45 262 THR C CA 1
ATOM 2772 C C . THR C 1 84 ? 36.673 35.101 5.589 1.00 17.26 262 THR C C 1
ATOM 2773 O O . THR C 1 84 ? 35.772 35.819 6.013 1.00 17.31 262 THR C O 1
ATOM 2777 N N . GLN C 1 85 ? 36.552 34.379 4.483 1.00 17.48 263 GLN C N 1
ATOM 2778 C CA . GLN C 1 85 ? 35.326 34.407 3.691 1.00 18.74 263 GLN C CA 1
ATOM 2779 C C . GLN C 1 85 ? 34.177 33.767 4.458 1.00 17.96 263 GLN C C 1
ATOM 2780 O O . GLN C 1 85 ? 33.010 34.070 4.209 1.00 18.69 263 GLN C O 1
ATOM 2786 N N . ALA C 1 86 ? 34.508 32.875 5.384 1.00 16.10 264 ALA C N 1
ATOM 2787 C CA . ALA C 1 86 ? 33.493 32.205 6.184 1.00 15.40 264 ALA C CA 1
ATOM 2788 C C . ALA C 1 86 ? 33.128 33.036 7.412 1.00 15.52 264 ALA C C 1
ATOM 2789 O O . ALA C 1 86 ? 32.306 32.623 8.228 1.00 15.63 264 ALA C O 1
ATOM 2791 N N . GLY C 1 87 ? 33.746 34.204 7.541 1.00 14.80 265 GLY C N 1
ATOM 2792 C CA . GLY C 1 87 ? 33.462 35.069 8.671 1.00 15.11 265 GLY C CA 1
ATOM 2793 C C . GLY C 1 87 ? 34.313 34.816 9.905 1.00 15.26 265 GLY C C 1
ATOM 2794 O O . GLY C 1 87 ? 33.989 35.293 10.992 1.00 16.21 265 GLY C O 1
ATOM 2795 N N . GLY C 1 88 ? 35.397 34.064 9.751 1.00 14.64 266 GLY C N 1
ATOM 2796 C CA . GLY C 1 88 ? 36.272 33.800 10.881 1.00 14.62 266 GLY C CA 1
ATOM 2797 C C . GLY C 1 88 ? 37.718 34.041 10.489 1.00 15.11 266 GLY C C 1
ATOM 2798 O O . GLY C 1 88 ? 38.014 34.945 9.708 1.00 15.17 266 GLY C O 1
ATOM 2799 N N . GLN C 1 89 ? 38.629 33.250 11.041 1.00 14.39 267 GLN C N 1
ATOM 2800 C CA . GLN C 1 89 ? 40.036 33.377 10.689 1.00 14.96 267 GLN C CA 1
ATOM 2801 C C . GLN C 1 89 ? 40.740 32.067 10.991 1.00 12.82 267 GLN C C 1
ATOM 2802 O O . GLN C 1 89 ? 40.155 31.182 11.612 1.00 11.84 267 GLN C O 1
ATOM 2808 N N . LEU C 1 90 ? 41.978 31.936 10.526 1.00 12.35 268 LEU C N 1
ATOM 2809 C CA . LEU C 1 90 ? 42.744 30.722 10.762 1.00 12.08 268 LEU C CA 1
ATOM 2810 C C . LEU C 1 90 ? 42.939 30.530 12.264 1.00 11.72 268 LEU C C 1
ATOM 2811 O O . LEU C 1 90 ? 43.011 31.504 13.017 1.00 11.66 268 LEU C O 1
ATOM 2816 N N . ALA C 1 91 ? 43.013 29.270 12.686 1.00 11.49 269 ALA C N 1
ATOM 2817 C CA . ALA C 1 91 ? 43.200 28.933 14.091 1.00 11.31 269 ALA C CA 1
ATOM 2818 C C . ALA C 1 91 ? 44.319 29.773 14.702 1.00 13.05 269 ALA C C 1
ATOM 2819 O O . ALA C 1 91 ? 45.436 29.807 14.184 1.00 13.07 269 ALA C O 1
ATOM 2821 N N . SER C 1 92 ? 44.002 30.445 15.809 1.00 13.01 270 SER C N 1
ATOM 2822 C CA . SER C 1 92 ? 44.948 31.300 16.524 1.00 14.00 270 SER C CA 1
ATOM 2823 C C . SER C 1 92 ? 44.904 30.998 18.022 1.00 14.30 270 SER C C 1
ATOM 2824 O O . SER C 1 92 ? 44.345 31.775 18.801 1.00 13.37 270 SER C O 1
ATOM 2827 N N . PRO C 1 93 ? 45.486 29.857 18.439 1.00 15.05 271 PRO C N 1
ATOM 2828 C CA . PRO C 1 93 ? 45.484 29.500 19.870 1.00 15.15 271 PRO C CA 1
ATOM 2829 C C . PRO C 1 93 ? 46.222 30.554 20.698 1.00 15.22 271 PRO C C 1
ATOM 2830 O O . PRO C 1 93 ? 47.371 30.886 20.413 1.00 15.48 271 PRO C O 1
ATOM 2834 N N . ARG C 1 94 ? 45.549 31.080 21.718 1.00 15.14 272 ARG C N 1
ATOM 2835 C CA . ARG C 1 94 ? 46.132 32.115 22.560 1.00 17.21 272 ARG C CA 1
ATOM 2836 C C . ARG C 1 94 ? 46.414 31.669 23.989 1.00 17.69 272 ARG C C 1
ATOM 2837 O O . ARG C 1 94 ? 46.787 32.480 24.839 1.00 18.48 272 ARG C O 1
ATOM 2845 N N . SER C 1 95 ? 46.253 30.377 24.240 1.00 17.20 273 SER C N 1
ATOM 2846 C CA . SER C 1 95 ? 46.493 29.821 25.558 1.00 17.86 273 SER C CA 1
ATOM 2847 C C . SER C 1 95 ? 46.700 28.325 25.451 1.00 17.51 273 SER C C 1
ATOM 2848 O O . SER C 1 95 ? 46.404 27.723 24.422 1.00 16.65 273 SER C O 1
ATOM 2851 N N . ALA C 1 96 ? 47.202 27.724 26.522 1.00 17.94 274 ALA C N 1
ATOM 2852 C CA . ALA C 1 96 ? 47.433 26.289 26.539 1.00 17.92 274 ALA C CA 1
ATOM 2853 C C . ALA C 1 96 ? 46.116 25.552 26.315 1.00 18.01 274 ALA C C 1
ATOM 2854 O O . ALA C 1 96 ? 46.078 24.534 25.617 1.00 18.78 274 ALA C O 1
ATOM 2856 N N . ALA C 1 97 ? 45.042 26.078 26.907 1.00 17.90 275 ALA C N 1
ATOM 2857 C CA . ALA C 1 97 ? 43.715 25.484 26.788 1.00 17.55 275 ALA C CA 1
ATOM 2858 C C . ALA C 1 97 ? 43.227 25.485 25.343 1.00 15.45 275 ALA C C 1
ATOM 2859 O O . ALA C 1 97 ? 42.664 24.500 24.876 1.00 16.39 275 ALA C O 1
ATOM 2861 N N . GLU C 1 98 ? 43.447 26.592 24.642 1.00 15.33 276 GLU C N 1
ATOM 2862 C CA . GLU C 1 98 ? 43.028 26.694 23.248 1.00 14.58 276 GLU C CA 1
ATOM 2863 C C . GLU C 1 98 ? 43.890 25.775 22.391 1.00 13.97 276 GLU C C 1
ATOM 2864 O O . GLU C 1 98 ? 43.383 25.092 21.492 1.00 14.66 276 GLU C O 1
ATOM 2870 N N . ASN C 1 99 ? 45.189 25.736 22.680 1.00 13.45 277 ASN C N 1
ATOM 2871 C CA . ASN C 1 99 ? 46.090 24.884 21.909 1.00 13.62 277 ASN C CA 1
ATOM 2872 C C . ASN C 1 99 ? 45.730 23.406 22.045 1.00 13.86 277 ASN C C 1
ATOM 2873 O O . ASN C 1 99 ? 45.826 22.650 21.079 1.00 15.16 277 ASN C O 1
ATOM 2878 N N . ALA C 1 100 ? 45.317 22.998 23.242 1.00 15.00 278 ALA C N 1
ATOM 2879 C CA . ALA C 1 100 ? 44.936 21.611 23.492 1.00 14.84 278 ALA C CA 1
ATOM 2880 C C . ALA C 1 100 ? 43.672 21.246 22.723 1.00 15.13 278 ALA C C 1
ATOM 2881 O O . ALA C 1 100 ? 43.551 20.137 22.201 1.00 15.70 278 ALA C O 1
ATOM 2883 N N . ALA C 1 101 ? 42.729 22.182 22.660 1.00 16.14 279 ALA C N 1
ATOM 2884 C CA . ALA C 1 101 ? 41.479 21.956 21.943 1.00 16.09 279 ALA C CA 1
ATOM 2885 C C . ALA C 1 101 ? 41.782 21.808 20.456 1.00 16.16 279 ALA C C 1
ATOM 2886 O O . ALA C 1 101 ? 41.270 20.904 19.795 1.00 16.75 279 ALA C O 1
ATOM 2888 N N . LEU C 1 102 ? 42.620 22.702 19.938 1.00 15.17 280 LEU C N 1
ATOM 2889 C CA . LEU C 1 102 ? 43.004 22.662 18.533 1.00 14.75 280 LEU C CA 1
ATOM 2890 C C . LEU C 1 102 ? 43.743 21.359 18.223 1.00 14.92 280 LEU C C 1
ATOM 2891 O O . LEU C 1 102 ? 43.522 20.733 17.188 1.00 15.00 280 LEU C O 1
ATOM 2896 N N . GLN C 1 103 ? 44.624 20.957 19.130 1.00 15.31 281 GLN C N 1
ATOM 2897 C CA . GLN C 1 103 ? 45.393 19.734 18.949 1.00 16.64 281 GLN C CA 1
ATOM 2898 C C . GLN C 1 103 ? 44.472 18.518 18.774 1.00 17.35 281 GLN C C 1
ATOM 2899 O O . GLN C 1 103 ? 44.791 17.586 18.031 1.00 17.23 281 GLN C O 1
ATOM 2905 N N . GLN C 1 104 ? 43.323 18.533 19.444 1.00 18.52 282 GLN C N 1
ATOM 2906 C CA . GLN C 1 104 ? 42.376 17.426 19.334 1.00 20.38 282 GLN C CA 1
ATOM 2907 C C . GLN C 1 104 ? 41.946 17.188 17.885 1.00 19.65 282 GLN C C 1
ATOM 2908 O O . GLN C 1 104 ? 41.849 16.047 17.443 1.00 19.75 282 GLN C O 1
ATOM 2914 N N . LEU C 1 105 ? 41.683 18.263 17.150 1.00 17.71 283 LEU C N 1
ATOM 2915 C CA . LEU C 1 105 ? 41.273 18.142 15.757 1.00 16.47 283 LEU C CA 1
ATOM 2916 C C . LEU C 1 105 ? 42.423 17.628 14.901 1.00 16.77 283 LEU C C 1
ATOM 2917 O O . LEU C 1 105 ? 42.225 16.790 14.021 1.00 17.45 283 LEU C O 1
ATOM 2922 N N . VAL C 1 106 ? 43.625 18.139 15.160 1.00 16.83 284 VAL C N 1
ATOM 2923 C CA . VAL C 1 106 ? 44.814 17.729 14.417 1.00 16.70 284 VAL C CA 1
ATOM 2924 C C . VAL C 1 106 ? 45.069 16.239 14.629 1.00 17.05 284 VAL C C 1
ATOM 2925 O O . VAL C 1 106 ? 45.376 15.513 13.684 1.00 16.74 284 VAL C O 1
ATOM 2929 N N . VAL C 1 107 ? 44.940 15.793 15.877 1.00 17.52 285 VAL C N 1
ATOM 2930 C CA . VAL C 1 107 ? 45.140 14.388 16.222 1.00 18.45 285 VAL C CA 1
ATOM 2931 C C . VAL C 1 107 ? 44.052 13.538 15.567 1.00 19.15 285 VAL C C 1
ATOM 2932 O O . VAL C 1 107 ? 44.326 12.461 15.035 1.00 19.62 285 VAL C O 1
ATOM 2936 N N . ALA C 1 108 ? 42.818 14.035 15.603 1.00 19.49 286 ALA C N 1
ATOM 2937 C CA . ALA C 1 108 ? 41.686 13.337 15.004 1.00 20.26 286 ALA C CA 1
ATOM 2938 C C . ALA C 1 108 ? 41.862 13.143 13.496 1.00 21.08 286 ALA C C 1
ATOM 2939 O O . ALA C 1 108 ? 41.592 12.066 12.965 1.00 23.08 286 ALA C O 1
ATOM 2941 N N . LYS C 1 109 ? 42.307 14.174 12.800 1.00 19.87 287 LYS C N 1
ATOM 2942 C CA . LYS C 1 109 ? 42.496 14.059 11.364 1.00 19.29 287 LYS C CA 1
ATOM 2943 C C . LYS C 1 109 ? 43.879 13.529 11.036 1.00 19.81 287 LYS C C 1
ATOM 2944 O O . LYS C 1 109 ? 44.169 13.212 9.884 1.00 20.37 287 LYS C O 1
ATOM 2950 N N . ASN C 1 110 ? 44.726 13.432 12.052 1.00 21.15 288 ASN C N 1
ATOM 2951 C CA . ASN C 1 110 ? 46.097 12.962 11.874 1.00 22.13 288 ASN C CA 1
ATOM 2952 C C . ASN C 1 110 ? 46.780 13.808 10.793 1.00 22.61 288 ASN C C 1
ATOM 2953 O O . ASN C 1 110 ? 47.508 13.293 9.936 1.00 22.28 288 ASN C O 1
ATOM 2958 N N . GLU C 1 111 ? 46.535 15.115 10.838 1.00 21.24 289 GLU C N 1
ATOM 2959 C CA . GLU C 1 111 ? 47.110 16.034 9.865 1.00 20.83 289 GLU C CA 1
ATOM 2960 C C . GLU C 1 111 ? 47.487 17.358 10.506 1.00 18.98 289 GLU C C 1
ATOM 2961 O O . GLU C 1 111 ? 46.636 18.022 11.095 1.00 17.76 289 GLU C O 1
ATOM 2967 N N . ALA C 1 112 ? 48.760 17.737 10.388 1.00 17.05 290 ALA C N 1
ATOM 2968 C CA . ALA C 1 112 ? 49.236 19.004 10.936 1.00 15.41 290 ALA C CA 1
ATOM 2969 C C . ALA C 1 112 ? 48.436 20.129 10.276 1.00 14.48 290 ALA C C 1
ATOM 2970 O O . ALA C 1 112 ? 48.097 20.057 9.090 1.00 12.84 290 ALA C O 1
ATOM 2972 N N . ALA C 1 113 ? 48.146 21.169 11.049 1.00 12.82 291 ALA C N 1
ATOM 2973 C CA . ALA C 1 113 ? 47.361 22.288 10.552 1.00 11.69 291 ALA C CA 1
ATOM 2974 C C . ALA C 1 113 ? 48.100 23.618 10.588 1.00 12.33 291 ALA C C 1
ATOM 2975 O O . ALA C 1 113 ? 49.064 23.794 11.338 1.00 13.33 291 ALA C O 1
ATOM 2977 N N . PHE C 1 114 ? 47.638 24.554 9.766 1.00 12.31 292 PHE C N 1
ATOM 2978 C CA . PHE C 1 114 ? 48.220 25.887 9.731 1.00 12.39 292 PHE C CA 1
ATOM 2979 C C . PHE C 1 114 ? 47.603 26.744 10.839 1.00 12.54 292 PHE C C 1
ATOM 2980 O O . PHE C 1 114 ? 46.419 26.597 11.169 1.00 12.14 292 PHE C O 1
ATOM 2988 N N . LEU C 1 115 ? 48.414 27.623 11.416 1.00 11.10 293 LEU C N 1
ATOM 2989 C CA . LEU C 1 115 ? 47.937 28.570 12.406 1.00 11.24 293 LEU C CA 1
ATOM 2990 C C . LEU C 1 115 ? 47.809 29.870 11.609 1.00 11.75 293 LEU C C 1
ATOM 2991 O O . LEU C 1 115 ? 48.197 29.933 10.442 1.00 12.70 293 LEU C O 1
ATOM 2996 N N . SER C 1 116 ? 47.277 30.910 12.230 1.00 11.67 294 SER C N 1
ATOM 2997 C CA . SER C 1 116 ? 47.085 32.181 11.541 1.00 13.58 294 SER C CA 1
ATOM 2998 C C . SER C 1 116 ? 48.312 33.079 11.500 1.00 14.00 294 SER C C 1
ATOM 2999 O O . SER C 1 116 ? 48.418 33.964 10.643 1.00 14.65 294 SER C O 1
ATOM 3002 N N . MET C 1 117 ? 49.229 32.841 12.426 1.00 13.88 295 MET C N 1
ATOM 3003 C CA . MET C 1 117 ? 50.415 33.669 12.589 1.00 14.23 295 MET C CA 1
ATOM 3004 C C . MET C 1 117 ? 51.552 33.493 11.588 1.00 13.80 295 MET C C 1
ATOM 3005 O O . MET C 1 117 ? 51.810 32.389 11.109 1.00 13.39 295 MET C O 1
ATOM 3010 N N . THR C 1 118 ? 52.228 34.600 11.281 1.00 14.73 296 THR C N 1
ATOM 3011 C CA . THR C 1 118 ? 53.353 34.594 10.340 1.00 15.96 296 THR C CA 1
ATOM 3012 C C . THR C 1 118 ? 54.369 35.688 10.674 1.00 15.75 296 THR C C 1
ATOM 3013 O O . THR C 1 118 ? 54.060 36.631 11.408 1.00 15.87 296 THR C O 1
ATOM 3017 N N . ASP C 1 119 ? 55.582 35.548 10.140 1.00 15.79 297 ASP C N 1
ATOM 3018 C CA . ASP C 1 119 ? 56.618 36.567 10.316 1.00 16.84 297 ASP C CA 1
ATOM 3019 C C . ASP C 1 119 ? 56.988 37.077 8.922 1.00 17.55 297 ASP C C 1
ATOM 3020 O O . ASP C 1 119 ? 58.140 37.378 8.630 1.00 17.47 297 ASP C O 1
ATOM 3025 N N . SER C 1 120 ? 55.972 37.171 8.065 1.00 19.22 298 SER C N 1
ATOM 3026 C CA . SER C 1 120 ? 56.137 37.629 6.686 1.00 21.37 298 SER C CA 1
ATOM 3027 C C . SER C 1 120 ? 56.535 39.094 6.593 1.00 22.23 298 SER C C 1
ATOM 3028 O O . SER C 1 120 ? 57.249 39.480 5.672 1.00 23.56 298 SER C O 1
ATOM 3031 N N . LYS C 1 121 ? 56.064 39.909 7.531 1.00 23.13 299 LYS C N 1
ATOM 3032 C CA . LYS C 1 121 ? 56.399 41.333 7.523 1.00 25.76 299 LYS C CA 1
ATOM 3033 C C . LYS C 1 121 ? 57.848 41.525 7.958 1.00 25.84 299 LYS C C 1
ATOM 3034 O O . LYS C 1 121 ? 58.673 42.035 7.197 1.00 26.48 299 LYS C O 1
ATOM 3040 N N . THR C 1 122 ? 58.145 41.110 9.187 1.00 24.43 300 THR C N 1
ATOM 3041 C CA . THR C 1 122 ? 59.492 41.212 9.735 1.00 23.61 300 THR C CA 1
ATOM 3042 C C . THR C 1 122 ? 60.004 39.820 10.097 1.00 22.08 300 THR C C 1
ATOM 3043 O O . THR C 1 122 ? 59.544 39.218 11.069 1.00 22.12 300 THR C O 1
ATOM 3047 N N . GLU C 1 123 ? 60.950 39.314 9.312 1.00 20.53 301 GLU C N 1
ATOM 3048 C CA . GLU C 1 123 ? 61.528 37.996 9.557 1.00 19.50 301 GLU C CA 1
ATOM 3049 C C . GLU C 1 123 ? 61.975 37.861 11.014 1.00 19.53 301 GLU C C 1
ATOM 3050 O O . GLU C 1 123 ? 62.667 38.736 11.541 1.00 19.98 301 GLU C O 1
ATOM 3056 N N . GLY C 1 124 ? 61.569 36.773 11.666 1.00 18.85 302 GLY C N 1
ATOM 3057 C CA . GLY C 1 124 ? 61.945 36.552 13.052 1.00 18.56 302 GLY C CA 1
ATOM 3058 C C . GLY C 1 124 ? 60.936 37.062 14.066 1.00 19.00 302 GLY C C 1
ATOM 3059 O O . GLY C 1 124 ? 61.076 36.818 15.265 1.00 19.08 302 GLY C O 1
ATOM 3060 N N . LYS C 1 125 ? 59.922 37.778 13.592 1.00 19.13 303 LYS C N 1
ATOM 3061 C CA . LYS C 1 125 ? 58.885 38.303 14.476 1.00 20.15 303 LYS C CA 1
ATOM 3062 C C . LYS C 1 125 ? 57.512 37.830 14.017 1.00 18.98 303 LYS C C 1
ATOM 3063 O O . LYS C 1 125 ? 56.965 38.356 13.049 1.00 19.73 303 LYS C O 1
ATOM 3069 N N . PHE C 1 126 ? 56.956 36.843 14.713 1.00 17.64 304 PHE C N 1
ATOM 3070 C CA . PHE C 1 126 ? 55.647 36.314 14.352 1.00 17.80 304 PHE C CA 1
ATOM 3071 C C . PHE C 1 126 ? 54.521 37.146 14.944 1.00 18.59 304 PHE C C 1
ATOM 3072 O O . PHE C 1 126 ? 54.558 37.534 16.112 1.00 19.00 304 PHE C O 1
ATOM 3080 N N . THR C 1 127 ? 53.519 37.416 14.119 1.00 19.53 305 THR C N 1
ATOM 3081 C CA . THR C 1 127 ? 52.387 38.237 14.523 1.00 20.30 305 THR C CA 1
ATOM 3082 C C . THR C 1 127 ? 51.049 37.625 14.120 1.00 21.35 305 THR C C 1
ATOM 3083 O O . THR C 1 127 ? 50.983 36.746 13.259 1.00 21.02 305 THR C O 1
ATOM 3087 N N . TYR C 1 128 ? 49.982 38.104 14.754 1.00 21.74 306 TYR C N 1
ATOM 3088 C CA . TYR C 1 128 ? 48.633 37.653 14.439 1.00 22.78 306 TYR C CA 1
ATOM 3089 C C . TYR C 1 128 ? 48.225 38.435 13.200 1.00 25.00 306 TYR C C 1
ATOM 3090 O O . TYR C 1 128 ? 48.908 39.385 12.811 1.00 24.48 306 TYR C O 1
ATOM 3099 N N . PRO C 1 129 ? 47.112 38.048 12.555 1.00 26.50 307 PRO C N 1
ATOM 3100 C CA . PRO C 1 129 ? 46.702 38.790 11.358 1.00 28.69 307 PRO C CA 1
ATOM 3101 C C . PRO C 1 129 ? 46.511 40.290 11.624 1.00 30.76 307 PRO C C 1
ATOM 3102 O O . PRO C 1 129 ? 46.718 41.114 10.732 1.00 32.35 307 PRO C O 1
ATOM 3106 N N . THR C 1 130 ? 46.123 40.639 12.847 1.00 32.36 308 THR C N 1
ATOM 3107 C CA . THR C 1 130 ? 45.919 42.041 13.200 1.00 33.25 308 THR C CA 1
ATOM 3108 C C . THR C 1 130 ? 47.249 42.778 13.164 1.00 33.78 308 THR C C 1
ATOM 3109 O O . THR C 1 130 ? 47.301 43.973 12.875 1.00 35.00 308 THR C O 1
ATOM 3113 N N . GLY C 1 131 ? 48.326 42.056 13.457 1.00 33.08 309 GLY C N 1
ATOM 3114 C CA . GLY C 1 131 ? 49.642 42.664 13.447 1.00 31.88 309 GLY C CA 1
ATOM 3115 C C . GLY C 1 131 ? 50.276 42.684 14.822 1.00 31.32 309 GLY C C 1
ATOM 3116 O O . GLY C 1 131 ? 51.442 43.041 14.969 1.00 30.92 309 GLY C O 1
ATOM 3117 N N . GLU C 1 132 ? 49.504 42.292 15.830 1.00 31.02 310 GLU C N 1
ATOM 3118 C CA . GLU C 1 132 ? 49.991 42.268 17.200 1.00 31.80 310 GLU C CA 1
ATOM 3119 C C . GLU C 1 132 ? 50.940 41.089 17.422 1.00 31.42 310 GLU C C 1
ATOM 3120 O O . GLU C 1 132 ? 50.851 40.072 16.737 1.00 30.49 310 GLU C O 1
ATOM 3126 N N . SER C 1 133 ? 51.859 41.243 18.371 1.00 30.64 311 SER C N 1
ATOM 3127 C CA . SER C 1 133 ? 52.827 40.201 18.694 1.00 30.84 311 SER C CA 1
ATOM 3128 C C . SER C 1 133 ? 52.167 39.042 19.444 1.00 30.17 311 SER C C 1
ATOM 3129 O O . SER C 1 133 ? 51.169 39.231 20.137 1.00 30.15 311 SER C O 1
ATOM 3132 N N . LEU C 1 134 ? 52.735 37.846 19.312 1.00 29.70 312 LEU C N 1
ATOM 3133 C CA . LEU C 1 134 ? 52.203 36.655 19.976 1.00 28.89 312 LEU C CA 1
ATOM 3134 C C . LEU C 1 134 ? 52.057 36.832 21.491 1.00 29.80 312 LEU C C 1
ATOM 3135 O O . LEU C 1 134 ? 52.955 37.356 22.150 1.00 31.05 312 LEU C O 1
ATOM 3140 N N . VAL C 1 135 ? 50.933 36.379 22.039 1.00 29.62 313 VAL C N 1
ATOM 3141 C CA . VAL C 1 135 ? 50.689 36.472 23.480 1.00 29.12 313 VAL C CA 1
ATOM 3142 C C . VAL C 1 135 ? 50.867 35.099 24.118 1.00 27.51 313 VAL C C 1
ATOM 3143 O O . VAL C 1 135 ? 50.772 34.947 25.335 1.00 29.33 313 VAL C O 1
ATOM 3147 N N . TYR C 1 136 ? 51.120 34.103 23.280 1.00 23.84 314 TYR C N 1
ATOM 3148 C CA . TYR C 1 136 ? 51.316 32.730 23.720 1.00 20.87 314 TYR C CA 1
ATOM 3149 C C . TYR C 1 136 ? 51.978 31.982 22.571 1.00 18.97 314 TYR C C 1
ATOM 3150 O O . TYR C 1 136 ? 51.726 32.283 21.405 1.00 18.14 314 TYR C O 1
ATOM 3159 N N . SER C 1 137 ? 52.833 31.025 22.906 1.00 18.40 315 SER C N 1
ATOM 3160 C CA . SER C 1 137 ? 53.513 30.220 21.901 1.00 17.46 315 SER C CA 1
ATOM 3161 C C . SER C 1 137 ? 53.803 28.832 22.462 1.00 17.38 315 SER C C 1
ATOM 3162 O O . SER C 1 137 ? 53.882 28.639 23.682 1.00 17.41 315 SER C O 1
ATOM 3165 N N . ASN C 1 138 ? 53.933 27.865 21.560 1.00 16.79 316 ASN C N 1
ATOM 3166 C CA . ASN C 1 138 ? 54.211 26.484 21.928 1.00 16.03 316 ASN C CA 1
ATOM 3167 C C . ASN C 1 138 ? 55.187 25.859 20.923 1.00 14.29 316 ASN C C 1
ATOM 3168 O O . ASN C 1 138 ? 54.971 24.742 20.451 1.00 14.18 316 ASN C O 1
ATOM 3173 N N . TRP C 1 139 ? 56.262 26.580 20.612 1.00 13.92 317 TRP C N 1
ATOM 3174 C CA . TRP C 1 139 ? 57.259 26.105 19.651 1.00 14.39 317 TRP C CA 1
ATOM 3175 C C . TRP C 1 139 ? 57.934 24.803 20.061 1.00 15.17 317 TRP C C 1
ATOM 3176 O O . TRP C 1 139 ? 58.227 24.588 21.238 1.00 15.43 317 TRP C O 1
ATOM 3187 N N . ALA C 1 140 ? 58.187 23.941 19.082 1.00 14.32 318 ALA C N 1
ATOM 3188 C CA . ALA C 1 140 ? 58.900 22.700 19.338 1.00 14.74 318 ALA C CA 1
ATOM 3189 C C . ALA C 1 140 ? 60.357 23.142 19.561 1.00 15.24 318 ALA C C 1
ATOM 3190 O O . ALA C 1 140 ? 60.746 24.246 19.163 1.00 14.18 318 ALA C O 1
ATOM 3192 N N . PRO C 1 141 ? 61.178 22.298 20.208 1.00 16.37 319 PRO C N 1
ATOM 3193 C CA . PRO C 1 141 ? 62.581 22.672 20.449 1.00 16.80 319 PRO C CA 1
ATOM 3194 C C . PRO C 1 141 ? 63.317 23.149 19.189 1.00 15.49 319 PRO C C 1
ATOM 3195 O O . PRO C 1 141 ? 63.256 22.505 18.147 1.00 16.78 319 PRO C O 1
ATOM 3199 N N . GLY C 1 142 ? 63.994 24.286 19.286 1.00 14.77 320 GLY C N 1
ATOM 3200 C CA . GLY C 1 142 ? 64.740 24.800 18.147 1.00 15.00 320 GLY C CA 1
ATOM 3201 C C . GLY C 1 142 ? 63.949 25.641 17.155 1.00 15.44 320 GLY C C 1
ATOM 3202 O O . GLY C 1 142 ? 64.525 26.273 16.265 1.00 16.23 320 GLY C O 1
ATOM 3203 N N . GLU C 1 143 ? 62.629 25.660 17.303 1.00 14.42 321 GLU C N 1
ATOM 3204 C CA . GLU C 1 143 ? 61.778 26.439 16.411 1.00 13.15 321 GLU C CA 1
ATOM 3205 C C . GLU C 1 143 ? 61.392 27.777 17.041 1.00 13.07 321 GLU C C 1
ATOM 3206 O O . GLU C 1 143 ? 61.339 27.902 18.267 1.00 13.83 321 GLU C O 1
ATOM 3212 N N . PRO C 1 144 ? 61.117 28.799 16.212 1.00 12.22 322 PRO C N 1
ATOM 3213 C CA . PRO C 1 144 ? 61.152 28.792 14.741 1.00 12.37 322 PRO C CA 1
ATOM 3214 C C . PRO C 1 144 ? 62.594 28.906 14.218 1.00 12.36 322 PRO C C 1
ATOM 3215 O O . PRO C 1 144 ? 63.409 29.623 14.798 1.00 13.24 322 PRO C O 1
ATOM 3219 N N . ASN C 1 145 ? 62.908 28.224 13.118 1.00 11.14 323 ASN C N 1
ATOM 3220 C CA . ASN C 1 145 ? 64.272 28.267 12.583 1.00 11.07 323 ASN C CA 1
ATOM 3221 C C . ASN C 1 145 ? 64.421 28.747 11.135 1.00 12.09 323 ASN C C 1
ATOM 3222 O O . ASN C 1 145 ? 65.510 28.645 10.564 1.00 11.35 323 ASN C O 1
ATOM 3227 N N . ASP C 1 146 ? 63.339 29.273 10.554 1.00 11.60 324 ASP C N 1
ATOM 3228 C CA . ASP C 1 146 ? 63.349 29.769 9.175 1.00 11.54 324 ASP C CA 1
ATOM 3229 C C . ASP C 1 146 ? 64.185 28.866 8.268 1.00 12.21 324 ASP C C 1
ATOM 3230 O O . ASP C 1 146 ? 65.058 29.337 7.537 1.00 12.75 324 ASP C O 1
ATOM 3235 N N . ASP C 1 147 ? 63.911 27.565 8.314 1.00 12.32 325 ASP C N 1
ATOM 3236 C CA . ASP C 1 147 ? 64.661 26.599 7.517 1.00 14.49 325 ASP C CA 1
ATOM 3237 C C . ASP C 1 147 ? 64.735 26.956 6.031 1.00 15.01 325 ASP C C 1
ATOM 3238 O O . ASP C 1 147 ? 63.729 27.310 5.406 1.00 15.77 325 ASP C O 1
ATOM 3243 N N . GLY C 1 148 ? 65.935 26.865 5.470 1.00 15.19 326 GLY C N 1
ATOM 3244 C CA . GLY C 1 148 ? 66.104 27.187 4.065 1.00 15.66 326 GLY C CA 1
ATOM 3245 C C . GLY C 1 148 ? 65.870 28.659 3.784 1.00 15.55 326 GLY C C 1
ATOM 3246 O O . GLY C 1 148 ? 65.801 29.062 2.626 1.00 16.04 326 GLY C O 1
ATOM 3247 N N . GLY C 1 149 ? 65.754 29.454 4.845 1.00 15.55 327 GLY C N 1
ATOM 3248 C CA . GLY C 1 149 ? 65.524 30.883 4.711 1.00 16.92 327 GLY C CA 1
ATOM 3249 C C . GLY C 1 149 ? 64.170 31.214 4.107 1.00 18.24 327 GLY C C 1
ATOM 3250 O O . GLY C 1 149 ? 63.983 32.296 3.551 1.00 18.77 327 GLY C O 1
ATOM 3251 N N . SER C 1 150 ? 63.212 30.299 4.243 1.00 18.14 328 SER C N 1
ATOM 3252 C CA . SER C 1 150 ? 61.895 30.506 3.659 1.00 18.73 328 SER C CA 1
ATOM 3253 C C . SER C 1 150 ? 60.714 29.906 4.418 1.00 16.84 328 SER C C 1
ATOM 3254 O O . SER C 1 150 ? 59.829 29.321 3.805 1.00 17.50 328 SER C O 1
ATOM 3257 N N . GLU C 1 151 ? 60.693 30.039 5.739 1.00 15.19 329 GLU C N 1
ATOM 3258 C CA . GLU C 1 151 ? 59.578 29.513 6.533 1.00 13.25 329 GLU C CA 1
ATOM 3259 C C . GLU C 1 151 ? 58.959 30.673 7.294 1.00 13.41 329 GLU C C 1
ATOM 3260 O O . GLU C 1 151 ? 59.504 31.113 8.308 1.00 12.57 329 GLU C O 1
ATOM 3266 N N . ASP C 1 152 ? 57.826 31.173 6.800 1.00 12.58 330 ASP C N 1
ATOM 3267 C CA . ASP C 1 152 ? 57.156 32.307 7.433 1.00 13.48 330 ASP C CA 1
ATOM 3268 C C . ASP C 1 152 ? 55.779 31.993 8.008 1.00 12.31 330 ASP C C 1
ATOM 3269 O O . ASP C 1 152 ? 55.134 32.863 8.592 1.00 12.21 330 ASP C O 1
ATOM 3274 N N . CYS C 1 153 ? 55.339 30.751 7.835 1.00 12.37 331 CYS C N 1
ATOM 3275 C CA . CYS C 1 153 ? 54.047 30.316 8.349 1.00 13.35 331 CYS C CA 1
ATOM 3276 C C . CYS C 1 153 ? 54.273 29.337 9.508 1.00 12.74 331 CYS C C 1
ATOM 3277 O O . CYS C 1 153 ? 55.406 28.926 9.760 1.00 13.26 331 CYS C O 1
ATOM 3280 N N . VAL C 1 154 ? 53.208 28.978 10.219 1.00 12.21 332 VAL C N 1
ATOM 3281 C CA . VAL C 1 154 ? 53.325 28.077 11.359 1.00 12.00 332 VAL C CA 1
ATOM 3282 C C . VAL C 1 154 ? 52.348 26.909 11.297 1.00 11.72 332 VAL C C 1
ATOM 3283 O O . VAL C 1 154 ? 51.171 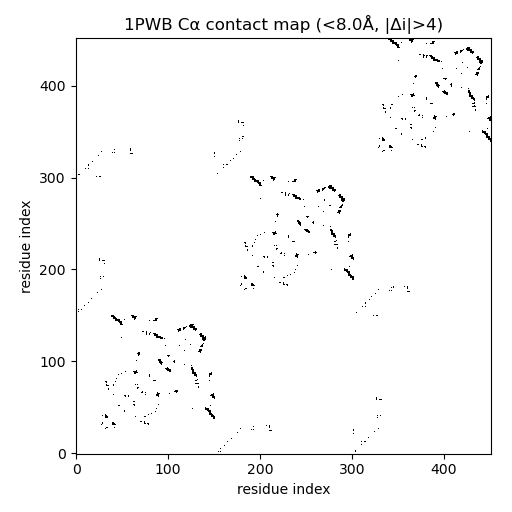27.090 10.982 1.00 12.70 332 VAL C O 1
ATOM 3287 N N . GLU C 1 155 ? 52.847 25.714 11.591 1.00 11.15 333 GLU C N 1
ATOM 3288 C CA . GLU C 1 155 ? 52.011 24.521 11.613 1.00 12.06 333 GLU C CA 1
ATOM 3289 C C . GLU C 1 155 ? 52.012 23.967 13.031 1.00 12.39 333 GLU C C 1
ATOM 3290 O O . GLU C 1 155 ? 52.966 24.178 13.790 1.00 11.58 333 GLU C O 1
ATOM 3296 N N . ILE C 1 156 ? 50.933 23.282 13.396 1.00 12.15 334 ILE C N 1
ATOM 3297 C CA . ILE C 1 156 ? 50.842 22.661 14.712 1.00 12.02 334 ILE C CA 1
ATOM 3298 C C . ILE C 1 156 ? 50.803 21.151 14.469 1.00 12.26 334 ILE C C 1
ATOM 3299 O O . ILE C 1 156 ? 50.015 20.667 13.654 1.00 12.12 334 ILE C O 1
ATOM 3304 N N . PHE C 1 157 ? 51.683 20.422 15.153 1.00 13.25 335 PHE C N 1
ATOM 3305 C CA . PHE C 1 157 ? 51.785 18.966 15.024 1.00 14.19 335 PHE C CA 1
ATOM 3306 C C . PHE C 1 157 ? 50.763 18.245 15.896 1.00 14.42 335 PHE C C 1
ATOM 3307 O O . PHE C 1 157 ? 50.114 18.855 16.745 1.00 14.33 335 PHE C O 1
ATOM 3315 N N . THR C 1 158 ? 50.651 16.934 15.701 1.00 15.77 336 THR C N 1
ATOM 3316 C CA . THR C 1 158 ? 49.714 16.141 16.487 1.00 18.46 336 THR C CA 1
ATOM 3317 C C . THR C 1 158 ? 50.071 16.168 17.974 1.00 18.49 336 THR C C 1
ATOM 3318 O O . THR C 1 158 ? 49.231 15.867 18.825 1.00 19.77 336 THR C O 1
ATOM 3322 N N . ASN C 1 159 ? 51.310 16.532 18.295 1.00 18.23 337 ASN C N 1
ATOM 3323 C CA . ASN C 1 159 ? 51.715 16.610 19.696 1.00 17.20 337 ASN C CA 1
ATOM 3324 C C . ASN C 1 159 ? 51.444 18.004 20.269 1.00 15.84 337 ASN C C 1
ATOM 3325 O O . ASN C 1 159 ? 51.775 18.295 21.423 1.00 15.74 337 ASN C O 1
ATOM 3330 N N . GLY C 1 160 ? 50.836 18.859 19.450 1.00 14.06 338 GLY C N 1
ATOM 3331 C CA . GLY C 1 160 ? 50.501 20.199 19.890 1.00 13.38 338 GLY C CA 1
ATOM 3332 C C . GLY C 1 160 ? 51.580 21.253 19.750 1.00 13.62 338 GLY C C 1
ATOM 3333 O O . GLY C 1 160 ? 51.300 22.440 19.902 1.00 14.47 338 GLY C O 1
ATOM 3334 N N . LYS C 1 161 ? 52.810 20.830 19.466 1.00 13.29 339 LYS C N 1
ATOM 3335 C CA . LYS C 1 161 ? 53.921 21.767 19.322 1.00 13.50 339 LYS C CA 1
ATOM 3336 C C . LYS C 1 161 ? 53.888 22.454 17.965 1.00 12.87 339 LYS C C 1
ATOM 3337 O O . LYS C 1 161 ? 53.335 21.911 16.999 1.00 12.20 339 LYS C O 1
ATOM 3343 N N . TRP C 1 162 ? 54.483 23.646 17.901 1.00 11.99 340 TRP C N 1
ATOM 3344 C CA . TRP C 1 162 ? 54.507 24.440 16.675 1.00 11.64 340 TRP C CA 1
ATOM 3345 C C . TRP C 1 162 ? 55.849 24.401 15.959 1.00 12.28 340 TRP C C 1
ATOM 3346 O O . TRP C 1 162 ? 56.904 24.265 16.578 1.00 11.93 340 TRP C O 1
ATOM 3357 N N . ASN C 1 163 ? 55.788 24.569 14.643 1.00 12.13 341 ASN C N 1
ATOM 3358 C CA . ASN C 1 163 ? 56.976 24.611 13.803 1.00 11.45 341 ASN C CA 1
ATOM 3359 C C . ASN C 1 163 ? 56.737 25.605 12.671 1.00 11.53 341 ASN C C 1
ATOM 3360 O O . ASN C 1 163 ? 55.673 25.595 12.056 1.00 12.36 341 ASN C O 1
ATOM 3365 N N . ASP C 1 164 ? 57.694 26.489 12.402 1.00 11.25 342 ASP C N 1
ATOM 3366 C CA . ASP C 1 164 ? 57.491 27.403 11.285 1.00 11.36 342 ASP C CA 1
ATOM 3367 C C . ASP C 1 164 ? 57.719 26.577 10.004 1.00 11.64 342 ASP C C 1
ATOM 3368 O O . ASP C 1 164 ? 58.624 25.739 9.935 1.00 10.92 342 ASP C O 1
ATOM 3373 N N . ARG C 1 165 ? 56.855 26.779 9.014 1.00 12.61 343 ARG C N 1
ATOM 3374 C CA . ARG C 1 165 ? 56.903 26.015 7.769 1.00 13.11 343 ARG C CA 1
ATOM 3375 C C . ARG C 1 165 ? 56.648 26.926 6.573 1.00 12.83 343 ARG C C 1
ATOM 3376 O O . ARG C 1 165 ? 56.046 27.986 6.719 1.00 12.70 343 ARG C O 1
ATOM 3384 N N . ALA C 1 166 ? 57.103 26.511 5.391 1.00 13.51 344 ALA C N 1
ATOM 3385 C CA . ALA C 1 166 ? 56.914 27.311 4.182 1.00 13.91 344 ALA C CA 1
ATOM 3386 C C . ALA C 1 166 ? 55.424 27.482 3.917 1.00 14.56 344 ALA C C 1
ATOM 3387 O O . ALA C 1 166 ? 54.669 26.512 3.961 1.00 16.25 344 ALA C O 1
ATOM 3389 N N . CYS C 1 167 ? 55.005 28.711 3.639 1.00 14.47 345 CYS C N 1
ATOM 3390 C CA . CYS C 1 167 ? 53.594 29.006 3.393 1.00 16.07 345 CYS C CA 1
ATOM 3391 C C . CYS C 1 167 ? 53.002 28.279 2.182 1.00 16.88 345 CYS C C 1
ATOM 3392 O O . CYS C 1 167 ? 51.785 28.060 2.111 1.00 16.75 345 CYS C O 1
ATOM 3395 N N . GLY C 1 168 ? 53.864 27.884 1.246 1.00 17.17 346 GLY C N 1
ATOM 3396 C CA . GLY C 1 168 ? 53.404 27.184 0.058 1.00 17.13 346 GLY C CA 1
ATOM 3397 C C . GLY C 1 168 ? 52.971 25.745 0.295 1.00 18.21 346 GLY C C 1
ATOM 3398 O O . GLY C 1 168 ? 52.240 25.182 -0.518 1.00 18.04 346 GLY C O 1
ATOM 3399 N N . GLU C 1 169 ? 53.423 25.142 1.395 1.00 18.45 347 GLU C N 1
ATOM 3400 C CA . GLU C 1 169 ? 53.063 23.762 1.731 1.00 19.18 347 GLU C CA 1
ATOM 3401 C C . GLU C 1 169 ? 51.565 23.644 2.023 1.00 18.29 347 GLU C C 1
ATOM 3402 O O . GLU C 1 169 ? 50.913 24.637 2.352 1.00 17.16 347 GLU C O 1
ATOM 3408 N N . LYS C 1 170 ? 51.036 22.427 1.912 1.00 17.56 348 LYS C N 1
ATOM 3409 C CA . LYS C 1 170 ? 49.618 22.164 2.160 1.00 17.78 348 LYS C CA 1
ATOM 3410 C C . LYS C 1 170 ? 49.398 21.554 3.546 1.00 16.04 348 LYS C C 1
ATOM 3411 O O . LYS C 1 170 ? 49.960 20.508 3.866 1.00 14.81 348 LYS C O 1
ATOM 3417 N N . ARG C 1 171 ? 48.568 22.207 4.359 1.00 15.36 349 ARG C N 1
ATOM 3418 C CA . ARG C 1 171 ? 48.275 21.730 5.711 1.00 14.37 349 ARG C CA 1
ATOM 3419 C C . ARG C 1 171 ? 46.767 21.752 5.991 1.00 14.17 349 ARG C C 1
ATOM 3420 O O . ARG C 1 171 ? 46.005 22.422 5.288 1.00 14.78 349 ARG C O 1
ATOM 3428 N N . LEU C 1 172 ? 46.344 21.018 7.016 1.00 13.27 350 LEU C N 1
ATOM 3429 C CA . LEU C 1 172 ? 44.930 20.952 7.378 1.00 13.00 350 LEU C CA 1
ATOM 3430 C C . LEU C 1 172 ? 44.366 22.349 7.615 1.00 12.95 350 LEU C C 1
ATOM 3431 O O . LEU C 1 172 ? 45.000 23.185 8.273 1.00 12.29 350 LEU C O 1
ATOM 3436 N N . VAL C 1 173 ? 43.178 22.603 7.069 1.00 11.42 351 VAL C N 1
ATOM 3437 C CA . VAL C 1 173 ? 42.529 23.896 7.236 1.00 11.67 351 VAL C CA 1
ATOM 3438 C C . VAL C 1 173 ? 41.624 23.890 8.467 1.00 11.62 351 VAL C C 1
ATOM 3439 O O . VAL C 1 173 ? 40.661 23.128 8.534 1.00 12.94 351 VAL C O 1
ATOM 3443 N N . VAL C 1 174 ? 41.945 24.738 9.440 1.00 11.08 352 VAL C N 1
ATOM 3444 C CA . VAL C 1 174 ? 41.148 24.851 10.653 1.00 10.78 352 VAL C CA 1
ATOM 3445 C C . VAL C 1 174 ? 40.894 26.329 10.925 1.00 10.45 352 VAL C C 1
ATOM 3446 O O . VAL C 1 174 ? 41.831 27.109 11.050 1.00 11.36 352 VAL C O 1
ATOM 3450 N N . CYS C 1 175 ? 39.625 26.713 10.999 1.00 10.83 353 CYS C N 1
ATOM 3451 C CA . CYS C 1 175 ? 39.268 28.102 11.266 1.00 12.01 353 CYS C CA 1
ATOM 3452 C C . CYS C 1 175 ? 38.709 28.239 12.674 1.00 12.65 353 CYS C C 1
ATOM 3453 O O . CYS C 1 175 ? 38.305 27.255 13.290 1.00 13.09 353 CYS C O 1
ATOM 3456 N N . GLU C 1 176 ? 38.702 29.466 13.183 1.00 13.05 354 GLU C N 1
ATOM 3457 C CA . GLU C 1 176 ? 38.149 29.735 14.506 1.00 13.07 354 GLU C CA 1
ATOM 3458 C C . GLU C 1 176 ? 37.029 30.757 14.355 1.00 13.38 354 GLU C C 1
ATOM 3459 O O . GLU C 1 176 ? 37.097 31.652 13.511 1.00 13.05 354 GLU C O 1
ATOM 3465 N N . PHE C 1 177 ? 35.991 30.591 15.166 1.00 14.33 355 PHE C N 1
ATOM 3466 C CA . PHE C 1 177 ? 34.823 31.465 15.157 1.00 15.40 355 PHE C CA 1
ATOM 3467 C C . PHE C 1 177 ? 34.461 31.851 16.588 1.00 17.03 355 PHE C C 1
ATOM 3468 O O . PHE C 1 177 ? 35.049 31.273 17.524 1.00 17.22 355 PHE C O 1
#

B-factor: mean 18.93, std 8.92, range [8.32, 58.49]

Nearest PDB structures (foldseek):
  3dbz-assembly1_B  TM=9.999E-01  e=7.235E-30  Homo sapiens
  2ria-assembly1_C  TM=1.005E+00  e=1.265E-29  Homo sapiens
  3g84-assembly1_C  TM=9.889E-01  e=1.111E-28  Homo sapiens
  4m18-assembly2_D  TM=1.003E+00  e=2.066E-28  Homo sapiens
  4m17-assembly4_L  TM=9.996E-01  e=1.506E-27  Homo sapiens

InterPro domains:
  IPR001304 C-type lectin-like [PF00059] (272-375)
  IPR001304 C-type lectin-like [PS50041] (272-374)
  IPR001304 C-type lectin-like [SM00034] (254-374)
  IPR008160 Collagen triple helix repeat [PF01391] (49-106)
  IPR008160 Collagen triple helix repeat [PF01391] (163-220)
  IPR015097 Lung surfactant protein D coiled-coil trimerisation [PF09006] (224-269)
  IPR016186 C-type lectin-like/link domain superfamily [G3DSA:3.10.100.10] (260-375)
  IPR016187 C-type l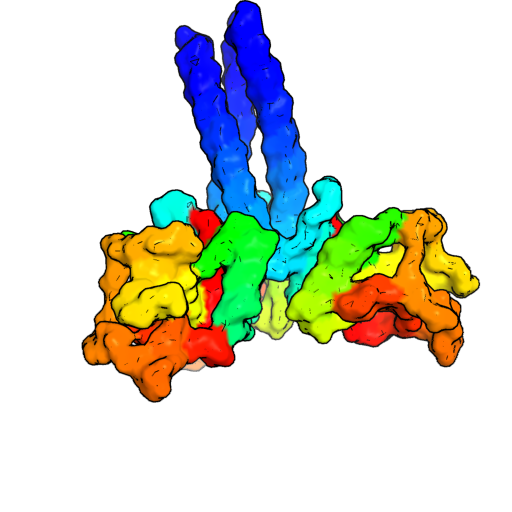ectin fold [SSF56436] (261-375)
  IPR018378 C-type lectin, conserved site [PS00615] (351-373)
  IPR033990 Collectin, C-type lectin-like domain [cd03591] (262-375)
  IPR051077 Calcium-dependent Lectin [PTHR24024] (172-375)

GO terms:
  GO:0005515 protein binding (F, IPI)
  GO:0030246 carbohydrate binding (F, TAS)
  GO:0045334 clathrin-coated endocytic vesicle (C, TAS)
  GO:0005576 extracellular region (C, TAS)
  GO:0005789 endoplasmic reticulum membrane (C, TAS)
  GO:0005764 lysosome (C, TAS)
  GO:0030139 endocytic vesicle (C, TAS)
  GO:0042130 negative regulation of T cell proliferation (P, TAS)
  GO:0042742 defense response to bacterium (P, TAS)
  GO:0045087 innate immune response (P, TAS)
  GO:0032703 negative regulation of interleukin-2 production (P, TAS)
  GO:0048246 macrophage chemotaxis (P, TAS)
  GO:0050766 positive regulation of phagocytosis (P, TAS)
  GO:0072593 reactive oxygen species metabolic process (P, TAS)
  GO:0006898 receptor-mediated endocytosis (P, TAS)
  GO:0043129 surfactant homeostasis (P, IMP)
  GO:0048286 lung alveolus development (P, IMP)

Solvent-accessible surface area: 20776 Å² total; per-residue (Å²): 111,83,47,134,104,79,2,87,64,11,32,29,87,0,83,140,18,52,65,33,15,60,37,16,53,81,0,9,27,5,30,53,2,47,54,27,74,170,29,4,0,18,2,15,29,60,53,70,26,15,96,90,0,60,98,47,0,70,120,28,39,17,55,2,0,2,0,93,42,71,63,26,5,53,6,0,47,82,3,0,80,63,84,115,80,21,0,0,0,2,0,25,3,76,201,70,98,55,107,14,26,7,72,111,48,71,55,43,86,49,55,27,53,16,131,69,44,56,77,36,85,78,60,72,16,37,0,0,3,0,67,57,95,1,79,0,17,1,76,31,39,62,62,130,38,1,0,0,0,14,33,108,75,38,136,117,53,5,88,60,2,108,40,59,2,126,118,7,64,69,18,7,48,41,11,69,93,0,6,25,4,34,39,6,44,58,27,75,164,28,3,0,22,1,16,35,78,51,77,29,15,94,85,0,59,96,47,0,67,126,31,39,21,50,2,0,2,0,93,45,67,63,28,6,52,7,0,46,88,3,0,78,61,69,114,78,20,0,0,0,3,0,24,2,75,204,59,97,54,138,18,38,7,72,115,50,73,79,44,82,49,50,31,54,17,128,69,42,55,78,38,88,78,62,71,16,40,0,1,2,0,64,61,96,2,74,0,14,1,82,31,40,60,72,128,35,2,0,0,0,19,34,119,34,164,135,67,0,104,55,0,50,39,42,0,82,116,5,61,68,13,10,52,32,3,64,76,1,7,33,6,27,41,7,43,59,26,76,169,28,4,0,19,2,14,45,71,51,65,23,16,99,86,0,61,97,46,0,72,118,28,46,19,55,2,0,0,0,82,42,71,64,28,6,53,8,0,47,88,3,0,80,56,52,116,82,20,0,0,0,3,0,22,3,73,195,71,98,61,96,15,20,5,70,111,40,73,59,44,87,48,55,32,51,16,131,71,42,56,80,37,89,77,60,71,17,37,0,0,2,0,64,59,96,1,77,0,12,1,82,30,36,60,77,121,39,2,0,0,0,18,39

Radius of gyration: 25.1 Å; Cα contacts (8 Å, |Δi|>4): 890; chains: 3; bounding box: 70×67×68 Å